Protein 2MMM (pdb70)

Secondary structure (DSSP, 8-state):
--HHHHHHHHHHHHHHHHHHHHTTHHHHHHHHHH--

InterPro domains:
  IPR000875 Cecropin-like [PF00272] (28-56)
  IPR020400 Cecropin/Sarcotoxins/Aedesins [PTHR38329] (1-58)

Organism: Aedes aegypti (NCBI:txid7159)

Solvent-accessible surface area: 3557 Å² total; per-residue (Å²): 113,47,146,153,158,114,38,152,154,108,100,40,44,43,124,183,57,108,135,66,63,81,158,34,98,84,106,67,47,27,100,120,74,136,51,226

B-factor: mean 37.84, std 16.6, range [0.04, 75.51]

Structure (mmCIF, N/CA/C/O backbone):
data_2MMM
#
_entry.id   2MMM
#
loop_
_atom_site.group_PDB
_atom_site.id
_atom_site.type_symbol
_atom_site.label_atom_id
_atom_site.label_alt_id
_atom_site.label_comp_id
_atom_site.label_asym_id
_atom_site.label_entity_id
_atom_site.label_seq_id
_atom_site.pdbx_PDB_ins_code
_atom_site.Cartn_x
_atom_site.Cartn_y
_atom_site.Cartn_z
_atom_site.occupancy
_atom_site.B_iso_or_equiv
_atom_site.auth_seq_id
_atom_site.auth_comp_id
_atom_site.auth_asym_id
_atom_site.auth_atom_id
_atom_site.pdbx_PDB_model_num
ATOM 1 N N . GLY A 1 1 ? 2.158 0.345 0.093 1.00 13.00 26 GLY A N 1
ATOM 2 C CA . GLY A 1 1 ? 2.329 0.138 -1.372 1.00 45.03 26 GLY A CA 1
ATOM 3 C C . GLY A 1 1 ? 2.818 -1.258 -1.705 1.00 13.11 26 GLY A C 1
ATOM 4 O O . GLY A 1 1 ? 3.785 -1.742 -1.118 1.00 74.15 26 GLY A O 1
ATOM 10 N N . GLY A 1 2 ? 2.148 -1.907 -2.651 1.00 55.02 27 GLY A N 1
ATOM 11 C CA . GLY A 1 2 ? 2.533 -3.250 -3.045 1.00 53.42 27 GLY A CA 1
ATOM 12 C C . GLY A 1 2 ? 3.616 -3.258 -4.107 1.00 65.54 27 GLY A C 1
ATOM 13 O O . GLY A 1 2 ? 4.329 -4.250 -4.263 1.00 71.41 27 GLY A O 1
ATOM 17 N N . LEU A 1 3 ? 3.742 -2.154 -4.839 1.00 42.52 28 LEU A N 1
ATOM 18 C CA . LEU A 1 3 ? 4.750 -2.043 -5.892 1.00 34.34 28 LEU A CA 1
ATOM 19 C C . LEU A 1 3 ? 6.110 -2.507 -5.388 1.00 55.24 28 LEU A C 1
ATOM 20 O O . LEU A 1 3 ? 6.679 -3.474 -5.896 1.00 11.23 28 LEU A O 1
ATOM 36 N N . LYS A 1 4 ? 6.616 -1.817 -4.375 1.00 31.50 29 LYS A N 1
ATOM 37 C CA . LYS A 1 4 ? 7.901 -2.163 -3.784 1.00 34.00 29 LYS A CA 1
ATOM 38 C C . LYS A 1 4 ? 7.858 -3.574 -3.205 1.00 33.44 29 LYS A C 1
ATOM 39 O O . LYS A 1 4 ? 8.890 -4.229 -3.056 1.00 71.50 29 LYS A O 1
ATOM 58 N N . LYS A 1 5 ? 6.653 -4.035 -2.882 1.00 61.04 30 LYS A N 1
ATOM 59 C CA . LYS A 1 5 ? 6.463 -5.366 -2.320 1.00 51.12 30 LYS A CA 1
ATOM 60 C C . LYS A 1 5 ? 6.761 -6.442 -3.359 1.00 24.24 30 LYS A C 1
ATOM 61 O O . LYS A 1 5 ? 7.370 -7.466 -3.050 1.00 22.01 30 LYS A O 1
ATOM 80 N N . LEU A 1 6 ? 6.326 -6.203 -4.592 1.00 34.35 31 LEU A N 1
ATOM 81 C CA . LEU A 1 6 ? 6.545 -7.152 -5.678 1.00 32.43 31 LEU A CA 1
ATOM 82 C C . LEU A 1 6 ? 7.962 -7.035 -6.229 1.00 52.24 31 LEU A C 1
ATOM 83 O O . LEU A 1 6 ? 8.601 -8.039 -6.544 1.00 1.45 31 LEU A O 1
ATOM 99 N N . GLY A 1 7 ? 8.446 -5.804 -6.343 1.00 42.00 32 GLY A N 1
ATOM 100 C CA . GLY A 1 7 ? 9.783 -5.576 -6.858 1.00 2.43 32 GLY A CA 1
ATOM 101 C C . GLY A 1 7 ? 10.867 -6.047 -5.906 1.00 33.45 32 GLY A C 1
ATOM 102 O O . GLY A 1 7 ? 11.998 -6.298 -6.320 1.00 75.21 32 GLY A O 1
ATOM 106 N N . LYS A 1 8 ? 10.525 -6.161 -4.625 1.00 0.21 33 LYS A N 1
ATOM 107 C CA . LYS A 1 8 ? 11.483 -6.598 -3.615 1.00 54.12 33 LYS A CA 1
ATOM 108 C C . LYS A 1 8 ? 11.360 -8.096 -3.349 1.00 10.11 33 LYS A C 1
ATOM 109 O O . LYS A 1 8 ? 12.325 -8.743 -2.942 1.00 14.51 33 LYS A O 1
ATOM 128 N N . LYS A 1 9 ? 10.170 -8.642 -3.578 1.00 20.14 34 LYS A N 1
ATOM 129 C CA . LYS A 1 9 ? 9.928 -10.064 -3.359 1.00 1.22 34 LYS A CA 1
ATOM 130 C C . LYS A 1 9 ? 10.636 -10.908 -4.413 1.00 4.25 34 LYS A C 1
ATOM 131 O O . LYS A 1 9 ? 11.526 -11.697 -4.096 1.00 2.14 34 LYS A O 1
ATOM 150 N N . LEU A 1 10 ? 10.234 -10.737 -5.667 1.00 22.51 35 LEU A N 1
ATOM 151 C CA . LEU A 1 10 ? 10.825 -11.482 -6.773 1.00 14.14 35 LEU A CA 1
ATOM 152 C C . LEU A 1 10 ? 12.334 -11.264 -6.838 1.00 71.12 35 LEU A C 1
ATOM 153 O O . LEU A 1 10 ? 13.097 -12.198 -7.086 1.00 55.13 35 LEU A O 1
ATOM 169 N N . GLU A 1 11 ? 12.757 -10.024 -6.619 1.00 13.32 36 GLU A N 1
ATOM 170 C CA . GLU A 1 11 ? 14.174 -9.678 -6.659 1.00 24.42 36 GLU A CA 1
ATOM 171 C C . GLU A 1 11 ? 14.992 -10.596 -5.756 1.00 45.43 36 GLU A C 1
ATOM 172 O O . GLU A 1 11 ? 16.111 -10.979 -6.095 1.00 72.54 36 GLU A O 1
ATOM 184 N N . GLY A 1 12 ? 14.428 -10.945 -4.605 1.00 75.51 37 GLY A N 1
ATOM 185 C CA . GLY A 1 12 ? 15.120 -11.814 -3.671 1.00 32.30 37 GLY A CA 1
ATOM 186 C C . GLY A 1 12 ? 15.553 -13.124 -4.299 1.00 72.33 37 GLY A C 1
ATOM 187 O O . GLY A 1 12 ? 16.633 -13.635 -4.002 1.00 24.34 37 GLY A O 1
ATOM 191 N N . ALA A 1 13 ? 14.711 -13.669 -5.169 1.00 13.41 38 ALA A N 1
ATOM 192 C CA . ALA A 1 13 ? 15.014 -14.929 -5.839 1.00 52.13 38 ALA A CA 1
ATOM 193 C C . ALA A 1 13 ? 16.130 -14.751 -6.863 1.00 50.30 38 ALA A C 1
ATOM 194 O O . ALA A 1 13 ? 17.094 -15.514 -6.886 1.00 34.32 38 ALA A O 1
ATOM 201 N N . GLY A 1 14 ? 15.992 -13.739 -7.711 1.00 43.12 39 GLY A N 1
ATOM 202 C CA . GLY A 1 14 ? 16.996 -13.483 -8.727 1.00 54.34 39 GLY A CA 1
ATOM 203 C C . GLY A 1 14 ? 18.390 -13.315 -8.151 1.00 34.24 39 GLY A C 1
ATOM 204 O O . GLY A 1 14 ? 19.382 -13.491 -8.858 1.00 55.43 39 GLY A O 1
ATOM 208 N N . LYS A 1 15 ? 18.471 -12.973 -6.868 1.00 21.44 40 LYS A N 1
ATOM 209 C CA . LYS A 1 15 ? 19.763 -12.783 -6.215 1.00 42.31 40 LYS A CA 1
ATOM 210 C C . LYS A 1 15 ? 20.362 -14.117 -5.784 1.00 75.21 40 LYS A C 1
ATOM 211 O O . LYS A 1 15 ? 21.564 -14.325 -5.899 1.00 63.34 40 LYS A O 1
ATOM 230 N N . ARG A 1 16 ? 19.520 -15.019 -5.289 1.00 4.03 41 ARG A N 1
ATOM 231 C CA . ARG A 1 16 ? 19.988 -16.333 -4.855 1.00 41.20 41 ARG A CA 1
ATOM 232 C C . ARG A 1 16 ? 20.133 -17.272 -6.047 1.00 40.11 41 ARG A C 1
ATOM 233 O O . ARG A 1 16 ? 21.045 -18.097 -6.101 1.00 43.01 41 ARG A O 1
ATOM 254 N N . VAL A 1 17 ? 19.209 -17.145 -6.994 1.00 2.03 42 VAL A N 1
ATOM 255 C CA . VAL A 1 17 ? 19.202 -17.983 -8.188 1.00 22.30 42 VAL A CA 1
ATOM 256 C C . VAL A 1 17 ? 20.320 -17.609 -9.148 1.00 32.42 42 VAL A C 1
ATOM 257 O O . VAL A 1 17 ? 20.733 -18.420 -9.975 1.00 71.42 42 VAL A O 1
ATOM 270 N N . PHE A 1 18 ? 20.808 -16.379 -9.043 1.00 71.11 43 PHE A N 1
ATOM 271 C CA . PHE A 1 18 ? 21.878 -15.913 -9.912 1.00 61.23 43 PHE A CA 1
ATOM 272 C C . PHE A 1 18 ? 23.023 -16.927 -9.954 1.00 44.43 43 PHE A C 1
ATOM 273 O O . PHE A 1 18 ? 23.751 -17.012 -10.940 1.00 65.12 43 PHE A O 1
ATOM 290 N N . LYS A 1 19 ? 23.161 -17.705 -8.881 1.00 33.55 44 LYS A N 1
ATOM 291 C CA . LYS A 1 19 ? 24.201 -18.722 -8.803 1.00 40.33 44 LYS A CA 1
ATOM 292 C C . LYS A 1 19 ? 23.809 -19.927 -9.647 1.00 62.03 44 LYS A C 1
ATOM 293 O O . LYS A 1 19 ? 24.657 -20.580 -10.256 1.00 52.23 44 LYS A O 1
ATOM 312 N N . ALA A 1 20 ? 22.511 -20.203 -9.685 1.00 42.32 45 ALA A N 1
ATOM 313 C CA . ALA A 1 20 ? 21.984 -21.314 -10.460 1.00 21.21 45 ALA A CA 1
ATOM 314 C C . ALA A 1 20 ? 22.057 -21.004 -11.951 1.00 65.04 45 ALA A C 1
ATOM 315 O O . ALA A 1 20 ? 22.295 -21.889 -12.772 1.00 52.24 45 ALA A O 1
ATOM 322 N N . SER A 1 21 ? 21.852 -19.734 -12.290 1.00 12.12 46 SER A N 1
ATOM 323 C CA . SER A 1 21 ? 21.893 -19.291 -13.679 1.00 73.31 46 SER A CA 1
ATOM 324 C C . SER A 1 21 ? 23.321 -18.973 -14.117 1.00 30.44 46 SER A C 1
ATOM 325 O O . SER A 1 21 ? 23.781 -19.451 -15.154 1.00 74.52 46 SER A O 1
ATOM 333 N N . GLU A 1 22 ? 24.017 -18.158 -13.326 1.00 14.15 47 GLU A N 1
ATOM 334 C CA . GLU A 1 22 ? 25.392 -17.773 -13.643 1.00 15.40 47 GLU A CA 1
ATOM 335 C C . GLU A 1 22 ? 26.248 -18.999 -13.948 1.00 53.11 47 GLU A C 1
ATOM 336 O O . GLU A 1 22 ? 27.147 -18.948 -14.789 1.00 44.20 47 GLU A O 1
ATOM 348 N N . LYS A 1 23 ? 25.963 -20.098 -13.258 1.00 63.12 48 LYS A N 1
ATOM 349 C CA . LYS A 1 23 ? 26.708 -21.338 -13.451 1.00 22.31 48 LYS A CA 1
ATOM 350 C C . LYS A 1 23 ? 26.435 -21.931 -14.829 1.00 2.22 48 LYS A C 1
ATOM 351 O O . LYS A 1 23 ? 27.315 -22.543 -15.435 1.00 60.32 48 LYS A O 1
ATOM 370 N N . ALA A 1 24 ? 25.212 -21.752 -15.318 1.00 31.20 49 ALA A N 1
ATOM 371 C CA . ALA A 1 24 ? 24.830 -22.274 -16.624 1.00 41.53 49 ALA A CA 1
ATOM 372 C C . ALA A 1 24 ? 24.865 -21.199 -17.697 1.00 43.21 49 ALA A C 1
ATOM 373 O O . ALA A 1 24 ? 24.383 -21.421 -18.802 1.00 64.33 49 ALA A O 1
ATOM 380 N N . LEU A 1 25 ? 25.447 -20.039 -17.394 1.00 42.15 50 LEU A N 1
ATOM 381 C CA . LEU A 1 25 ? 25.528 -18.976 -18.390 1.00 34.25 50 LEU A CA 1
ATOM 382 C C . LEU A 1 25 ? 26.210 -19.491 -19.648 1.00 53.11 50 LEU A C 1
ATOM 383 O O . LEU A 1 25 ? 25.742 -19.272 -20.756 1.00 35.03 50 LEU A O 1
ATOM 399 N N . PRO A 1 26 ? 27.292 -20.244 -19.474 1.00 1.11 51 PRO A N 1
ATOM 400 C CA . PRO A 1 26 ? 28.013 -20.861 -20.581 1.00 52.13 51 PRO A CA 1
ATOM 401 C C . PRO A 1 26 ? 27.137 -21.914 -21.252 1.00 2.13 51 PRO A C 1
ATOM 402 O O . PRO A 1 26 ? 27.335 -22.269 -22.414 1.00 52.42 51 PRO A O 1
ATOM 413 N N . VAL A 1 27 ? 26.164 -22.403 -20.485 1.00 44.11 52 VAL A N 1
ATOM 414 C CA . VAL A 1 27 ? 25.227 -23.415 -20.948 1.00 24.11 52 VAL A CA 1
ATOM 415 C C . VAL A 1 27 ? 23.932 -22.784 -21.442 1.00 71.13 52 VAL A C 1
ATOM 416 O O . VAL A 1 27 ? 23.168 -23.419 -22.165 1.00 74.54 52 VAL A O 1
ATOM 429 N N . VAL A 1 28 ? 23.706 -21.532 -21.070 1.00 52.31 53 VAL A N 1
ATOM 430 C CA . VAL A 1 28 ? 22.524 -20.803 -21.499 1.00 4.00 53 VAL A CA 1
ATOM 431 C C . VAL A 1 28 ? 22.898 -19.901 -22.669 1.00 21.34 53 VAL A C 1
ATOM 432 O O . VAL A 1 28 ? 22.073 -19.593 -23.529 1.00 32.43 53 VAL A O 1
ATOM 445 N N . VAL A 1 29 ? 24.167 -19.503 -22.690 1.00 15.43 54 VAL A N 1
ATOM 446 C CA . VAL A 1 29 ? 24.698 -18.659 -23.745 1.00 40.44 54 VAL A CA 1
ATOM 447 C C . VAL A 1 29 ? 25.066 -19.489 -24.954 1.00 33.02 54 VAL A C 1
ATOM 448 O O . VAL A 1 29 ? 24.796 -19.103 -26.082 1.00 52.54 54 VAL A O 1
ATOM 461 N N . GLY A 1 30 ? 25.685 -20.633 -24.706 1.00 72.32 55 GLY A N 1
ATOM 462 C CA . GLY A 1 30 ? 26.082 -21.507 -25.790 1.00 24.12 55 GLY A CA 1
ATOM 463 C C . GLY A 1 30 ? 24.987 -21.669 -26.817 1.00 30.41 55 GLY A C 1
ATOM 464 O O . GLY A 1 30 ? 25.259 -21.864 -27.998 1.00 10.25 55 GLY A O 1
ATOM 468 N N . ILE A 1 31 ? 23.743 -21.564 -26.366 1.00 14.55 56 ILE A N 1
ATOM 469 C CA . ILE A 1 31 ? 22.601 -21.680 -27.272 1.00 43.24 56 ILE A CA 1
ATOM 470 C C . ILE A 1 31 ? 22.330 -20.338 -27.933 1.00 0.44 56 ILE A C 1
ATOM 471 O O . ILE A 1 31 ? 22.033 -20.265 -29.125 1.00 74.11 56 ILE A O 1
ATOM 487 N N . LYS A 1 32 ? 22.461 -19.275 -27.153 1.00 5.00 57 LYS A N 1
ATOM 488 C CA . LYS A 1 32 ? 22.265 -17.930 -27.665 1.00 11.31 57 LYS A CA 1
ATOM 489 C C . LYS A 1 32 ? 23.490 -17.508 -28.466 1.00 1.45 57 LYS A C 1
ATOM 490 O O . LYS A 1 32 ? 23.416 -16.622 -29.318 1.00 12.53 57 LYS A O 1
ATOM 509 N N . ALA A 1 33 ? 24.618 -18.162 -28.189 1.00 44.45 58 ALA A N 1
ATOM 510 C CA . ALA A 1 33 ? 25.861 -17.873 -28.885 1.00 34.12 58 ALA A CA 1
ATOM 511 C C . ALA A 1 33 ? 25.937 -18.663 -30.189 1.00 21.10 58 ALA A C 1
ATOM 512 O O . ALA A 1 33 ? 26.573 -18.235 -31.152 1.00 45.23 58 ALA A O 1
ATOM 519 N N . ILE A 1 34 ? 25.264 -19.812 -30.215 1.00 25.45 59 ILE A N 1
ATOM 520 C CA . ILE A 1 34 ? 25.234 -20.659 -31.402 1.00 50.42 59 ILE A CA 1
ATOM 521 C C . ILE A 1 34 ? 24.058 -20.286 -32.289 1.00 61.21 59 ILE A C 1
ATOM 522 O O . ILE A 1 34 ? 24.200 -20.140 -33.503 1.00 52.34 59 ILE A O 1
ATOM 538 N N . GLY A 1 35 ? 22.902 -20.107 -31.665 1.00 11.41 60 GLY A N 1
ATOM 539 C CA . GLY A 1 35 ? 21.720 -19.720 -32.401 1.00 44.33 60 GLY A CA 1
ATOM 540 C C . GLY A 1 35 ? 21.622 -18.214 -32.527 1.00 22.13 60 GLY A C 1
ATOM 541 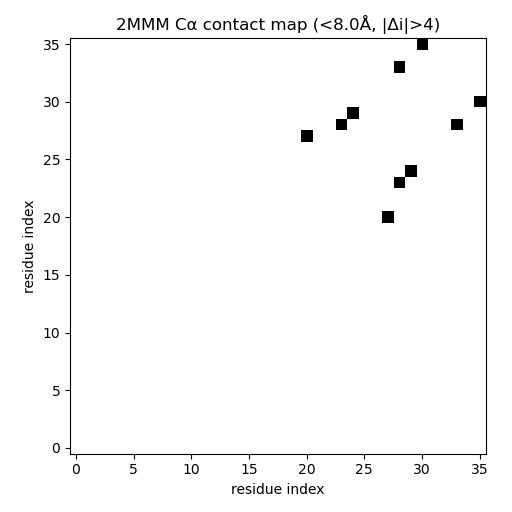O O . GLY A 1 35 ? 20.708 -17.691 -33.165 1.00 61.53 60 GLY A O 1
ATOM 545 N N . LYS A 1 36 ? 22.575 -17.514 -31.909 1.00 63.44 61 LYS A N 1
ATOM 546 C CA . LYS A 1 36 ? 22.601 -16.056 -31.949 1.00 52.14 61 LYS A CA 1
ATOM 547 C C . LYS A 1 36 ? 21.325 -15.472 -31.353 1.00 52.21 61 LYS A C 1
ATOM 548 O O . LYS A 1 36 ? 21.254 -14.233 -31.207 1.00 2.55 61 LYS A O 1
ATOM 568 N N . GLY A 1 1 ? 2.065 -0.013 0.113 1.00 13.00 26 GLY A N 2
ATOM 569 C CA . GLY A 1 1 ? 2.524 -0.022 -1.303 1.00 45.03 26 GLY A CA 2
ATOM 570 C C . GLY A 1 1 ? 3.028 -1.383 -1.740 1.00 32.13 26 GLY A C 2
ATOM 571 O O . GLY A 1 1 ? 4.136 -1.786 -1.384 1.00 44.45 26 GLY A O 2
ATOM 577 N N . GLY A 1 2 ? 2.215 -2.093 -2.515 1.00 41.44 27 GLY A N 2
ATOM 578 C CA . GLY A 1 2 ? 2.602 -3.409 -2.988 1.00 74.30 27 GLY A CA 2
ATOM 579 C C . GLY A 1 2 ? 3.708 -3.354 -4.023 1.00 44.54 27 GLY A C 2
ATOM 580 O O . GLY A 1 2 ? 4.420 -4.337 -4.229 1.00 33.34 27 GLY A O 2
ATOM 584 N N . LEU A 1 3 ? 3.856 -2.204 -4.679 1.00 13.33 28 LEU A N 2
ATOM 585 C CA . LEU A 1 3 ? 4.888 -2.027 -5.698 1.00 63.00 28 LEU A CA 2
ATOM 586 C C . LEU A 1 3 ? 6.234 -2.532 -5.196 1.00 74.33 28 LEU A C 2
ATOM 587 O O . LEU A 1 3 ? 6.811 -3.463 -5.756 1.00 42.31 28 LEU A O 2
ATOM 603 N N . LYS A 1 4 ? 6.718 -1.917 -4.125 1.00 22.24 29 LYS A N 2
ATOM 604 C CA . LYS A 1 4 ? 7.988 -2.308 -3.530 1.00 73.13 29 LYS A CA 2
ATOM 605 C C . LYS A 1 4 ? 7.932 -3.761 -3.070 1.00 41.55 29 LYS A C 2
ATOM 606 O O . LYS A 1 4 ? 8.960 -4.427 -2.949 1.00 44.14 29 LYS A O 2
ATOM 625 N N . LYS A 1 5 ? 6.719 -4.245 -2.817 1.00 3.35 30 LYS A N 2
ATOM 626 C CA . LYS A 1 5 ? 6.515 -5.618 -2.373 1.00 53.02 30 LYS A CA 2
ATOM 627 C C . LYS A 1 5 ? 6.855 -6.602 -3.487 1.00 63.44 30 LYS A C 2
ATOM 628 O O . LYS A 1 5 ? 7.492 -7.628 -3.251 1.00 20.33 30 LYS A O 2
ATOM 647 N N . LEU A 1 6 ? 6.422 -6.281 -4.702 1.00 0.12 31 LEU A N 2
ATOM 648 C CA . LEU A 1 6 ? 6.678 -7.135 -5.856 1.00 54.11 31 LEU A CA 2
ATOM 649 C C . LEU A 1 6 ? 8.075 -6.888 -6.417 1.00 64.23 31 LEU A C 2
ATOM 650 O O . LEU A 1 6 ? 8.733 -7.809 -6.904 1.00 24.35 31 LEU A O 2
ATOM 666 N N . GLY A 1 7 ? 8.521 -5.639 -6.348 1.00 33.14 32 GLY A N 2
ATOM 667 C CA . GLY A 1 7 ? 9.835 -5.289 -6.855 1.00 21.25 32 GLY A CA 2
ATOM 668 C C . GLY A 1 7 ? 10.962 -5.920 -6.059 1.00 13.44 32 GLY A C 2
ATOM 669 O O . GLY A 1 7 ? 12.077 -6.058 -6.559 1.00 25.04 32 GLY A O 2
ATOM 673 N N . LYS A 1 8 ? 10.675 -6.296 -4.816 1.00 61.11 33 LYS A N 2
ATOM 674 C CA . LYS A 1 8 ? 11.681 -6.908 -3.954 1.00 12.00 33 LYS A CA 2
ATOM 675 C C . LYS A 1 8 ? 11.448 -8.411 -3.805 1.00 11.12 33 LYS A C 2
ATOM 676 O O . LYS A 1 8 ? 12.377 -9.165 -3.517 1.00 11.24 33 LYS A O 2
ATOM 695 N N . LYS A 1 9 ? 10.205 -8.840 -4.001 1.00 60.25 34 LYS A N 2
ATOM 696 C CA . LYS A 1 9 ? 9.860 -10.253 -3.885 1.00 75.34 34 LYS A CA 2
ATOM 697 C C . LYS A 1 9 ? 10.527 -11.068 -4.986 1.00 2.02 34 LYS A C 2
ATOM 698 O O . LYS A 1 9 ? 11.316 -11.973 -4.713 1.00 23.40 34 LYS A O 2
ATOM 717 N N . LEU A 1 10 ? 10.202 -10.741 -6.230 1.00 23.32 35 LEU A N 2
ATOM 718 C CA . LEU A 1 10 ? 10.766 -11.440 -7.379 1.00 5.31 35 LEU A CA 2
ATOM 719 C C . LEU A 1 10 ? 12.277 -11.257 -7.441 1.00 74.33 35 LEU A C 2
ATOM 720 O O . LEU A 1 10 ? 13.029 -12.227 -7.531 1.00 25.14 35 LEU A O 2
ATOM 736 N N . GLU A 1 11 ? 12.714 -10.002 -7.399 1.00 3.30 36 GLU A N 2
ATOM 737 C CA . GLU A 1 11 ? 14.137 -9.681 -7.455 1.00 22.54 36 GLU A CA 2
ATOM 738 C C . GLU A 1 11 ? 14.922 -10.462 -6.405 1.00 42.01 36 GLU A C 2
ATOM 739 O O . GLU A 1 11 ? 16.069 -10.844 -6.633 1.00 63.01 36 GLU A O 2
ATOM 751 N N . GLY A 1 12 ? 14.296 -10.697 -5.256 1.00 31.12 37 GLY A N 2
ATOM 752 C CA . GLY A 1 12 ? 14.954 -11.432 -4.191 1.00 12.33 37 GLY A CA 2
ATOM 753 C C . GLY A 1 12 ? 15.435 -12.797 -4.642 1.00 42.24 37 GLY A C 2
ATOM 754 O O . GLY A 1 12 ? 16.495 -13.260 -4.220 1.00 2.11 37 GLY A O 2
ATOM 758 N N . ALA A 1 13 ? 14.657 -13.441 -5.505 1.00 2.01 38 ALA A N 2
ATOM 759 C CA . ALA A 1 13 ? 15.011 -14.759 -6.014 1.00 43.32 38 ALA A CA 2
ATOM 760 C C . ALA A 1 13 ? 16.166 -14.666 -7.005 1.00 4.21 38 ALA A C 2
ATOM 761 O O . ALA A 1 13 ? 17.114 -15.446 -6.945 1.00 51.12 38 ALA A O 2
ATOM 768 N N . GLY A 1 14 ? 16.080 -13.702 -7.914 1.00 33.44 39 GLY A N 2
ATOM 769 C CA . GLY A 1 14 ? 17.125 -13.522 -8.903 1.00 33.02 39 GLY A CA 2
ATOM 770 C C . GLY A 1 14 ? 18.496 -13.336 -8.281 1.00 24.53 39 GLY A C 2
ATOM 771 O O . GLY A 1 14 ? 19.514 -13.566 -8.933 1.00 21.51 39 GLY A O 2
ATOM 775 N N . LYS A 1 15 ? 18.527 -12.915 -7.018 1.00 31.35 40 LYS A N 2
ATOM 776 C CA . LYS A 1 15 ? 19.792 -12.697 -6.322 1.00 14.31 40 LYS A CA 2
ATOM 777 C C . LYS A 1 15 ? 20.384 -14.015 -5.836 1.00 63.13 40 LYS A C 2
ATOM 778 O O . LYS A 1 15 ? 21.590 -14.222 -5.918 1.00 2.14 40 LYS A O 2
ATOM 797 N N . ARG A 1 16 ? 19.535 -14.903 -5.327 1.00 5.31 41 ARG A N 2
ATOM 798 C CA . ARG A 1 16 ? 19.998 -16.199 -4.837 1.00 42.33 41 ARG A CA 2
ATOM 799 C C . ARG A 1 16 ? 20.172 -17.182 -5.991 1.00 35.22 41 ARG A C 2
ATOM 800 O O . ARG A 1 16 ? 21.113 -17.974 -6.014 1.00 4.31 41 ARG A O 2
ATOM 821 N N . VAL A 1 17 ? 19.245 -17.124 -6.939 1.00 64.25 42 VAL A N 2
ATOM 822 C CA . VAL A 1 17 ? 19.267 -18.007 -8.099 1.00 3.44 42 VAL A CA 2
ATOM 823 C C . VAL A 1 17 ? 20.411 -17.668 -9.042 1.00 55.04 42 VAL A C 2
ATOM 824 O O . VAL A 1 17 ? 20.840 -18.507 -9.832 1.00 54.05 42 VAL A O 2
ATOM 837 N N . PHE A 1 18 ? 20.901 -16.435 -8.964 1.00 53.12 43 PHE A N 2
ATOM 838 C CA . PHE A 1 18 ? 21.996 -15.996 -9.820 1.00 63.32 43 PHE A CA 2
ATOM 839 C C . PHE A 1 18 ? 23.123 -17.032 -9.843 1.00 2.34 43 PHE A C 2
ATOM 840 O O . PHE A 1 18 ? 23.860 -17.135 -10.821 1.00 3.24 43 PHE A O 2
ATOM 857 N N . LYS A 1 19 ? 23.238 -17.805 -8.764 1.00 54.20 44 LYS A N 2
ATOM 858 C CA . LYS A 1 19 ? 24.260 -18.838 -8.668 1.00 62.42 44 LYS A CA 2
ATOM 859 C C . LYS A 1 19 ? 23.872 -20.035 -9.525 1.00 31.34 44 LYS A C 2
ATOM 860 O O . LYS A 1 19 ? 24.723 -20.693 -10.123 1.00 40.53 44 LYS A O 2
ATOM 879 N N . ALA A 1 20 ? 22.571 -20.298 -9.585 1.00 52.14 45 ALA A N 2
ATOM 880 C CA . ALA A 1 20 ? 22.045 -21.399 -10.374 1.00 54.14 45 ALA A CA 2
ATOM 881 C C . ALA A 1 20 ? 22.122 -21.072 -11.861 1.00 44.20 45 ALA A C 2
ATOM 882 O O . ALA A 1 20 ? 22.345 -21.951 -12.693 1.00 30.04 45 ALA A O 2
ATOM 889 N N . SER A 1 21 ? 21.934 -19.795 -12.183 1.00 63.43 46 SER A N 2
ATOM 890 C CA . SER A 1 21 ? 21.983 -19.336 -13.567 1.00 20.33 46 SER A CA 2
ATOM 891 C C . SER A 1 21 ? 23.415 -19.037 -13.998 1.00 31.24 46 SER A C 2
ATOM 892 O O . SER A 1 21 ? 23.863 -19.490 -15.051 1.00 22.13 46 SER A O 2
ATOM 900 N N . GLU A 1 22 ? 24.132 -18.264 -13.182 1.00 64.11 47 GLU A N 2
ATOM 901 C CA . GLU A 1 22 ? 25.514 -17.903 -13.490 1.00 23.41 47 GLU A CA 2
ATOM 902 C C . GLU A 1 22 ? 26.344 -19.139 -13.822 1.00 45.54 47 GLU A C 2
ATOM 903 O O . GLU A 1 22 ? 27.243 -19.091 -14.662 1.00 21.41 47 GLU A O 2
ATOM 915 N N . LYS A 1 23 ? 26.038 -20.247 -13.153 1.00 25.22 48 LYS A N 2
ATOM 916 C CA . LYS A 1 23 ? 26.756 -21.497 -13.373 1.00 73.20 48 LYS A CA 2
ATOM 917 C C . LYS A 1 23 ? 26.478 -22.051 -14.766 1.00 71.33 48 LYS A C 2
ATOM 918 O O . LYS A 1 23 ? 27.370 -22.592 -15.419 1.00 63.50 48 LYS A O 2
ATOM 937 N N . ALA A 1 24 ? 25.235 -21.914 -15.217 1.00 33.04 49 ALA A N 2
ATOM 938 C CA . ALA A 1 24 ? 24.844 -22.404 -16.534 1.00 54.22 49 ALA A CA 2
ATOM 939 C C . ALA A 1 24 ? 24.880 -21.302 -17.580 1.00 33.33 49 ALA A C 2
ATOM 940 O O . ALA A 1 24 ? 24.368 -21.486 -18.679 1.00 21.34 49 ALA A O 2
ATOM 947 N N . LEU A 1 25 ? 25.493 -20.163 -17.261 1.00 5.14 50 LEU A N 2
ATOM 948 C CA . LEU A 1 25 ? 25.577 -19.079 -18.233 1.00 72.44 50 LEU A CA 2
ATOM 949 C C . LEU A 1 25 ? 26.236 -19.573 -19.511 1.00 23.33 50 LEU A C 2
ATOM 950 O O . LEU A 1 25 ? 25.759 -19.320 -20.608 1.00 24.42 50 LEU A O 2
ATOM 966 N N . PRO A 1 26 ? 27.310 -20.345 -19.368 1.00 62.43 51 PRO A N 2
ATOM 967 C CA . PRO A 1 26 ? 28.010 -20.945 -20.497 1.00 54.13 51 PRO A CA 2
ATOM 968 C C . PRO A 1 26 ? 27.119 -21.977 -21.178 1.00 3.11 51 PRO A C 2
ATOM 969 O O . PRO A 1 26 ? 27.309 -22.320 -22.346 1.00 60.21 51 PRO A O 2
ATOM 980 N N . VAL A 1 27 ? 26.141 -22.462 -20.416 1.00 71.25 52 VAL A N 2
ATOM 981 C CA . VAL A 1 27 ? 25.191 -23.455 -20.890 1.00 21.14 52 VAL A CA 2
ATOM 982 C C . VAL A 1 27 ? 23.894 -22.802 -21.348 1.00 61.45 52 VAL A C 2
ATOM 983 O O . VAL A 1 27 ? 23.114 -23.411 -22.075 1.00 63.41 52 VAL A O 2
ATOM 996 N N . VAL A 1 28 ? 23.684 -21.557 -20.937 1.00 13.34 53 VAL A N 2
ATOM 997 C CA . VAL A 1 28 ? 22.502 -20.809 -21.329 1.00 53.24 53 VAL A CA 2
ATOM 998 C C . VAL A 1 28 ? 22.863 -19.881 -22.481 1.00 55.11 53 VAL A C 2
ATOM 999 O O . VAL A 1 28 ? 22.027 -19.545 -23.321 1.00 72.53 53 VAL A O 2
ATOM 1012 N N . VAL A 1 29 ? 24.136 -19.490 -22.514 1.00 30.33 54 VAL A N 2
ATOM 1013 C CA . VAL A 1 29 ? 24.653 -18.624 -23.557 1.00 1.11 54 VAL A CA 2
ATOM 1014 C C . VAL A 1 29 ? 24.996 -19.425 -24.791 1.00 23.43 54 VAL A C 2
ATOM 1015 O O . VAL A 1 29 ? 24.710 -19.010 -25.906 1.00 74.11 54 VAL A O 2
ATOM 1028 N N . GLY A 1 30 ? 25.612 -20.579 -24.583 1.00 74.22 55 GLY A N 2
ATOM 1029 C CA . GLY A 1 30 ? 25.985 -21.427 -25.694 1.00 51.50 55 GLY A CA 2
ATOM 1030 C C . GLY A 1 30 ? 24.873 -21.557 -26.706 1.00 32.13 55 GLY A C 2
ATOM 1031 O O . GLY A 1 30 ? 25.124 -21.723 -27.895 1.00 74.22 55 GLY A O 2
ATOM 1035 N N . ILE A 1 31 ? 23.638 -21.459 -26.232 1.00 14.32 56 ILE A N 2
ATOM 1036 C CA . ILE A 1 31 ? 22.480 -21.545 -27.121 1.00 40.23 56 ILE A CA 2
ATOM 1037 C C . ILE A 1 31 ? 22.207 -20.187 -27.745 1.00 3.41 56 ILE A C 2
ATOM 1038 O O . ILE A 1 31 ? 21.906 -20.081 -28.934 1.00 24.03 56 ILE A O 2
ATOM 1054 N N . LYS A 1 32 ? 22.344 -19.144 -26.937 1.00 2.34 57 LYS A N 2
ATOM 1055 C CA . LYS A 1 32 ? 22.147 -17.786 -27.413 1.00 5.15 57 LYS A CA 2
ATOM 1056 C C . LYS A 1 32 ? 23.361 -17.351 -28.225 1.00 42.01 57 LYS A C 2
ATOM 1057 O O . LYS A 1 32 ? 23.279 -16.444 -29.052 1.00 2.43 57 LYS A O 2
ATOM 1076 N N . ALA A 1 33 ? 24.489 -18.021 -27.986 1.00 12.10 58 ALA A N 2
ATOM 1077 C CA . ALA A 1 33 ? 25.722 -17.722 -28.696 1.00 74.42 58 ALA A CA 2
ATOM 1078 C C . ALA A 1 33 ? 25.771 -18.481 -30.019 1.00 52.12 58 ALA A C 2
ATOM 1079 O O . ALA A 1 33 ? 26.406 -18.039 -30.978 1.00 72.44 58 ALA A O 2
ATOM 1086 N N . ILE A 1 34 ? 25.081 -19.618 -30.066 1.00 1.40 59 ILE A N 2
ATOM 1087 C CA . ILE A 1 34 ? 25.026 -20.437 -31.271 1.00 0.53 59 ILE A CA 2
ATOM 1088 C C . ILE A 1 34 ? 23.823 -20.056 -32.115 1.00 54.32 59 ILE A C 2
ATOM 1089 O O . ILE A 1 34 ? 23.927 -19.889 -33.331 1.00 65.03 59 ILE A O 2
ATOM 1105 N N . GLY A 1 35 ? 22.686 -19.893 -31.454 1.00 25.42 60 GLY A N 2
ATOM 1106 C CA . GLY A 1 35 ? 21.481 -19.500 -32.147 1.00 72.43 60 GLY A CA 2
ATOM 1107 C C . GLY A 1 35 ? 21.360 -17.994 -32.227 1.00 43.22 60 GLY A C 2
ATOM 1108 O O . GLY A 1 35 ? 20.409 -17.466 -32.805 1.00 12.34 60 GLY A O 2
ATOM 1112 N N . LYS A 1 36 ? 22.334 -17.298 -31.639 1.00 14.01 61 LYS A N 2
ATOM 1113 C CA . LYS A 1 36 ? 22.341 -15.840 -31.642 1.00 24.43 61 LYS A CA 2
ATOM 1114 C C . LYS A 1 36 ? 21.091 -15.289 -30.962 1.00 13.14 61 LYS A C 2
ATOM 1115 O O . LYS A 1 36 ? 21.129 -15.088 -29.730 1.00 21.43 61 LYS A O 2
ATOM 1135 N N . GLY A 1 1 ? 2.232 0.028 1.239 1.00 13.00 26 GLY A N 3
ATOM 1136 C CA . GLY A 1 1 ? 2.515 0.008 -0.222 1.00 45.03 26 GLY A CA 3
ATOM 1137 C C . GLY A 1 1 ? 3.035 -1.336 -0.694 1.00 32.52 26 GLY A C 3
ATOM 1138 O O . GLY A 1 1 ? 4.058 -1.819 -0.206 1.00 31.04 26 GLY A O 3
ATOM 1144 N N . GLY A 1 2 ? 2.330 -1.942 -1.643 1.00 44.11 27 GLY A N 3
ATOM 1145 C CA . GLY A 1 2 ? 2.742 -3.232 -2.164 1.00 63.53 27 GLY A CA 3
ATOM 1146 C C . GLY A 1 2 ? 3.946 -3.133 -3.081 1.00 10.44 27 GLY A C 3
ATOM 1147 O O . GLY A 1 2 ? 4.661 -4.115 -3.282 1.00 41.23 27 GLY A O 3
ATOM 1151 N N . LEU A 1 3 ? 4.175 -1.945 -3.639 1.00 75.43 28 LEU A N 3
ATOM 1152 C CA . LEU A 1 3 ? 5.304 -1.726 -4.539 1.00 2.41 28 LEU A CA 3
ATOM 1153 C C . LEU A 1 3 ? 6.588 -2.295 -3.946 1.00 21.11 28 LEU A C 3
ATOM 1154 O O . LEU A 1 3 ? 7.202 -3.197 -4.516 1.00 0.13 28 LEU A O 3
ATOM 1170 N N . LYS A 1 4 ? 6.979 -1.772 -2.790 1.00 44.14 29 LYS A N 3
ATOM 1171 C CA . LYS A 1 4 ? 8.179 -2.240 -2.111 1.00 2.12 29 LYS A CA 3
ATOM 1172 C C . LYS A 1 4 ? 8.047 -3.717 -1.756 1.00 21.25 29 LYS A C 3
ATOM 1173 O O . LYS A 1 4 ? 9.044 -4.419 -1.592 1.00 3.13 29 LYS A O 3
ATOM 1192 N N . LYS A 1 5 ? 6.805 -4.181 -1.644 1.00 13.10 30 LYS A N 3
ATOM 1193 C CA . LYS A 1 5 ? 6.532 -5.574 -1.314 1.00 31.44 30 LYS A CA 3
ATOM 1194 C C . LYS A 1 5 ? 6.954 -6.492 -2.457 1.00 54.10 30 LYS A C 3
ATOM 1195 O O . LYS A 1 5 ? 7.546 -7.547 -2.234 1.00 41.44 30 LYS A O 3
ATOM 1214 N N . LEU A 1 6 ? 6.645 -6.079 -3.681 1.00 45.34 31 LEU A N 3
ATOM 1215 C CA . LEU A 1 6 ? 6.991 -6.861 -4.861 1.00 20.04 31 LEU A CA 3
ATOM 1216 C C . LEU A 1 6 ? 8.440 -6.613 -5.270 1.00 60.44 31 LEU A C 3
ATOM 1217 O O . LEU A 1 6 ? 9.152 -7.538 -5.663 1.00 72.04 31 LEU A O 3
ATOM 1233 N N . GLY A 1 7 ? 8.867 -5.359 -5.177 1.00 64.21 32 GLY A N 3
ATOM 1234 C CA . GLY A 1 7 ? 10.228 -5.009 -5.540 1.00 75.45 32 GLY A CA 3
ATOM 1235 C C . GLY A 1 7 ? 11.262 -5.712 -4.683 1.00 42.33 32 GLY A C 3
ATOM 1236 O O . GLY A 1 7 ? 12.414 -5.862 -5.088 1.00 54.51 32 GLY A O 3
ATOM 1240 N N . LYS A 1 8 ? 10.852 -6.143 -3.492 1.00 74.43 33 LYS A N 3
ATOM 1241 C CA . LYS A 1 8 ? 11.755 -6.832 -2.577 1.00 75.54 33 LYS A CA 3
ATOM 1242 C C . LYS A 1 8 ? 11.521 -8.339 -2.612 1.00 62.13 33 LYS A C 3
ATOM 1243 O O . LYS A 1 8 ? 12.463 -9.125 -2.513 1.00 23.40 33 LYS A O 3
ATOM 1262 N N . LYS A 1 9 ? 10.261 -8.735 -2.754 1.00 15.41 34 LYS A N 3
ATOM 1263 C CA . LYS A 1 9 ? 9.905 -10.148 -2.801 1.00 54.53 34 LYS A CA 3
ATOM 1264 C C . LYS A 1 9 ? 10.509 -10.816 -4.031 1.00 72.32 34 LYS A C 3
ATOM 1265 O O . LYS A 1 9 ? 11.265 -11.781 -3.918 1.00 74.34 34 LYS A O 3
ATOM 1284 N N . LEU A 1 10 ? 10.172 -10.292 -5.204 1.00 12.32 35 LEU A N 3
ATOM 1285 C CA . LEU A 1 10 ? 10.683 -10.833 -6.458 1.00 51.11 35 LEU A CA 3
ATOM 1286 C C . LEU A 1 10 ? 12.205 -10.762 -6.500 1.00 52.15 35 LEU A C 3
ATOM 1287 O O . LEU A 1 10 ? 12.870 -11.715 -6.906 1.00 34.21 35 LEU A O 3
ATOM 1303 N N . GLU A 1 11 ? 12.748 -9.625 -6.081 1.00 74.53 36 GLU A N 3
ATOM 1304 C CA . GLU A 1 11 ? 14.192 -9.425 -6.073 1.00 44.23 36 GLU A CA 3
ATOM 1305 C C . GLU A 1 11 ? 14.890 -10.504 -5.250 1.00 55.34 36 GLU A C 3
ATOM 1306 O O . GLU A 1 11 ? 15.903 -11.062 -5.670 1.00 53.24 36 GLU A O 3
ATOM 1318 N N . GLY A 1 12 ? 14.340 -10.793 -4.074 1.00 35.41 37 GLY A N 3
ATOM 1319 C CA . GLY A 1 12 ? 14.922 -11.805 -3.211 1.00 4.50 37 GLY A CA 3
ATOM 1320 C C . GLY A 1 12 ? 15.039 -13.152 -3.895 1.00 13.03 37 GLY A C 3
ATOM 1321 O O . GLY A 1 12 ? 16.086 -13.797 -3.834 1.00 32.14 37 GLY A O 3
ATOM 1325 N N . ALA A 1 13 ? 13.963 -13.577 -4.549 1.00 23.42 38 ALA A N 3
ATOM 1326 C CA . ALA A 1 13 ? 13.951 -14.855 -5.250 1.00 14.13 38 ALA A CA 3
ATOM 1327 C C . ALA A 1 13 ? 14.757 -14.775 -6.540 1.00 23.25 38 ALA A C 3
ATOM 1328 O O . ALA A 1 13 ? 15.556 -15.660 -6.841 1.00 33.34 38 ALA A O 3
ATOM 1335 N N . GLY A 1 14 ? 14.548 -13.705 -7.297 1.00 65.15 39 GLY A N 3
ATOM 1336 C CA . GLY A 1 14 ? 15.264 -13.522 -8.543 1.00 23.53 39 GLY A CA 3
ATOM 1337 C C . GLY A 1 14 ? 16.765 -13.531 -8.351 1.00 35.00 39 GLY A C 3
ATOM 1338 O O . GLY A 1 14 ? 17.514 -13.820 -9.285 1.00 12.51 39 GLY A O 3
ATOM 1342 N N . LYS A 1 15 ? 17.210 -13.219 -7.136 1.00 33.04 40 LYS A N 3
ATOM 1343 C CA . LYS A 1 15 ? 18.634 -13.201 -6.837 1.00 41.50 40 LYS A CA 3
ATOM 1344 C C . LYS A 1 15 ? 19.218 -14.602 -6.959 1.00 12.35 40 LYS A C 3
ATOM 1345 O O . LYS A 1 15 ? 20.134 -14.838 -7.744 1.00 41.33 40 LYS A O 3
ATOM 1364 N N . ARG A 1 16 ? 18.674 -15.541 -6.192 1.00 62.24 41 ARG A N 3
ATOM 1365 C CA . ARG A 1 16 ? 19.151 -16.918 -6.248 1.00 64.24 41 ARG A CA 3
ATOM 1366 C C . ARG A 1 16 ? 18.958 -17.482 -7.654 1.00 51.43 41 ARG A C 3
ATOM 1367 O O . ARG A 1 16 ? 19.611 -18.451 -8.043 1.00 42.54 41 ARG A O 3
ATOM 1388 N N . VAL A 1 17 ? 18.066 -16.853 -8.420 1.00 3.33 42 VAL A N 3
ATOM 1389 C CA . VAL A 1 17 ? 17.793 -17.269 -9.787 1.00 44.41 42 VAL A CA 3
ATOM 1390 C C . VAL A 1 17 ? 18.849 -16.718 -10.731 1.00 65.13 42 VAL A C 3
ATOM 1391 O O . VAL A 1 17 ? 19.416 -17.450 -11.541 1.00 40.51 42 VAL A O 3
ATOM 1404 N N . PHE A 1 18 ? 19.116 -15.421 -10.611 1.00 71.21 43 PHE A N 3
ATOM 1405 C CA . PHE A 1 18 ? 20.116 -14.772 -11.446 1.00 32.54 43 PHE A CA 3
ATOM 1406 C C . PHE A 1 18 ? 21.401 -15.592 -11.436 1.00 2.42 43 PHE A C 3
ATOM 1407 O O . PHE A 1 18 ? 21.989 -15.864 -12.483 1.00 70.40 43 PHE A O 3
ATOM 1424 N N . LYS A 1 19 ? 21.813 -16.006 -10.243 1.00 2.42 44 LYS A N 3
ATOM 1425 C CA . LYS A 1 19 ? 23.005 -16.822 -10.091 1.00 13.33 44 LYS A CA 3
ATOM 1426 C C . LYS A 1 19 ? 22.743 -18.218 -10.643 1.00 24.41 44 LYS A C 3
ATOM 1427 O O . LYS A 1 19 ? 23.650 -18.878 -11.151 1.00 14.35 44 LYS A O 3
ATOM 1446 N N . ALA A 1 20 ? 21.487 -18.653 -10.553 1.00 64.40 45 ALA A N 3
ATOM 1447 C CA . ALA A 1 20 ? 21.092 -19.960 -11.057 1.00 13.10 45 ALA A CA 3
ATOM 1448 C C . ALA A 1 20 ? 21.382 -20.063 -12.548 1.00 43.34 45 ALA A C 3
ATOM 1449 O O . ALA A 1 20 ? 21.923 -21.063 -13.020 1.00 10.33 45 ALA A O 3
ATOM 1456 N N . SER A 1 21 ? 21.025 -19.016 -13.286 1.00 13.54 46 SER A N 3
ATOM 1457 C CA . SER A 1 21 ? 21.256 -18.979 -14.724 1.00 51.13 46 SER A CA 3
ATOM 1458 C C . SER A 1 21 ? 22.667 -18.486 -15.027 1.00 51.21 46 SER A C 3
ATOM 1459 O O . SER A 1 21 ? 23.303 -18.937 -15.979 1.00 52.00 46 SER A O 3
ATOM 1467 N N . GLU A 1 22 ? 23.151 -17.558 -14.205 1.00 32.45 47 GLU A N 3
ATOM 1468 C CA . GLU A 1 22 ? 24.488 -17.003 -14.379 1.00 13.22 47 GLU A CA 3
ATOM 1469 C C . GLU A 1 22 ? 25.535 -18.112 -14.366 1.00 31.00 47 GLU A C 3
ATOM 1470 O O . GLU A 1 22 ? 26.569 -18.012 -15.027 1.00 22.01 47 GLU A O 3
ATOM 1482 N N . LYS A 1 23 ? 25.255 -19.172 -13.614 1.00 11.53 48 LYS A N 3
ATOM 1483 C CA . LYS A 1 23 ? 26.169 -20.304 -13.521 1.00 71.42 48 LYS A CA 3
ATOM 1484 C C . LYS A 1 23 ? 26.169 -21.099 -14.821 1.00 61.02 48 LYS A C 3
ATOM 1485 O O . LYS A 1 23 ? 27.184 -21.683 -15.203 1.00 1.53 48 LYS A O 3
ATOM 1504 N N . ALA A 1 24 ? 25.026 -21.113 -15.501 1.00 22.54 49 ALA A N 3
ATOM 1505 C CA . ALA A 1 24 ? 24.898 -21.829 -16.763 1.00 72.32 49 ALA A CA 3
ATOM 1506 C C . ALA A 1 24 ? 24.963 -20.883 -17.949 1.00 4.15 49 ALA A C 3
ATOM 1507 O O . ALA A 1 24 ? 24.646 -21.275 -19.066 1.00 73.21 49 ALA A O 3
ATOM 1514 N N . LEU A 1 25 ? 25.389 -19.639 -17.723 1.00 51.52 50 LEU A N 3
ATOM 1515 C CA . LEU A 1 25 ? 25.494 -18.689 -18.824 1.00 54.43 50 LEU A CA 3
ATOM 1516 C C . LEU A 1 25 ? 26.386 -19.257 -19.915 1.00 62.22 50 LEU A C 3
ATOM 1517 O O . LEU A 1 25 ? 26.054 -19.209 -21.091 1.00 34.44 50 LEU A O 3
ATOM 1533 N N . PRO A 1 26 ? 27.502 -19.864 -19.518 1.00 74.21 51 PRO A N 3
ATOM 1534 C CA . PRO A 1 26 ? 28.422 -20.514 -20.444 1.00 53.03 51 PRO A CA 3
ATOM 1535 C C . PRO A 1 26 ? 27.741 -21.713 -21.094 1.00 23.02 51 PRO A C 3
ATOM 1536 O O . PRO A 1 26 ? 28.101 -22.140 -22.192 1.00 42.24 51 PRO A O 3
ATOM 1547 N N . VAL A 1 27 ? 26.745 -22.242 -20.386 1.00 43.43 52 VAL A N 3
ATOM 1548 C CA . VAL A 1 27 ? 25.974 -23.389 -20.844 1.00 13.15 52 VAL A CA 3
ATOM 1549 C C . VAL A 1 27 ? 24.680 -22.949 -21.516 1.00 74.11 52 VAL A C 3
ATOM 1550 O O . VAL A 1 27 ? 23.997 -23.754 -22.142 1.00 41.32 52 VAL A O 3
ATOM 1563 N N . VAL A 1 28 ? 24.367 -21.666 -21.401 1.00 73.23 53 VAL A N 3
ATOM 1564 C CA . VAL A 1 28 ? 23.182 -21.100 -22.022 1.00 54.30 53 VAL A CA 3
ATOM 1565 C C . VAL A 1 28 ? 23.608 -20.284 -23.233 1.00 14.42 53 VAL A C 3
ATOM 1566 O O . VAL A 1 28 ? 22.868 -20.145 -24.207 1.00 23.13 53 VAL A O 3
ATOM 1579 N N . VAL A 1 29 ? 24.831 -19.764 -23.161 1.00 45.52 54 VAL A N 3
ATOM 1580 C CA . VAL A 1 29 ? 25.407 -18.980 -24.234 1.00 62.32 54 VAL A CA 3
ATOM 1581 C C . VAL A 1 29 ? 25.990 -19.884 -25.294 1.00 14.15 54 VAL A C 3
ATOM 1582 O O . VAL A 1 29 ? 25.832 -19.641 -26.482 1.00 44.31 54 VAL A O 3
ATOM 1595 N N . GLY A 1 30 ? 26.667 -20.934 -24.853 1.00 14.13 55 GLY A N 3
ATOM 1596 C CA . GLY A 1 30 ? 27.264 -21.868 -25.784 1.00 13.44 55 GLY A CA 3
ATOM 1597 C C . GLY A 1 30 ? 26.311 -22.258 -26.886 1.00 30.23 55 GLY A C 3
ATOM 1598 O O . GLY A 1 30 ? 26.730 -22.560 -27.998 1.00 53.35 55 GLY A O 3
ATOM 1602 N N . ILE A 1 31 ? 25.022 -22.230 -26.582 1.00 1.10 56 ILE A N 3
ATOM 1603 C CA . ILE A 1 31 ? 24.009 -22.567 -27.581 1.00 11.40 56 ILE A CA 3
ATOM 1604 C C . ILE A 1 31 ? 23.639 -21.323 -28.370 1.00 3.30 56 ILE A C 3
ATOM 1605 O O . ILE A 1 31 ? 23.390 -21.383 -29.574 1.00 20.32 56 ILE A O 3
ATOM 1621 N N . LYS A 1 32 ? 23.631 -20.189 -27.682 1.00 24.42 57 LYS A N 3
ATOM 1622 C CA . LYS A 1 32 ? 23.327 -18.919 -28.316 1.00 55.10 57 LYS A CA 3
ATOM 1623 C C . LYS A 1 32 ? 24.556 -18.419 -29.070 1.00 42.45 57 LYS A C 3
ATOM 1624 O O . LYS A 1 32 ? 24.455 -17.608 -29.990 1.00 75.51 57 LYS A O 3
ATOM 1643 N N . ALA A 1 33 ? 25.723 -18.915 -28.673 1.00 41.12 58 ALA A N 3
ATOM 1644 C CA . ALA A 1 33 ? 26.967 -18.530 -29.311 1.00 42.31 58 ALA A CA 3
ATOM 1645 C C . ALA A 1 33 ? 27.260 -19.423 -30.514 1.00 54.22 58 ALA A C 3
ATOM 1646 O O . ALA A 1 33 ? 28.027 -19.055 -31.404 1.00 21.14 58 ALA A O 3
ATOM 1653 N N . ILE A 1 34 ? 26.650 -20.604 -30.524 1.00 61.12 59 ILE A N 3
ATOM 1654 C CA . ILE A 1 34 ? 26.845 -21.563 -31.604 1.00 23.02 59 ILE A CA 3
ATOM 1655 C C . ILE A 1 34 ? 25.720 -21.510 -32.621 1.00 64.23 59 ILE A C 3
ATOM 1656 O O . ILE A 1 34 ? 25.954 -21.527 -33.830 1.00 14.15 59 ILE A O 3
ATOM 1672 N N . GLY A 1 35 ? 24.501 -21.441 -32.123 1.00 10.41 60 GLY A N 3
ATOM 1673 C CA . GLY A 1 35 ? 23.346 -21.381 -32.992 1.00 3.34 60 GLY A CA 3
ATOM 1674 C C . GLY A 1 35 ? 22.461 -20.201 -32.668 1.00 54.42 60 GLY A C 3
ATOM 1675 O O . GLY A 1 35 ? 21.405 -20.021 -33.276 1.00 63.31 60 GLY A O 3
ATOM 1679 N N . LYS A 1 36 ? 22.890 -19.392 -31.702 1.00 0.22 61 LYS A N 3
ATOM 1680 C CA . LYS A 1 36 ? 22.114 -18.218 -31.302 1.00 3.00 61 LYS A CA 3
ATOM 1681 C C . LYS A 1 36 ? 20.672 -18.599 -30.976 1.00 31.41 61 LYS A C 3
ATOM 1682 O O . LYS A 1 36 ? 20.378 -19.812 -30.930 1.00 12.22 61 LYS A O 3
ATOM 1702 N N . GLY A 1 1 ? 1.447 0.788 -0.514 1.00 13.00 26 GLY A N 4
ATOM 1703 C CA . GLY A 1 1 ? 2.626 0.701 -1.421 1.00 45.03 26 GLY A CA 4
ATOM 1704 C C . GLY A 1 1 ? 3.081 -0.727 -1.645 1.00 42.53 26 GLY A C 4
ATOM 1705 O O . GLY A 1 1 ? 4.103 -1.151 -1.108 1.00 44.12 26 GLY A O 4
ATOM 1711 N N . GLY A 1 2 ? 2.319 -1.470 -2.441 1.00 42.31 27 GLY A N 4
ATOM 1712 C CA . GLY A 1 2 ? 2.666 -2.851 -2.721 1.00 25.44 27 GLY A CA 4
ATOM 1713 C C . GLY A 1 2 ? 3.837 -2.977 -3.677 1.00 32.23 27 GLY A C 4
ATOM 1714 O O . GLY A 1 2 ? 4.508 -4.008 -3.711 1.00 62.32 27 GLY A O 4
ATOM 1718 N N . LEU A 1 3 ? 4.085 -1.926 -4.457 1.00 30.42 28 LEU A N 4
ATOM 1719 C CA . LEU A 1 3 ? 5.187 -1.926 -5.418 1.00 33.32 28 LEU A CA 4
ATOM 1720 C C . LEU A 1 3 ? 6.469 -2.436 -4.772 1.00 0.13 28 LEU A C 4
ATOM 1721 O O . LEU A 1 3 ? 7.026 -3.452 -5.186 1.00 15.23 28 LEU A O 4
ATOM 1737 N N . LYS A 1 4 ? 6.925 -1.728 -3.746 1.00 45.22 29 LYS A N 4
ATOM 1738 C CA . LYS A 1 4 ? 8.132 -2.114 -3.031 1.00 64.45 29 LYS A CA 4
ATOM 1739 C C . LYS A 1 4 ? 7.954 -3.489 -2.390 1.00 21.12 29 LYS A C 4
ATOM 1740 O O . LYS A 1 4 ? 8.927 -4.195 -2.127 1.00 13.23 29 LYS A O 4
ATOM 1759 N N . LYS A 1 5 ? 6.699 -3.860 -2.148 1.00 3.33 30 LYS A N 4
ATOM 1760 C CA . LYS A 1 5 ? 6.382 -5.148 -1.545 1.00 15.04 30 LYS A CA 4
ATOM 1761 C C . LYS A 1 5 ? 6.689 -6.286 -2.512 1.00 70.15 30 LYS A C 4
ATOM 1762 O O . LYS A 1 5 ? 7.262 -7.305 -2.126 1.00 72.30 30 LYS A O 4
ATOM 1781 N N . LEU A 1 6 ? 6.304 -6.104 -3.770 1.00 1.12 31 LEU A N 4
ATOM 1782 C CA . LEU A 1 6 ? 6.538 -7.113 -4.796 1.00 13.11 31 LEU A CA 4
ATOM 1783 C C . LEU A 1 6 ? 7.959 -7.014 -5.341 1.00 74.21 31 LEU A C 4
ATOM 1784 O O . LEU A 1 6 ? 8.604 -8.029 -5.607 1.00 52.21 31 LEU A O 4
ATOM 1800 N N . GLY A 1 7 ? 8.439 -5.787 -5.507 1.00 32.23 32 GLY A N 4
ATOM 1801 C CA . GLY A 1 7 ? 9.780 -5.578 -6.020 1.00 54.23 32 GLY A CA 4
ATOM 1802 C C . GLY A 1 7 ? 10.844 -6.213 -5.148 1.00 10.12 32 GLY A C 4
ATOM 1803 O O . GLY A 1 7 ? 11.902 -6.608 -5.636 1.00 75.14 32 GLY A O 4
ATOM 1807 N N . LYS A 1 8 ? 10.563 -6.311 -3.852 1.00 70.24 33 LYS A N 4
ATOM 1808 C CA . LYS A 1 8 ? 11.506 -6.903 -2.908 1.00 3.44 33 LYS A CA 4
ATOM 1809 C C . LYS A 1 8 ? 11.378 -8.423 -2.888 1.00 2.23 33 LYS A C 4
ATOM 1810 O O . LYS A 1 8 ? 12.333 -9.130 -2.566 1.00 21.23 33 LYS A O 4
ATOM 1829 N N . LYS A 1 9 ? 10.195 -8.921 -3.236 1.00 42.14 34 LYS A N 4
ATOM 1830 C CA . LYS A 1 9 ? 9.948 -10.358 -3.260 1.00 31.43 34 LYS A CA 4
ATOM 1831 C C . LYS A 1 9 ? 10.761 -11.020 -4.360 1.00 50.33 34 LYS A C 4
ATOM 1832 O O . LYS A 1 9 ? 11.648 -11.832 -4.098 1.00 4.53 34 LYS A O 4
ATOM 1851 N N . LEU A 1 10 ? 10.446 -10.657 -5.594 1.00 30.43 35 LEU A N 4
ATOM 1852 C CA . LEU A 1 10 ? 11.137 -11.200 -6.759 1.00 13.40 35 LEU A CA 4
ATOM 1853 C C . LEU A 1 10 ? 12.642 -11.010 -6.633 1.00 2.51 35 LEU A C 4
ATOM 1854 O O . LEU A 1 10 ? 13.421 -11.937 -6.851 1.00 44.24 35 LEU A O 4
ATOM 1870 N N . GLU A 1 11 ? 13.033 -9.798 -6.279 1.00 2.34 36 GLU A N 4
ATOM 1871 C CA . GLU A 1 11 ? 14.443 -9.455 -6.114 1.00 23.21 36 GLU A CA 4
ATOM 1872 C C . GLU A 1 11 ? 15.145 -10.449 -5.191 1.00 23.31 36 GLU A C 4
ATOM 1873 O O . GLU A 1 11 ? 16.299 -10.810 -5.415 1.00 60.41 36 GLU A O 4
ATOM 1885 N N . GLY A 1 12 ? 14.437 -10.888 -4.156 1.00 42.10 37 GLY A N 4
ATOM 1886 C CA . GLY A 1 12 ? 15.007 -11.836 -3.217 1.00 51.44 37 GLY A CA 4
ATOM 1887 C C . GLY A 1 12 ? 15.204 -13.208 -3.829 1.00 60.32 37 GLY A C 4
ATOM 1888 O O . GLY A 1 12 ? 16.250 -13.832 -3.648 1.00 60.03 37 GLY A O 4
ATOM 1892 N N . ALA A 1 13 ? 14.197 -13.677 -4.558 1.00 42.22 38 ALA A N 4
ATOM 1893 C CA . ALA A 1 13 ? 14.263 -14.984 -5.200 1.00 73.23 38 ALA A CA 4
ATOM 1894 C C . ALA A 1 13 ? 15.192 -14.950 -6.410 1.00 2.00 38 ALA A C 4
ATOM 1895 O O . ALA A 1 13 ? 15.878 -15.924 -6.705 1.00 31.14 38 ALA A O 4
ATOM 1902 N N . GLY A 1 14 ? 15.208 -13.820 -7.104 1.00 1.33 39 GLY A N 4
ATOM 1903 C CA . GLY A 1 14 ? 16.054 -13.673 -8.270 1.00 1.04 39 GLY A CA 4
ATOM 1904 C C . GLY A 1 14 ? 17.528 -13.751 -7.931 1.00 41.54 39 GLY A C 4
ATOM 1905 O O . GLY A 1 14 ? 18.353 -14.042 -8.795 1.00 21.25 39 GLY A O 4
ATOM 1909 N N . LYS A 1 15 ? 17.865 -13.489 -6.671 1.00 53.55 40 LYS A N 4
ATOM 1910 C CA . LYS A 1 15 ? 19.253 -13.533 -6.234 1.00 12.24 40 LYS A CA 4
ATOM 1911 C C . LYS A 1 15 ? 19.801 -14.953 -6.336 1.00 74.31 40 LYS A C 4
ATOM 1912 O O . LYS A 1 15 ? 20.780 -15.204 -7.035 1.00 51.43 40 LYS A O 4
ATOM 1931 N N . ARG A 1 16 ? 19.156 -15.885 -5.646 1.00 24.41 41 ARG A N 4
ATOM 1932 C CA . ARG A 1 16 ? 19.586 -17.278 -5.685 1.00 55.45 41 ARG A CA 4
ATOM 1933 C C . ARG A 1 16 ? 19.455 -17.832 -7.102 1.00 62.24 41 ARG A C 4
ATOM 1934 O O . ARG A 1 16 ? 20.080 -18.834 -7.451 1.00 75.34 41 ARG A O 4
ATOM 1955 N N . VAL A 1 17 ? 18.635 -17.167 -7.914 1.00 73.41 42 VAL A N 4
ATOM 1956 C CA . VAL A 1 17 ? 18.414 -17.577 -9.294 1.00 61.50 42 VAL A CA 4
ATOM 1957 C C . VAL A 1 17 ? 19.493 -17.021 -10.208 1.00 52.53 42 VAL A C 4
ATOM 1958 O O . VAL A 1 17 ? 20.024 -17.730 -11.063 1.00 3.41 42 VAL A O 4
ATOM 1971 N N . PHE A 1 18 ? 19.818 -15.746 -10.023 1.00 54.30 43 PHE A N 4
ATOM 1972 C CA . PHE A 1 18 ? 20.841 -15.097 -10.830 1.00 11.14 43 PHE A CA 4
ATOM 1973 C C . PHE A 1 18 ? 22.096 -15.964 -10.869 1.00 64.43 43 PHE A C 4
ATOM 1974 O O . PHE A 1 18 ? 22.737 -16.105 -11.910 1.00 12.23 43 PHE A O 4
ATOM 1991 N N . LYS A 1 19 ? 22.420 -16.562 -9.726 1.00 22.53 44 LYS A N 4
ATOM 1992 C CA . LYS A 1 19 ? 23.576 -17.441 -9.624 1.00 24.23 44 LYS A CA 4
ATOM 1993 C C . LYS A 1 19 ? 23.267 -18.778 -10.286 1.00 52.15 44 LYS A C 4
ATOM 1994 O O . LYS A 1 19 ? 24.151 -19.435 -10.835 1.00 24.21 44 LYS A O 4
ATOM 2013 N N . ALA A 1 20 ? 21.994 -19.167 -10.238 1.00 43.40 45 ALA A N 4
ATOM 2014 C CA . ALA A 1 20 ? 21.547 -20.414 -10.839 1.00 15.22 45 ALA A CA 4
ATOM 2015 C C . ALA A 1 20 ? 21.770 -20.392 -12.345 1.00 4.44 45 ALA A C 4
ATOM 2016 O O . ALA A 1 20 ? 22.206 -21.380 -12.936 1.00 74.12 45 ALA A O 4
ATOM 2023 N N . SER A 1 21 ? 21.473 -19.251 -12.960 1.00 65.24 46 SER A N 4
ATOM 2024 C CA . SER A 1 21 ? 21.645 -19.089 -14.398 1.00 43.02 46 SER A CA 4
ATOM 2025 C C . SER A 1 21 ? 23.078 -18.685 -14.723 1.00 70.15 46 SER A C 4
ATOM 2026 O O . SER A 1 21 ? 23.634 -19.098 -15.740 1.00 62.55 46 SER A O 4
ATOM 2034 N N . GLU A 1 22 ? 23.671 -17.877 -13.849 1.00 22.41 47 GLU A N 4
ATOM 2035 C CA . GLU A 1 22 ? 25.044 -17.421 -14.041 1.00 41.12 47 GLU A CA 4
ATOM 2036 C C . GLU A 1 22 ? 25.988 -18.610 -14.170 1.00 53.33 47 GLU A C 4
ATOM 2037 O O . GLU A 1 22 ? 26.974 -18.558 -14.906 1.00 13.45 47 GLU A O 4
ATOM 2049 N N . LYS A 1 23 ? 25.676 -19.683 -13.450 1.00 64.13 48 LYS A N 4
ATOM 2050 C CA . LYS A 1 23 ? 26.493 -20.890 -13.485 1.00 30.15 48 LYS A CA 4
ATOM 2051 C C . LYS A 1 23 ? 26.376 -21.582 -14.839 1.00 14.42 48 LYS A C 4
ATOM 2052 O O . LYS A 1 23 ? 27.329 -22.197 -15.317 1.00 1.20 48 LYS A O 4
ATOM 2071 N N . ALA A 1 24 ? 25.202 -21.474 -15.455 1.00 54.43 49 ALA A N 4
ATOM 2072 C CA . ALA A 1 24 ? 24.966 -22.087 -16.756 1.00 74.42 49 ALA A CA 4
ATOM 2073 C C . ALA A 1 24 ? 24.995 -21.057 -17.872 1.00 5.45 49 ALA A C 4
ATOM 2074 O O . ALA A 1 24 ? 24.628 -21.367 -19.000 1.00 74.42 49 ALA A O 4
ATOM 2081 N N . LEU A 1 25 ? 25.443 -19.837 -17.578 1.00 4.43 50 LEU A N 4
ATOM 2082 C CA . LEU A 1 25 ? 25.514 -18.812 -18.612 1.00 23.23 50 LEU A CA 4
ATOM 2083 C C . LEU A 1 25 ? 26.333 -19.314 -19.790 1.00 25.22 50 LEU A C 4
ATOM 2084 O O . LEU A 1 25 ? 25.936 -19.182 -20.939 1.00 33.33 50 LEU A O 4
ATOM 2100 N N . PRO A 1 26 ? 27.459 -19.959 -19.499 1.00 71.20 51 PRO A N 4
ATOM 2101 C CA . PRO A 1 26 ? 28.316 -20.554 -20.518 1.00 31.21 51 PRO A CA 4
ATOM 2102 C C . PRO A 1 26 ? 27.589 -21.707 -21.203 1.00 53.30 51 PRO A C 4
ATOM 2103 O O . PRO A 1 26 ? 27.918 -22.098 -22.323 1.00 72.14 51 PRO A O 4
ATOM 2114 N N . VAL A 1 27 ? 26.594 -22.241 -20.497 1.00 61.50 52 VAL A N 4
ATOM 2115 C CA . VAL A 1 27 ? 25.788 -23.349 -20.984 1.00 34.31 52 VAL A CA 4
ATOM 2116 C C . VAL A 1 27 ? 24.483 -22.857 -21.598 1.00 43.24 52 VAL A C 4
ATOM 2117 O O . VAL A 1 27 ? 23.834 -23.585 -22.344 1.00 23.44 52 VAL A O 4
ATOM 2130 N N . VAL A 1 28 ? 24.120 -21.618 -21.298 1.00 10.32 53 VAL A N 4
ATOM 2131 C CA . VAL A 1 28 ? 22.915 -21.016 -21.843 1.00 20.02 53 VAL A CA 4
ATOM 2132 C C . VAL A 1 28 ? 23.294 -20.126 -23.018 1.00 2.12 53 VAL A C 4
ATOM 2133 O O . VAL A 1 28 ? 22.511 -19.922 -23.947 1.00 73.34 53 VAL A O 4
ATOM 2146 N N . VAL A 1 29 ? 24.522 -19.616 -22.966 1.00 62.10 54 VAL A N 4
ATOM 2147 C CA . VAL A 1 29 ? 25.051 -18.765 -24.015 1.00 20.12 54 VAL A CA 4
ATOM 2148 C C . VAL A 1 29 ? 25.576 -19.601 -25.158 1.00 34.53 54 VAL A C 4
ATOM 2149 O O . VAL A 1 29 ? 25.357 -19.284 -26.318 1.00 42.02 54 VAL A O 4
ATOM 2162 N N . GLY A 1 30 ? 26.271 -20.675 -24.819 1.00 5.15 55 GLY A N 4
ATOM 2163 C CA . GLY A 1 30 ? 26.819 -21.550 -25.834 1.00 73.21 55 GLY A CA 4
ATOM 2164 C C . GLY A 1 30 ? 25.818 -21.850 -26.922 1.00 64.40 55 GLY A C 4
ATOM 2165 O O . GLY A 1 30 ? 26.187 -22.065 -28.071 1.00 74.33 55 GLY A O 4
ATOM 2169 N N . ILE A 1 31 ? 24.542 -21.844 -26.561 1.00 51.24 56 ILE A N 4
ATOM 2170 C CA . ILE A 1 31 ? 23.485 -22.097 -27.539 1.00 42.52 56 ILE A CA 4
ATOM 2171 C C . ILE A 1 31 ? 23.116 -20.801 -28.239 1.00 74.24 56 ILE A C 4
ATOM 2172 O O . ILE A 1 31 ? 22.876 -20.775 -29.445 1.00 33.03 56 ILE A O 4
ATOM 2188 N N . LYS A 1 32 ? 23.100 -19.719 -27.472 1.00 64.53 57 LYS A N 4
ATOM 2189 C CA . LYS A 1 32 ? 22.795 -18.408 -28.017 1.00 13.12 57 LYS A CA 4
ATOM 2190 C C . LYS A 1 32 ? 24.007 -17.880 -28.780 1.00 54.54 57 LYS A C 4
ATOM 2191 O O . LYS A 1 32 ? 23.888 -17.012 -29.643 1.00 22.50 57 LYS A O 4
ATOM 2210 N N . ALA A 1 33 ? 25.177 -18.417 -28.455 1.00 63.31 58 ALA A N 4
ATOM 2211 C CA . ALA A 1 33 ? 26.408 -18.010 -29.111 1.00 74.34 58 ALA A CA 4
ATOM 2212 C C . ALA A 1 33 ? 26.649 -18.830 -30.376 1.00 22.34 58 ALA A C 4
ATOM 2213 O O . ALA A 1 33 ? 27.394 -18.415 -31.264 1.00 50.45 58 ALA A O 4
ATOM 2220 N N . ILE A 1 34 ? 26.023 -20.000 -30.441 1.00 62.31 59 ILE A N 4
ATOM 2221 C CA . ILE A 1 34 ? 26.175 -20.891 -31.585 1.00 11.20 59 ILE A CA 4
ATOM 2222 C C . ILE A 1 34 ? 25.006 -20.781 -32.548 1.00 12.31 59 ILE A C 4
ATOM 2223 O O . ILE A 1 34 ? 25.186 -20.735 -33.764 1.00 31.03 59 ILE A O 4
ATOM 2239 N N . GLY A 1 35 ? 23.811 -20.740 -31.991 1.00 12.23 60 GLY A N 4
ATOM 2240 C CA . GLY A 1 35 ? 22.618 -20.633 -32.801 1.00 73.22 60 GLY A CA 4
ATOM 2241 C C . GLY A 1 35 ? 21.768 -19.454 -32.395 1.00 21.12 60 GLY A C 4
ATOM 2242 O O . GLY A 1 35 ? 20.699 -19.226 -32.960 1.00 25.40 60 GLY A O 4
ATOM 2246 N N . LYS A 1 36 ? 22.242 -18.698 -31.408 1.00 32.55 61 LYS A N 4
ATOM 2247 C CA . LYS A 1 36 ? 21.503 -17.529 -30.932 1.00 62.13 61 LYS A CA 4
ATOM 2248 C C . LYS A 1 36 ? 20.069 -17.903 -30.562 1.00 12.11 61 LYS A C 4
ATOM 2249 O O . LYS A 1 36 ? 19.273 -16.983 -30.282 1.00 24.03 61 LYS A O 4
ATOM 2269 N N . GLY A 1 1 ? 2.945 0.020 0.735 1.00 13.00 26 GLY A N 5
ATOM 2270 C CA . GLY A 1 1 ? 3.746 -0.030 -0.519 1.00 45.03 26 GLY A CA 5
ATOM 2271 C C . GLY A 1 1 ? 3.926 -1.443 -1.036 1.00 54.33 26 GLY A C 5
ATOM 2272 O O . GLY A 1 1 ? 4.928 -2.096 -0.743 1.00 12.11 26 GLY A O 5
ATOM 2278 N N . GLY A 1 2 ? 2.953 -1.917 -1.808 1.00 21.34 27 GLY A N 5
ATOM 2279 C CA . GLY A 1 2 ? 3.028 -3.259 -2.355 1.00 63.43 27 GLY A CA 5
ATOM 2280 C C . GLY A 1 2 ? 3.859 -3.326 -3.622 1.00 62.34 27 GLY A C 5
ATOM 2281 O O . GLY A 1 2 ? 4.425 -4.369 -3.945 1.00 75.24 27 GLY A O 5
ATOM 2285 N N . LEU A 1 3 ? 3.930 -2.208 -4.343 1.00 61.42 28 LEU A N 5
ATOM 2286 C CA . LEU A 1 3 ? 4.699 -2.144 -5.586 1.00 41.11 28 LEU A CA 5
ATOM 2287 C C . LEU A 1 3 ? 6.087 -2.731 -5.396 1.00 64.20 28 LEU A C 5
ATOM 2288 O O . LEU A 1 3 ? 6.447 -3.731 -6.016 1.00 44.32 28 LEU A O 5
ATOM 2304 N N . LYS A 1 4 ? 6.851 -2.106 -4.517 1.00 30.50 29 LYS A N 5
ATOM 2305 C CA . LYS A 1 4 ? 8.197 -2.567 -4.213 1.00 41.32 29 LYS A CA 5
ATOM 2306 C C . LYS A 1 4 ? 8.139 -3.945 -3.566 1.00 54.33 29 LYS A C 5
ATOM 2307 O O . LYS A 1 4 ? 9.099 -4.713 -3.621 1.00 44.31 29 LYS A O 5
ATOM 2326 N N . LYS A 1 5 ? 6.996 -4.253 -2.955 1.00 54.53 30 LYS A N 5
ATOM 2327 C CA . LYS A 1 5 ? 6.800 -5.539 -2.300 1.00 42.32 30 LYS A CA 5
ATOM 2328 C C . LYS A 1 5 ? 6.736 -6.663 -3.330 1.00 72.31 30 LYS A C 5
ATOM 2329 O O . LYS A 1 5 ? 7.212 -7.771 -3.084 1.00 10.10 30 LYS A O 5
ATOM 2348 N N . LEU A 1 6 ? 6.143 -6.368 -4.484 1.00 13.12 31 LEU A N 5
ATOM 2349 C CA . LEU A 1 6 ? 6.018 -7.354 -5.551 1.00 32.35 31 LEU A CA 5
ATOM 2350 C C . LEU A 1 6 ? 7.304 -7.440 -6.366 1.00 72.41 31 LEU A C 5
ATOM 2351 O O . LEU A 1 6 ? 7.692 -8.515 -6.821 1.00 54.31 31 LEU A O 5
ATOM 2367 N N . GLY A 1 7 ? 7.960 -6.298 -6.547 1.00 42.24 32 GLY A N 5
ATOM 2368 C CA . GLY A 1 7 ? 9.195 -6.264 -7.307 1.00 12.24 32 GLY A CA 5
ATOM 2369 C C . GLY A 1 7 ? 10.335 -6.967 -6.598 1.00 42.40 32 GLY A C 5
ATOM 2370 O O . GLY A 1 7 ? 10.930 -7.900 -7.138 1.00 41.50 32 GLY A O 5
ATOM 2374 N N . LYS A 1 8 ? 10.642 -6.518 -5.384 1.00 63.13 33 LYS A N 5
ATOM 2375 C CA . LYS A 1 8 ? 11.722 -7.110 -4.600 1.00 44.23 33 LYS A CA 5
ATOM 2376 C C . LYS A 1 8 ? 11.484 -8.602 -4.379 1.00 33.21 33 LYS A C 5
ATOM 2377 O O . LYS A 1 8 ? 12.430 -9.369 -4.195 1.00 41.11 33 LYS A O 5
ATOM 2396 N N . LYS A 1 9 ? 10.219 -9.008 -4.400 1.00 63.23 34 LYS A N 5
ATOM 2397 C CA . LYS A 1 9 ? 9.865 -10.409 -4.205 1.00 42.22 34 LYS A CA 5
ATOM 2398 C C . LYS A 1 9 ? 10.466 -11.273 -5.306 1.00 43.32 34 LYS A C 5
ATOM 2399 O O . LYS A 1 9 ? 11.205 -12.219 -5.036 1.00 53.34 34 LYS A O 5
ATOM 2418 N N . LEU A 1 10 ? 10.146 -10.935 -6.550 1.00 11.23 35 LEU A N 5
ATOM 2419 C CA . LEU A 1 10 ? 10.655 -11.674 -7.699 1.00 51.04 35 LEU A CA 5
ATOM 2420 C C . LEU A 1 10 ? 12.133 -11.371 -7.925 1.00 62.41 35 LEU A C 5
ATOM 2421 O O . LEU A 1 10 ? 12.954 -12.281 -8.034 1.00 33.54 35 LEU A O 5
ATOM 2437 N N . GLU A 1 11 ? 12.462 -10.085 -7.997 1.00 22.41 36 GLU A N 5
ATOM 2438 C CA . GLU A 1 11 ? 13.839 -9.657 -8.212 1.00 61.40 36 GLU A CA 5
ATOM 2439 C C . GLU A 1 11 ? 14.762 -10.226 -7.138 1.00 52.45 36 GLU A C 5
ATOM 2440 O O . GLU A 1 11 ? 15.930 -10.512 -7.397 1.00 22.21 36 GLU A O 5
ATOM 2452 N N . GLY A 1 12 ? 14.227 -10.387 -5.931 1.00 60.31 37 GLY A N 5
ATOM 2453 C CA . GLY A 1 12 ? 15.016 -10.922 -4.837 1.00 63.31 37 GLY A CA 5
ATOM 2454 C C . GLY A 1 12 ? 15.578 -12.295 -5.146 1.00 42.25 37 GLY A C 5
ATOM 2455 O O . GLY A 1 12 ? 16.711 -12.606 -4.779 1.00 45.14 37 GLY A O 5
ATOM 2459 N N . ALA A 1 13 ? 14.784 -13.116 -5.826 1.00 73.33 38 ALA A N 5
ATOM 2460 C CA . ALA A 1 13 ? 15.210 -14.462 -6.188 1.00 72.13 38 ALA A CA 5
ATOM 2461 C C . ALA A 1 13 ? 16.293 -14.422 -7.258 1.00 0.34 38 ALA A C 5
ATOM 2462 O O . ALA A 1 13 ? 17.269 -15.169 -7.198 1.00 40.55 38 ALA A O 5
ATOM 2469 N N . GLY A 1 14 ? 16.118 -13.543 -8.238 1.00 13.10 39 GLY A N 5
ATOM 2470 C CA . GLY A 1 14 ? 17.091 -13.422 -9.308 1.00 71.10 39 GLY A CA 5
ATOM 2471 C C . GLY A 1 14 ? 18.489 -13.130 -8.794 1.00 34.12 39 GLY A C 5
ATOM 2472 O O . GLY A 1 14 ? 19.475 -13.386 -9.486 1.00 62.33 39 GLY A O 5
ATOM 2476 N N . LYS A 1 15 ? 18.576 -12.593 -7.581 1.00 61.21 40 LYS A N 5
ATOM 2477 C CA . LYS A 1 15 ? 19.868 -12.267 -6.984 1.00 24.03 40 LYS A CA 5
ATOM 2478 C C . LYS A 1 15 ? 20.517 -13.506 -6.377 1.00 71.44 40 LYS A C 5
ATOM 2479 O O . LYS A 1 15 ? 21.722 -13.701 -6.502 1.00 14.51 40 LYS A O 5
ATOM 2498 N N . ARG A 1 16 ? 19.716 -14.340 -5.720 1.00 32.22 41 ARG A N 5
ATOM 2499 C CA . ARG A 1 16 ? 20.230 -15.561 -5.104 1.00 23.10 41 ARG A CA 5
ATOM 2500 C C . ARG A 1 16 ? 20.372 -16.669 -6.142 1.00 21.30 41 ARG A C 5
ATOM 2501 O O . ARG A 1 16 ? 21.344 -17.423 -6.137 1.00 52.04 41 ARG A O 5
ATOM 2522 N N . VAL A 1 17 ? 19.387 -16.757 -7.028 1.00 4.23 42 VAL A N 5
ATOM 2523 C CA . VAL A 1 17 ? 19.380 -17.768 -8.077 1.00 70.13 42 VAL A CA 5
ATOM 2524 C C . VAL A 1 17 ? 20.515 -17.552 -9.063 1.00 41.34 42 VAL A C 5
ATOM 2525 O O . VAL A 1 17 ? 20.930 -18.479 -9.756 1.00 51.11 42 VAL A O 5
ATOM 2538 N N . PHE A 1 18 ? 21.016 -16.322 -9.125 1.00 42.40 43 PHE A N 5
ATOM 2539 C CA . PHE A 1 18 ? 22.108 -15.984 -10.028 1.00 31.23 43 PHE A CA 5
ATOM 2540 C C . PHE A 1 18 ? 23.204 -17.051 -9.980 1.00 41.24 43 PHE A C 5
ATOM 2541 O O . PHE A 1 18 ? 23.906 -17.275 -10.960 1.00 43.22 43 PHE A O 5
ATOM 2558 N N . LYS A 1 19 ? 23.323 -17.719 -8.834 1.00 45.02 44 LYS A N 5
ATOM 2559 C CA . LYS A 1 19 ? 24.310 -18.775 -8.659 1.00 52.15 44 LYS A CA 5
ATOM 2560 C C . LYS A 1 19 ? 23.893 -20.002 -9.447 1.00 65.22 44 LYS A C 5
ATOM 2561 O O . LYS A 1 19 ? 24.700 -20.642 -10.121 1.00 42.32 44 LYS A O 5
ATOM 2580 N N . ALA A 1 20 ? 22.613 -20.307 -9.351 1.00 53.12 45 ALA A N 5
ATOM 2581 C CA . ALA A 1 20 ? 22.029 -21.443 -10.046 1.00 25.52 45 ALA A CA 5
ATOM 2582 C C . ALA A 1 20 ? 22.059 -21.222 -11.554 1.00 32.52 45 ALA A C 5
ATOM 2583 O O . ALA A 1 20 ? 22.231 -22.163 -12.328 1.00 40.32 45 ALA A O 5
ATOM 2590 N N . SER A 1 21 ? 21.889 -19.968 -11.963 1.00 12.12 46 SER A N 5
ATOM 2591 C CA . SER A 1 21 ? 21.895 -19.614 -13.377 1.00 65.21 46 SER A CA 5
ATOM 2592 C C . SER A 1 21 ? 23.319 -19.387 -13.879 1.00 4.14 46 SER A C 5
ATOM 2593 O O . SER A 1 21 ? 23.695 -19.880 -14.942 1.00 12.43 46 SER A O 5
ATOM 2601 N N . GLU A 1 22 ? 24.108 -18.638 -13.110 1.00 21.31 47 GLU A N 5
ATOM 2602 C CA . GLU A 1 22 ? 25.488 -18.357 -13.490 1.00 3.12 47 GLU A CA 5
ATOM 2603 C C . GLU A 1 22 ? 26.281 -19.651 -13.655 1.00 14.25 47 GLU A C 5
ATOM 2604 O O . GLU A 1 22 ? 27.313 -19.675 -14.320 1.00 5.21 47 GLU A O 5
ATOM 2616 N N . LYS A 1 23 ? 25.791 -20.732 -13.055 1.00 23.14 48 LYS A N 5
ATOM 2617 C CA . LYS A 1 23 ? 26.466 -22.018 -13.169 1.00 53.42 48 LYS A CA 5
ATOM 2618 C C . LYS A 1 23 ? 26.253 -22.588 -14.562 1.00 51.03 48 LYS A C 5
ATOM 2619 O O . LYS A 1 23 ? 27.132 -23.245 -15.119 1.00 50.34 48 LYS A O 5
ATOM 2638 N N . ALA A 1 24 ? 25.089 -22.302 -15.129 1.00 21.21 49 ALA A N 5
ATOM 2639 C CA . ALA A 1 24 ? 24.767 -22.755 -16.469 1.00 13.30 49 ALA A CA 5
ATOM 2640 C C . ALA A 1 24 ? 24.730 -21.583 -17.432 1.00 51.53 49 ALA A C 5
ATOM 2641 O O . ALA A 1 24 ? 24.177 -21.698 -18.522 1.00 2.24 49 ALA A O 5
ATOM 2648 N N . LEU A 1 25 ? 25.337 -20.455 -17.050 1.00 4.21 50 LEU A N 5
ATOM 2649 C CA . LEU A 1 25 ? 25.360 -19.30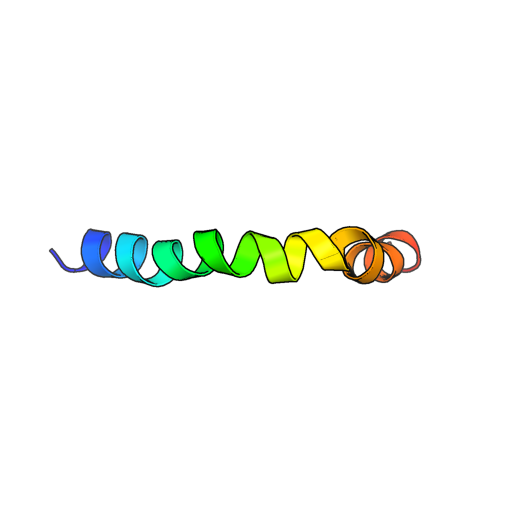9 -17.939 1.00 1.10 50 LEU A CA 5
ATOM 2650 C C . LEU A 1 25 ? 26.113 -19.643 -19.216 1.00 2.14 50 LEU A C 5
ATOM 2651 O O . LEU A 1 25 ? 25.717 -19.233 -20.299 1.00 2.12 50 LEU A O 5
ATOM 2667 N N . PRO A 1 26 ? 27.175 -20.443 -19.105 1.00 40.33 51 PRO A N 5
ATOM 2668 C CA . PRO A 1 26 ? 27.952 -20.884 -20.252 1.00 44.42 51 PRO A CA 5
ATOM 2669 C C . PRO A 1 26 ? 27.220 -22.005 -20.979 1.00 34.52 51 PRO A C 5
ATOM 2670 O O . PRO A 1 26 ? 27.569 -22.384 -22.096 1.00 10.04 51 PRO A O 5
ATOM 2681 N N . VAL A 1 27 ? 26.180 -22.511 -20.318 1.00 1.23 52 VAL A N 5
ATOM 2682 C CA . VAL A 1 27 ? 25.348 -23.570 -20.856 1.00 13.33 52 VAL A CA 5
ATOM 2683 C C . VAL A 1 27 ? 23.989 -23.018 -21.268 1.00 70.50 52 VAL A C 5
ATOM 2684 O O . VAL A 1 27 ? 23.216 -23.691 -21.944 1.00 61.31 52 VAL A O 5
ATOM 2697 N N . VAL A 1 28 ? 23.726 -21.778 -20.872 1.00 25.14 53 VAL A N 5
ATOM 2698 C CA . VAL A 1 28 ? 22.489 -21.100 -21.216 1.00 42.14 53 VAL A CA 5
ATOM 2699 C C . VAL A 1 28 ? 22.781 -20.074 -22.301 1.00 71.21 53 VAL A C 5
ATOM 2700 O O . VAL A 1 28 ? 21.940 -19.790 -23.154 1.00 32.11 53 VAL A O 5
ATOM 2713 N N . VAL A 1 29 ? 24.000 -19.538 -22.268 1.00 34.01 54 VAL A N 5
ATOM 2714 C CA . VAL A 1 29 ? 24.434 -18.564 -23.252 1.00 0.54 54 VAL A CA 5
ATOM 2715 C C . VAL A 1 29 ? 24.902 -19.259 -24.511 1.00 43.33 54 VAL A C 5
ATOM 2716 O O . VAL A 1 29 ? 24.626 -18.809 -25.613 1.00 1.35 54 VAL A O 5
ATOM 2729 N N . GLY A 1 30 ? 25.610 -20.364 -24.335 1.00 4.41 55 GLY A N 5
ATOM 2730 C CA . GLY A 1 30 ? 26.104 -21.110 -25.473 1.00 40.35 55 GLY A CA 5
ATOM 2731 C C . GLY A 1 30 ? 25.043 -21.300 -26.531 1.00 74.25 55 GLY A C 5
ATOM 2732 O O . GLY A 1 30 ? 25.347 -21.384 -27.716 1.00 33.24 55 GLY A O 5
ATOM 2736 N N . ILE A 1 31 ? 23.788 -21.348 -26.098 1.00 65.23 56 ILE A N 5
ATOM 2737 C CA . ILE A 1 31 ? 22.674 -21.507 -27.031 1.00 63.11 56 ILE A CA 5
ATOM 2738 C C . ILE A 1 31 ? 22.265 -20.149 -27.576 1.00 25.35 56 ILE A C 5
ATOM 2739 O O . ILE A 1 31 ? 21.946 -20.007 -28.757 1.00 64.43 56 ILE A O 5
ATOM 2755 N N . LYS A 1 32 ? 22.302 -19.146 -26.709 1.00 60.12 57 LYS A N 5
ATOM 2756 C CA . LYS A 1 32 ? 21.968 -17.788 -27.105 1.00 4.11 57 LYS A CA 5
ATOM 2757 C C . LYS A 1 32 ? 23.142 -17.175 -27.858 1.00 14.31 57 LYS A C 5
ATOM 2758 O O . LYS A 1 32 ? 22.976 -16.229 -28.628 1.00 22.14 57 LYS A O 5
ATOM 2777 N N . ALA A 1 33 ? 24.332 -17.733 -27.635 1.00 12.10 58 ALA A N 5
ATOM 2778 C CA . ALA A 1 33 ? 25.536 -17.258 -28.296 1.00 12.42 58 ALA A CA 5
ATOM 2779 C C . ALA A 1 33 ? 25.692 -17.925 -29.660 1.00 14.00 58 ALA A C 5
ATOM 2780 O O . ALA A 1 33 ? 26.291 -17.360 -30.575 1.00 51.54 58 ALA A O 5
ATOM 2787 N N . ILE A 1 34 ? 25.133 -19.126 -29.788 1.00 14.45 59 ILE A N 5
ATOM 2788 C CA . ILE A 1 34 ? 25.189 -19.871 -31.040 1.00 53.02 59 ILE A CA 5
ATOM 2789 C C . ILE A 1 34 ? 23.975 -19.561 -31.898 1.00 64.20 59 ILE A C 5
ATOM 2790 O O . ILE A 1 34 ? 24.093 -19.308 -33.097 1.00 53.21 59 ILE A O 5
ATOM 2806 N N . GLY A 1 35 ? 22.809 -19.557 -31.266 1.00 74.43 60 GLY A N 5
ATOM 2807 C CA . GLY A 1 35 ? 21.589 -19.245 -31.973 1.00 70.21 60 GLY A CA 5
ATOM 2808 C C . GLY A 1 35 ? 21.308 -17.757 -31.956 1.00 34.14 60 GLY A C 5
ATOM 2809 O O . GLY A 1 35 ? 20.323 -17.293 -32.530 1.00 33.43 60 GLY A O 5
ATOM 2813 N N . LYS A 1 36 ? 22.185 -17.006 -31.288 1.00 11.20 61 LYS A N 5
ATOM 2814 C CA . LYS A 1 36 ? 22.035 -15.559 -31.193 1.00 51.24 61 LYS A CA 5
ATOM 2815 C C . LYS A 1 36 ? 20.719 -15.192 -30.515 1.00 11.44 61 LYS A C 5
ATOM 2816 O O . LYS A 1 36 ? 20.051 -16.106 -29.987 1.00 13.23 61 LYS A O 5
ATOM 2836 N N . GLY A 1 1 ? 2.235 -0.334 0.796 1.00 13.00 26 GLY A N 6
ATOM 2837 C CA . GLY A 1 1 ? 2.282 -0.351 -0.692 1.00 45.03 26 GLY A CA 6
ATOM 2838 C C . GLY A 1 1 ? 2.819 -1.659 -1.241 1.00 64.43 26 GLY A C 6
ATOM 2839 O O . GLY A 1 1 ? 3.803 -2.195 -0.732 1.00 40.43 26 GLY A O 6
ATOM 2845 N N . GLY A 1 2 ? 2.170 -2.173 -2.281 1.00 34.25 27 GLY A N 6
ATOM 2846 C CA . GLY A 1 2 ? 2.603 -3.421 -2.881 1.00 62.34 27 GLY A CA 6
ATOM 2847 C C . GLY A 1 2 ? 3.833 -3.252 -3.753 1.00 34.31 27 GLY A C 6
ATOM 2848 O O . GLY A 1 2 ? 4.591 -4.199 -3.958 1.00 73.02 27 GLY A O 6
ATOM 2852 N N . LEU A 1 3 ? 4.030 -2.041 -4.270 1.00 15.43 28 LEU A N 6
ATOM 2853 C CA . LEU A 1 3 ? 5.177 -1.747 -5.129 1.00 62.22 28 LEU A CA 6
ATOM 2854 C C . LEU A 1 3 ? 6.465 -2.272 -4.517 1.00 24.14 28 LEU A C 6
ATOM 2855 O O . LEU A 1 3 ? 7.127 -3.146 -5.077 1.00 41.45 28 LEU A O 6
ATOM 2871 N N . LYS A 1 4 ? 6.797 -1.742 -3.352 1.00 2.33 29 LYS A N 6
ATOM 2872 C CA . LYS A 1 4 ? 7.992 -2.162 -2.637 1.00 4.43 29 LYS A CA 6
ATOM 2873 C C . LYS A 1 4 ? 7.870 -3.628 -2.241 1.00 40.00 29 LYS A C 6
ATOM 2874 O O . LYS A 1 4 ? 8.871 -4.315 -2.039 1.00 3.23 29 LYS A O 6
ATOM 2893 N N . LYS A 1 5 ? 6.630 -4.100 -2.139 1.00 64.35 30 LYS A N 6
ATOM 2894 C CA . LYS A 1 5 ? 6.366 -5.486 -1.776 1.00 24.30 30 LYS A CA 6
ATOM 2895 C C . LYS A 1 5 ? 6.815 -6.428 -2.888 1.00 25.52 30 LYS A C 6
ATOM 2896 O O . LYS A 1 5 ? 7.377 -7.492 -2.627 1.00 72.44 30 LYS A O 6
ATOM 2915 N N . LEU A 1 6 ? 6.564 -6.028 -4.132 1.00 14.40 31 LEU A N 6
ATOM 2916 C CA . LEU A 1 6 ? 6.942 -6.834 -5.285 1.00 43.42 31 LEU A CA 6
ATOM 2917 C C . LEU A 1 6 ? 8.410 -6.621 -5.640 1.00 74.54 31 LEU A C 6
ATOM 2918 O O . LEU A 1 6 ? 9.099 -7.550 -6.063 1.00 33.35 31 LEU A O 6
ATOM 2934 N N . GLY A 1 7 ? 8.882 -5.390 -5.466 1.00 1.21 32 GLY A N 6
ATOM 2935 C CA . GLY A 1 7 ? 10.264 -5.074 -5.774 1.00 72.10 32 GLY A CA 6
ATOM 2936 C C . GLY A 1 7 ? 11.246 -5.760 -4.842 1.00 72.32 32 GLY A C 6
ATOM 2937 O O . GLY A 1 7 ? 12.416 -5.931 -5.183 1.00 64.14 32 GLY A O 6
ATOM 2941 N N . LYS A 1 8 ? 10.772 -6.151 -3.662 1.00 65.42 33 LYS A N 6
ATOM 2942 C CA . LYS A 1 8 ? 11.623 -6.819 -2.682 1.00 73.20 33 LYS A CA 6
ATOM 2943 C C . LYS A 1 8 ? 11.417 -8.331 -2.718 1.00 64.20 33 LYS A C 6
ATOM 2944 O O . LYS A 1 8 ? 12.332 -9.098 -2.421 1.00 65.33 33 LYS A O 6
ATOM 2963 N N . LYS A 1 9 ? 10.210 -8.753 -3.083 1.00 44.13 34 LYS A N 6
ATOM 2964 C CA . LYS A 1 9 ? 9.888 -10.174 -3.157 1.00 5.02 34 LYS A CA 6
ATOM 2965 C C . LYS A 1 9 ? 10.604 -10.831 -4.330 1.00 22.00 34 LYS A C 6
ATOM 2966 O O . LYS A 1 9 ? 11.454 -11.701 -4.145 1.00 4.21 34 LYS A O 6
ATOM 2985 N N . LEU A 1 10 ? 10.253 -10.403 -5.536 1.00 12.15 35 LEU A N 6
ATOM 2986 C CA . LEU A 1 10 ? 10.857 -10.944 -6.750 1.00 4.11 35 LEU A CA 6
ATOM 2987 C C . LEU A 1 10 ? 12.379 -10.853 -6.693 1.00 1.23 35 LEU A C 6
ATOM 2988 O O . LEU A 1 10 ? 13.082 -11.779 -7.097 1.00 60.44 35 LEU A O 6
ATOM 3004 N N . GLU A 1 11 ? 12.880 -9.729 -6.191 1.00 72.22 36 GLU A N 6
ATOM 3005 C CA . GLU A 1 11 ? 14.318 -9.514 -6.083 1.00 23.22 36 GLU A CA 6
ATOM 3006 C C . GLU A 1 11 ? 14.975 -10.614 -5.255 1.00 70.25 36 GLU A C 6
ATOM 3007 O O . GLU A 1 11 ? 16.025 -11.139 -5.622 1.00 75.25 36 GLU A O 6
ATOM 3019 N N . GLY A 1 12 ? 14.349 -10.958 -4.133 1.00 70.53 37 GLY A N 6
ATOM 3020 C CA . GLY A 1 12 ? 14.886 -11.994 -3.270 1.00 1.53 37 GLY A CA 6
ATOM 3021 C C . GLY A 1 12 ? 15.115 -13.299 -4.006 1.00 73.20 37 GLY A C 6
ATOM 3022 O O . GLY A 1 12 ? 16.175 -13.913 -3.884 1.00 12.30 37 GLY A O 6
ATOM 3026 N N . ALA A 1 13 ? 14.119 -13.720 -4.778 1.00 13.13 38 ALA A N 6
ATOM 3027 C CA . ALA A 1 13 ? 14.218 -14.955 -5.544 1.00 14.12 38 ALA A CA 6
ATOM 3028 C C . ALA A 1 13 ? 15.199 -14.796 -6.698 1.00 54.00 38 ALA A C 6
ATOM 3029 O O . ALA A 1 13 ? 16.064 -15.644 -6.916 1.00 62.40 38 ALA A O 6
ATOM 3036 N N . GLY A 1 14 ? 15.060 -13.696 -7.432 1.00 30.35 39 GLY A N 6
ATOM 3037 C CA . GLY A 1 14 ? 15.937 -13.429 -8.555 1.00 63.13 39 GLY A CA 6
ATOM 3038 C C . GLY A 1 14 ? 17.401 -13.520 -8.178 1.00 21.31 39 GLY A C 6
ATOM 3039 O O . GLY A 1 14 ? 18.241 -13.850 -9.014 1.00 10.32 39 GLY A O 6
ATOM 3043 N N . LYS A 1 15 ? 17.709 -13.237 -6.915 1.00 33.21 40 LYS A N 6
ATOM 3044 C CA . LYS A 1 15 ? 19.085 -13.303 -6.444 1.00 22.22 40 LYS A CA 6
ATOM 3045 C C . LYS A 1 15 ? 19.589 -14.739 -6.508 1.00 11.31 40 LYS A C 6
ATOM 3046 O O . LYS A 1 15 ? 20.556 -15.043 -7.205 1.00 42.42 40 LYS A O 6
ATOM 3065 N N . ARG A 1 16 ? 18.913 -15.627 -5.791 1.00 31.35 41 ARG A N 6
ATOM 3066 C CA . ARG A 1 16 ? 19.281 -17.037 -5.783 1.00 31.51 41 ARG A CA 6
ATOM 3067 C C . ARG A 1 16 ? 19.249 -17.600 -7.203 1.00 74.42 41 ARG A C 6
ATOM 3068 O O . ARG A 1 16 ? 19.893 -18.605 -7.501 1.00 1.41 41 ARG A O 6
ATOM 3089 N N . VAL A 1 17 ? 18.478 -16.949 -8.068 1.00 30.11 42 VAL A N 6
ATOM 3090 C CA . VAL A 1 17 ? 18.336 -17.382 -9.450 1.00 33.21 42 VAL A CA 6
ATOM 3091 C C . VAL A 1 17 ? 19.441 -16.823 -10.332 1.00 24.34 42 VAL A C 6
ATOM 3092 O O . VAL A 1 17 ? 19.963 -17.524 -11.200 1.00 23.40 42 VAL A O 6
ATOM 3105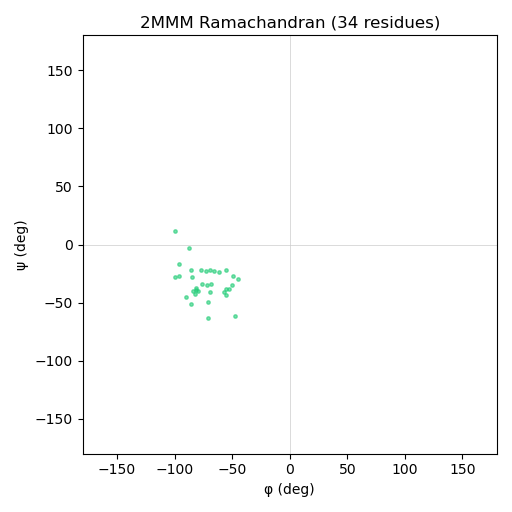 N N . PHE A 1 18 ? 19.803 -15.562 -10.112 1.00 1.30 43 PHE A N 6
ATOM 3106 C CA . PHE A 1 18 ? 20.857 -14.934 -10.900 1.00 4.31 43 PHE A CA 6
ATOM 3107 C C . PHE A 1 18 ? 22.083 -15.839 -10.935 1.00 71.13 43 PHE A C 6
ATOM 3108 O O . PHE A 1 18 ? 22.739 -15.977 -11.966 1.00 30.31 43 PHE A O 6
ATOM 3125 N N . LYS A 1 19 ? 22.366 -16.471 -9.801 1.00 12.51 44 LYS A N 6
ATOM 3126 C CA . LYS A 1 19 ? 23.493 -17.385 -9.696 1.00 50.44 44 LYS A CA 6
ATOM 3127 C C . LYS A 1 19 ? 23.187 -18.678 -10.443 1.00 15.54 44 LYS A C 6
ATOM 3128 O O . LYS A 1 19 ? 24.082 -19.316 -10.997 1.00 44.44 44 LYS A O 6
ATOM 3147 N N . ALA A 1 20 ? 21.908 -19.053 -10.463 1.00 11.45 45 ALA A N 6
ATOM 3148 C CA . ALA A 1 20 ? 21.479 -20.261 -11.152 1.00 33.40 45 ALA A CA 6
ATOM 3149 C C . ALA A 1 20 ? 21.809 -20.171 -12.637 1.00 11.42 45 ALA A C 6
ATOM 3150 O O . ALA A 1 20 ? 22.271 -21.137 -13.243 1.00 14.32 45 ALA A O 6
ATOM 3157 N N . SER A 1 21 ? 21.575 -18.995 -13.212 1.00 53.30 46 SER A N 6
ATOM 3158 C CA . SER A 1 21 ? 21.854 -18.765 -14.623 1.00 71.15 46 SER A CA 6
ATOM 3159 C C . SER A 1 21 ? 23.312 -18.370 -14.824 1.00 74.43 46 SER A C 6
ATOM 3160 O O . SER A 1 21 ? 23.914 -18.682 -15.851 1.00 32.23 46 SER A O 6
ATOM 3168 N N . GLU A 1 22 ? 23.876 -17.685 -13.833 1.00 0.35 47 GLU A N 6
ATOM 3169 C CA . GLU A 1 22 ? 25.267 -17.251 -13.900 1.00 65.31 47 GLU A CA 6
ATOM 3170 C C . GLU A 1 22 ? 26.199 -18.451 -14.016 1.00 3.22 47 GLU A C 6
ATOM 3171 O O . GLU A 1 22 ? 27.213 -18.398 -14.713 1.00 14.42 47 GLU A O 6
ATOM 3183 N N . LYS A 1 23 ? 25.845 -19.536 -13.334 1.00 74.23 48 LYS A N 6
ATOM 3184 C CA . LYS A 1 23 ? 26.648 -20.754 -13.366 1.00 44.10 48 LYS A CA 6
ATOM 3185 C C . LYS A 1 23 ? 26.456 -21.493 -14.686 1.00 53.43 48 LYS A C 6
ATOM 3186 O O . LYS A 1 23 ? 27.359 -22.183 -15.161 1.00 3.30 48 LYS A O 6
ATOM 3205 N N . ALA A 1 24 ? 25.275 -21.342 -15.278 1.00 62.23 49 ALA A N 6
ATOM 3206 C CA . ALA A 1 24 ? 24.967 -21.990 -16.545 1.00 64.43 49 ALA A CA 6
ATOM 3207 C C . ALA A 1 24 ? 25.007 -21.005 -17.701 1.00 20.40 49 ALA A C 6
ATOM 3208 O O . ALA A 1 24 ? 24.565 -21.327 -18.798 1.00 1.11 49 ALA A O 6
ATOM 3215 N N . LEU A 1 25 ? 25.547 -19.807 -17.472 1.00 42.24 50 LEU A N 6
ATOM 3216 C CA . LEU A 1 25 ? 25.633 -18.823 -18.542 1.00 50.31 50 LEU A CA 6
ATOM 3217 C C . LEU A 1 25 ? 26.378 -19.410 -19.731 1.00 0.13 50 LEU A C 6
ATOM 3218 O O . LEU A 1 25 ? 25.945 -19.292 -20.869 1.00 61.03 50 LEU A O 6
ATOM 3234 N N . PRO A 1 26 ? 27.475 -20.109 -19.459 1.00 44.40 51 PRO A N 6
ATOM 3235 C CA . PRO A 1 26 ? 28.257 -20.785 -20.488 1.00 40.11 51 PRO A CA 6
ATOM 3236 C C . PRO A 1 26 ? 27.440 -21.915 -21.106 1.00 40.31 51 PRO A C 6
ATOM 3237 O O . PRO A 1 26 ? 27.719 -22.381 -22.210 1.00 34.44 51 PRO A O 6
ATOM 3248 N N . VAL A 1 27 ? 26.423 -22.343 -20.360 1.00 15.25 52 VAL A N 6
ATOM 3249 C CA . VAL A 1 27 ? 25.530 -23.412 -20.777 1.00 14.44 52 VAL A CA 6
ATOM 3250 C C . VAL A 1 27 ? 24.240 -22.855 -21.364 1.00 53.25 52 VAL A C 6
ATOM 3251 O O . VAL A 1 27 ? 23.539 -23.551 -22.093 1.00 71.15 52 VAL A O 6
ATOM 3264 N N . VAL A 1 28 ? 23.950 -21.597 -21.060 1.00 42.23 53 VAL A N 6
ATOM 3265 C CA . VAL A 1 28 ? 22.764 -20.936 -21.580 1.00 24.33 53 VAL A CA 6
ATOM 3266 C C . VAL A 1 28 ? 23.149 -20.112 -22.802 1.00 32.11 53 VAL A C 6
ATOM 3267 O O . VAL A 1 28 ? 22.343 -19.889 -23.705 1.00 32.22 53 VAL A O 6
ATOM 3280 N N . VAL A 1 29 ? 24.409 -19.681 -22.818 1.00 11.00 54 VAL A N 6
ATOM 3281 C CA . VAL A 1 29 ? 24.945 -18.901 -23.918 1.00 4.34 54 VAL A CA 6
ATOM 3282 C C . VAL A 1 29 ? 25.368 -19.804 -25.053 1.00 65.21 54 VAL A C 6
ATOM 3283 O O . VAL A 1 29 ? 25.119 -19.509 -26.214 1.00 11.53 54 VAL A O 6
ATOM 3296 N N . GLY A 1 30 ? 26.008 -20.910 -24.707 1.00 72.14 55 GLY A N 6
ATOM 3297 C CA . GLY A 1 30 ? 26.458 -21.849 -25.713 1.00 34.24 55 GLY A CA 6
ATOM 3298 C C . GLY A 1 30 ? 25.398 -22.113 -26.754 1.00 63.15 55 GLY A C 6
ATOM 3299 O O . GLY A 1 30 ? 25.709 -22.381 -27.909 1.00 42.44 55 GLY A O 6
ATOM 3303 N N . ILE A 1 31 ? 24.139 -22.012 -26.345 1.00 32.20 56 ILE A N 6
ATOM 3304 C CA . ILE A 1 31 ? 23.026 -22.222 -27.273 1.00 15.15 56 ILE A CA 6
ATOM 3305 C C . ILE A 1 31 ? 22.761 -20.945 -28.054 1.00 60.25 56 ILE A C 6
ATOM 3306 O O . ILE A 1 31 ? 22.538 -20.975 -29.265 1.00 0.21 56 ILE A O 6
ATOM 3322 N N . LYS A 1 32 ? 22.814 -19.819 -27.357 1.00 22.34 57 LYS A N 6
ATOM 3323 C CA . LYS A 1 32 ? 22.612 -18.527 -27.989 1.00 35.04 57 LYS A CA 6
ATOM 3324 C C . LYS A 1 32 ? 23.860 -18.149 -28.778 1.00 20.33 57 LYS A C 6
ATOM 3325 O O . LYS A 1 32 ? 23.802 -17.349 -29.711 1.00 62.15 57 LYS A O 6
ATOM 3344 N N . ALA A 1 33 ? 24.989 -18.748 -28.398 1.00 4.15 58 ALA A N 6
ATOM 3345 C CA . ALA A 1 33 ? 26.252 -18.493 -29.069 1.00 10.12 58 ALA A CA 6
ATOM 3346 C C . ALA A 1 33 ? 26.390 -19.385 -30.300 1.00 62.23 58 ALA A C 6
ATOM 3347 O O . ALA A 1 33 ? 27.071 -19.032 -31.264 1.00 43.22 58 ALA A O 6
ATOM 3354 N N . ILE A 1 34 ? 25.723 -20.537 -30.263 1.00 20.50 59 ILE A N 6
ATOM 3355 C CA . ILE A 1 34 ? 25.749 -21.476 -31.378 1.00 23.13 59 ILE A CA 6
ATOM 3356 C C . ILE A 1 34 ? 24.574 -21.227 -32.306 1.00 20.42 59 ILE A C 6
ATOM 3357 O O . ILE A 1 34 ? 24.726 -21.186 -33.527 1.00 55.53 59 ILE A O 6
ATOM 3373 N N . GLY A 1 35 ? 23.405 -21.032 -31.714 1.00 64.00 60 GLY A N 6
ATOM 3374 C CA . GLY A 1 35 ? 22.220 -20.755 -32.494 1.00 20.12 60 GLY A CA 6
ATOM 3375 C C . GLY A 1 35 ? 22.095 -19.276 -32.796 1.00 50.11 60 GLY A C 6
ATOM 3376 O O . GLY A 1 35 ? 21.179 -18.851 -33.499 1.00 3.13 60 GLY A O 6
ATOM 3380 N N . LYS A 1 36 ? 23.028 -18.490 -32.259 1.00 24.45 61 LYS A N 6
ATOM 3381 C CA . LYS A 1 36 ? 23.027 -17.047 -32.474 1.00 74.24 61 LYS A CA 6
ATOM 3382 C C . LYS A 1 36 ? 24.413 -16.458 -32.226 1.00 3.25 61 LYS A C 6
ATOM 3383 O O . LYS A 1 36 ? 24.604 -15.257 -32.513 1.00 44.54 61 LYS A O 6
ATOM 3403 N N . GLY A 1 1 ? 3.460 0.188 2.963 1.00 13.00 26 GLY A N 7
ATOM 3404 C CA . GLY A 1 1 ? 3.297 0.195 1.483 1.00 45.03 26 GLY A CA 7
ATOM 3405 C C . GLY A 1 1 ? 3.636 -1.143 0.855 1.00 64.22 26 GLY A C 7
ATOM 3406 O O . GLY A 1 1 ? 4.666 -1.739 1.168 1.00 31.40 26 GLY A O 7
ATOM 3412 N N . GLY A 1 2 ? 2.767 -1.614 -0.034 1.00 22.32 27 GLY A N 7
ATOM 3413 C CA . GLY A 1 2 ? 2.997 -2.886 -0.693 1.00 14.44 27 GLY A CA 7
ATOM 3414 C C . GLY A 1 2 ? 4.084 -2.807 -1.749 1.00 11.52 27 GLY A C 7
ATOM 3415 O O . GLY A 1 2 ? 4.688 -3.820 -2.102 1.00 24.42 27 GLY A O 7
ATOM 3419 N N . LEU A 1 3 ? 4.334 -1.602 -2.254 1.00 21.01 28 LEU A N 7
ATOM 3420 C CA . LEU A 1 3 ? 5.357 -1.393 -3.280 1.00 5.44 28 LEU A CA 7
ATOM 3421 C C . LEU A 1 3 ? 6.659 -2.078 -2.898 1.00 41.42 28 LEU A C 7
ATOM 3422 O O . LEU A 1 3 ? 7.123 -2.990 -3.580 1.00 74.33 28 LEU A O 7
ATOM 3438 N N . LYS A 1 4 ? 7.228 -1.636 -1.788 1.00 31.30 29 LYS A N 7
ATOM 3439 C CA . LYS A 1 4 ? 8.467 -2.210 -1.288 1.00 15.24 29 LYS A CA 7
ATOM 3440 C C . LYS A 1 4 ? 8.250 -3.671 -0.915 1.00 31.14 29 LYS A C 7
ATOM 3441 O O . LYS A 1 4 ? 9.189 -4.468 -0.897 1.00 22.43 29 LYS A O 7
ATOM 3460 N N . LYS A 1 5 ? 6.997 -4.016 -0.627 1.00 73.24 30 LYS A N 7
ATOM 3461 C CA . LYS A 1 5 ? 6.645 -5.382 -0.262 1.00 54.31 30 LYS A CA 7
ATOM 3462 C C . LYS A 1 5 ? 6.746 -6.305 -1.472 1.00 74.03 30 LYS A C 7
ATOM 3463 O O . LYS A 1 5 ? 7.290 -7.406 -1.381 1.00 4.52 30 LYS A O 7
ATOM 3482 N N . LEU A 1 6 ? 6.221 -5.848 -2.604 1.00 60.14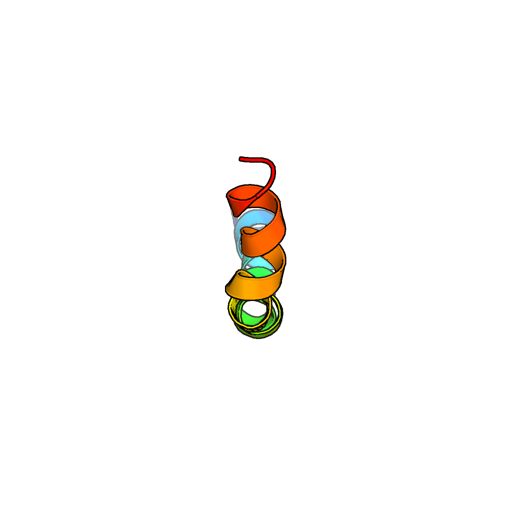 31 LEU A N 7
ATOM 3483 C CA . LEU A 1 6 ? 6.254 -6.630 -3.833 1.00 3.21 31 LEU A CA 7
ATOM 3484 C C . LEU A 1 6 ? 7.600 -6.480 -4.535 1.00 42.53 31 LEU A C 7
ATOM 3485 O O . LEU A 1 6 ? 8.126 -7.437 -5.104 1.00 64.33 31 LEU A O 7
ATOM 3501 N N . GLY A 1 7 ? 8.151 -5.272 -4.490 1.00 44.35 32 GLY A N 7
ATOM 3502 C CA . GLY A 1 7 ? 9.430 -5.014 -5.125 1.00 73.12 32 GLY A CA 7
ATOM 3503 C C . GLY A 1 7 ? 10.548 -5.870 -4.559 1.00 33.14 32 GLY A C 7
ATOM 3504 O O . GLY A 1 7 ? 11.568 -6.078 -5.216 1.00 12.23 32 GLY A O 7
ATOM 3508 N N . LYS A 1 8 ? 10.360 -6.363 -3.339 1.00 73.24 33 LYS A N 7
ATOM 3509 C CA . LYS A 1 8 ? 11.365 -7.197 -2.690 1.00 10.34 33 LYS A CA 7
ATOM 3510 C C . LYS A 1 8 ? 11.078 -8.678 -2.920 1.00 11.43 33 LYS A C 7
ATOM 3511 O O . LYS A 1 8 ? 11.997 -9.493 -2.996 1.00 23.34 33 LYS A O 7
ATOM 3530 N N . LYS A 1 9 ? 9.798 -9.019 -3.036 1.00 43.21 34 LYS A N 7
ATOM 3531 C CA . LYS A 1 9 ? 9.395 -10.402 -3.261 1.00 42.11 34 LYS A CA 7
ATOM 3532 C C . LYS A 1 9 ? 9.942 -10.909 -4.589 1.00 12.21 34 LYS A C 7
ATOM 3533 O O . LYS A 1 9 ? 10.671 -11.900 -4.638 1.00 42.21 34 LYS A O 7
ATOM 3552 N N . LEU A 1 10 ? 9.586 -10.216 -5.663 1.00 61.14 35 LEU A N 7
ATOM 3553 C CA . LEU A 1 10 ? 10.040 -10.584 -7.000 1.00 11.43 35 LEU A CA 7
ATOM 3554 C C . LEU A 1 10 ? 11.560 -10.554 -7.080 1.00 5.32 35 LEU A C 7
ATOM 3555 O O . LEU A 1 10 ? 12.193 -11.526 -7.494 1.00 51.34 35 LEU A O 7
ATOM 3571 N N . GLU A 1 11 ? 12.136 -9.426 -6.682 1.00 11.32 36 GLU A N 7
ATOM 3572 C CA . GLU A 1 11 ? 13.584 -9.250 -6.706 1.00 65.00 36 GLU A CA 7
ATOM 3573 C C . GLU A 1 11 ? 14.285 -10.395 -5.982 1.00 43.43 36 GLU A C 7
ATOM 3574 O O . GLU A 1 11 ? 15.314 -10.894 -6.437 1.00 22.14 36 GLU A O 7
ATOM 3586 N N . GLY A 1 12 ? 13.717 -10.808 -4.854 1.00 3.32 37 GLY A N 7
ATOM 3587 C CA . GLY A 1 12 ? 14.299 -11.893 -4.085 1.00 70.13 37 GLY A CA 7
ATOM 3588 C C . GLY A 1 12 ? 14.469 -13.154 -4.908 1.00 54.22 37 GLY A C 7
ATOM 3589 O O . GLY A 1 12 ? 15.506 -13.814 -4.837 1.00 3.35 37 GLY A O 7
ATOM 3593 N N . ALA A 1 13 ? 13.451 -13.486 -5.693 1.00 24.10 38 ALA A N 7
ATOM 3594 C CA . ALA A 1 13 ? 13.495 -14.671 -6.539 1.00 22.01 38 ALA A CA 7
ATOM 3595 C C . ALA A 1 13 ? 14.461 -14.469 -7.699 1.00 41.32 38 ALA A C 7
ATOM 3596 O O . ALA A 1 13 ? 15.366 -15.275 -7.915 1.00 64.52 38 ALA A O 7
ATOM 3603 N N . GLY A 1 14 ? 14.265 -13.381 -8.437 1.00 61.15 39 GLY A N 7
ATOM 3604 C CA . GLY A 1 14 ? 15.122 -13.078 -9.566 1.00 44.01 39 GLY A CA 7
ATOM 3605 C C . GLY A 1 14 ? 16.592 -13.119 -9.204 1.00 23.33 39 GLY A C 7
ATOM 3606 O O . GLY A 1 14 ? 17.434 -13.430 -10.045 1.00 55.10 39 GLY A O 7
ATOM 3610 N N . LYS A 1 15 ? 16.904 -12.814 -7.947 1.00 54.21 40 LYS A N 7
ATOM 3611 C CA . LYS A 1 15 ? 18.288 -12.835 -7.493 1.00 43.43 40 LYS A CA 7
ATOM 3612 C C . LYS A 1 15 ? 18.833 -14.257 -7.546 1.00 62.32 40 LYS A C 7
ATOM 3613 O O . LYS A 1 15 ? 19.801 -14.540 -8.248 1.00 41.11 40 LYS A O 7
ATOM 3632 N N . ARG A 1 16 ? 18.187 -15.158 -6.813 1.00 24.00 41 ARG A N 7
ATOM 3633 C CA . ARG A 1 16 ? 18.595 -16.557 -6.796 1.00 1.35 41 ARG A CA 7
ATOM 3634 C C . ARG A 1 16 ? 18.598 -17.115 -8.217 1.00 30.33 41 ARG A C 7
ATOM 3635 O O . ARG A 1 16 ? 19.370 -18.016 -8.546 1.00 54.22 41 ARG A O 7
ATOM 3656 N N . VAL A 1 17 ? 17.720 -16.567 -9.049 1.00 53.10 42 VAL A N 7
ATOM 3657 C CA . VAL A 1 17 ? 17.598 -16.995 -10.435 1.00 51.15 42 VAL A CA 7
ATOM 3658 C C . VAL A 1 17 ? 18.738 -16.451 -11.282 1.00 2.42 42 VAL A C 7
ATOM 3659 O O . VAL A 1 17 ? 19.366 -17.190 -12.040 1.00 34.24 42 VAL A O 7
ATOM 3672 N N . PHE A 1 18 ? 19.014 -15.156 -11.145 1.00 12.32 43 PHE A N 7
ATOM 3673 C CA . PHE A 1 18 ? 20.092 -14.529 -11.898 1.00 63.44 43 PHE A CA 7
ATOM 3674 C C . PHE A 1 18 ? 21.370 -15.346 -11.744 1.00 33.14 43 PHE A C 7
ATOM 3675 O O . PHE A 1 18 ? 22.110 -15.554 -12.705 1.00 10.11 43 PHE A O 7
ATOM 3692 N N . LYS A 1 19 ? 21.603 -15.828 -10.527 1.00 11.31 44 LYS A N 7
ATOM 3693 C CA . LYS A 1 19 ? 22.769 -16.648 -10.241 1.00 42.52 44 LYS A CA 7
ATOM 3694 C C . LYS A 1 19 ? 22.560 -18.050 -10.802 1.00 4.35 44 LYS A C 7
ATOM 3695 O O . LYS A 1 19 ? 23.513 -18.728 -11.189 1.00 0.33 44 LYS A O 7
ATOM 3714 N N . ALA A 1 20 ? 21.298 -18.473 -10.850 1.00 41.31 45 ALA A N 7
ATOM 3715 C CA . ALA A 1 20 ? 20.948 -19.784 -11.373 1.00 2.25 45 ALA A CA 7
ATOM 3716 C C . ALA A 1 20 ? 21.331 -19.893 -12.843 1.00 74.01 45 ALA A C 7
ATOM 3717 O O . ALA A 1 20 ? 21.866 -20.910 -13.284 1.00 51.22 45 ALA A O 7
ATOM 3724 N N . SER A 1 21 ? 21.058 -18.831 -13.598 1.00 34.14 46 SER A N 7
ATOM 3725 C CA . SER A 1 21 ? 21.380 -18.800 -15.018 1.00 51.40 46 SER A CA 7
ATOM 3726 C C . SER A 1 21 ? 22.822 -18.358 -15.235 1.00 63.51 46 SER A C 7
ATOM 3727 O O . SER A 1 21 ? 23.510 -18.865 -16.120 1.00 2.23 46 SER A O 7
ATOM 3735 N N . GLU A 1 22 ? 23.275 -17.410 -14.418 1.00 52.01 47 GLU A N 7
ATOM 3736 C CA . GLU A 1 22 ? 24.639 -16.902 -14.519 1.00 44.32 47 GLU A CA 7
ATOM 3737 C C . GLU A 1 22 ? 25.645 -18.045 -14.425 1.00 12.33 47 GLU A C 7
ATOM 3738 O O . GLU A 1 22 ? 26.703 -18.008 -15.053 1.00 11.41 47 GLU A O 7
ATOM 3750 N N . LYS A 1 23 ? 25.304 -19.060 -13.638 1.00 12.55 48 LYS A N 7
ATOM 3751 C CA . LYS A 1 23 ? 26.174 -20.215 -13.464 1.00 23.20 48 LYS A CA 7
ATOM 3752 C C . LYS A 1 23 ? 26.223 -21.049 -14.740 1.00 21.43 48 LYS A C 7
ATOM 3753 O O . LYS A 1 23 ? 27.250 -21.645 -15.064 1.00 73.22 48 LYS A O 7
ATOM 3772 N N . ALA A 1 24 ? 25.108 -21.080 -15.463 1.00 43.13 49 ALA A N 7
ATOM 3773 C CA . ALA A 1 24 ? 25.031 -21.835 -16.707 1.00 63.42 49 ALA A CA 7
ATOM 3774 C C . ALA A 1 24 ? 25.080 -20.919 -17.918 1.00 41.50 49 ALA A C 7
ATOM 3775 O O . ALA A 1 24 ? 24.839 -21.364 -19.035 1.00 2.52 49 ALA A O 7
ATOM 3782 N N . LEU A 1 25 ? 25.409 -19.643 -17.714 1.00 0.42 50 LEU A N 7
ATOM 3783 C CA . LEU A 1 25 ? 25.495 -18.719 -18.839 1.00 34.03 50 LEU A CA 7
ATOM 3784 C C . LEU A 1 25 ? 26.454 -19.261 -19.885 1.00 31.30 50 LEU A C 7
ATOM 3785 O O . LEU A 1 25 ? 26.156 -19.272 -21.071 1.00 34.23 50 LEU A O 7
ATOM 3801 N N . PRO A 1 26 ? 27.593 -19.782 -19.437 1.00 15.51 51 PRO A N 7
ATOM 3802 C CA . PRO A 1 26 ? 28.580 -20.397 -20.314 1.00 13.54 51 PRO A CA 7
ATOM 3803 C C . PRO A 1 26 ? 28.010 -21.670 -20.931 1.00 60.44 51 PRO A C 7
ATOM 3804 O O . PRO A 1 26 ? 28.465 -22.137 -21.975 1.00 32.33 51 PRO A O 7
ATOM 3815 N N . VAL A 1 27 ? 27.002 -22.219 -20.255 1.00 12.23 52 VAL A N 7
ATOM 3816 C CA . VAL A 1 27 ? 26.333 -23.436 -20.688 1.00 41.14 52 VAL A CA 7
ATOM 3817 C C . VAL A 1 27 ? 25.050 -23.124 -21.448 1.00 53.51 52 VAL A C 7
ATOM 3818 O O . VAL A 1 27 ? 24.509 -23.984 -22.136 1.00 54.04 52 VAL A O 7
ATOM 3831 N N . VAL A 1 28 ? 24.586 -21.886 -21.335 1.00 53.24 53 VAL A N 7
ATOM 3832 C CA . VAL A 1 28 ? 23.389 -21.448 -22.033 1.00 52.32 53 VAL A CA 7
ATOM 3833 C C . VAL A 1 28 ? 23.802 -20.641 -23.257 1.00 61.23 53 VAL A C 7
ATOM 3834 O O . VAL A 1 28 ? 23.096 -20.597 -24.264 1.00 71.20 53 VAL A O 7
ATOM 3847 N N . VAL A 1 29 ? 24.976 -20.020 -23.154 1.00 1.44 54 VAL A N 7
ATOM 3848 C CA . VAL A 1 29 ? 25.530 -19.228 -24.234 1.00 3.43 54 VAL A CA 7
ATOM 3849 C C . VAL A 1 29 ? 26.226 -20.119 -25.238 1.00 14.33 54 VAL A C 7
ATOM 3850 O O . VAL A 1 29 ? 26.096 -19.929 -26.438 1.00 55.25 54 VAL A O 7
ATOM 3863 N N . GLY A 1 30 ? 26.964 -21.094 -24.734 1.00 52.33 55 GLY A N 7
ATOM 3864 C CA . GLY A 1 30 ? 27.672 -22.008 -25.605 1.00 51.30 55 GLY A CA 7
ATOM 3865 C C . GLY A 1 30 ? 26.802 -22.501 -26.736 1.00 35.42 55 GLY A C 7
ATOM 3866 O O . GLY A 1 30 ? 27.290 -22.794 -27.820 1.00 31.35 55 GLY A O 7
ATOM 3870 N N . ILE A 1 31 ? 25.502 -22.569 -26.486 1.00 74.32 56 ILE A N 7
ATOM 3871 C CA . ILE A 1 31 ? 24.563 -23.009 -27.517 1.00 44.44 56 ILE A CA 7
ATOM 3872 C C . ILE A 1 31 ? 24.140 -21.819 -28.363 1.00 2.24 56 ILE A C 7
ATOM 3873 O O . ILE A 1 31 ? 23.962 -21.931 -29.575 1.00 3.55 56 ILE A O 7
ATOM 3889 N N . LYS A 1 32 ? 24.008 -20.672 -27.711 1.00 34.24 57 LYS A N 7
ATOM 3890 C CA . LYS A 1 32 ? 23.642 -19.446 -28.397 1.00 54.34 57 LYS A CA 7
ATOM 3891 C C . LYS A 1 32 ? 24.863 -18.873 -29.111 1.00 41.44 57 LYS A C 7
ATOM 3892 O O . LYS A 1 32 ? 24.745 -18.098 -30.058 1.00 52.50 57 LYS A O 7
ATOM 3911 N N . ALA A 1 33 ? 26.045 -19.269 -28.648 1.00 60.54 58 ALA A N 7
ATOM 3912 C CA . ALA A 1 33 ? 27.286 -18.807 -29.243 1.00 73.22 58 ALA A CA 7
ATOM 3913 C C . ALA A 1 33 ? 27.704 -19.707 -30.401 1.00 24.21 58 ALA A C 7
ATOM 3914 O O . ALA A 1 33 ? 28.482 -19.305 -31.266 1.00 1.34 58 ALA A O 7
ATOM 3921 N N . ILE A 1 34 ? 27.189 -20.932 -30.402 1.00 41.21 59 ILE A N 7
ATOM 3922 C CA . ILE A 1 34 ? 27.511 -21.903 -31.440 1.00 41.41 59 ILE A CA 7
ATOM 3923 C C . ILE A 1 34 ? 26.441 -21.960 -32.517 1.00 44.54 59 ILE A C 7
ATOM 3924 O O . ILE A 1 34 ? 26.743 -21.991 -33.710 1.00 11.53 59 ILE A O 7
ATOM 3940 N N . GLY A 1 35 ? 25.196 -21.968 -32.085 1.00 65.44 60 GLY A N 7
ATOM 3941 C CA . GLY A 1 35 ? 24.090 -22.016 -33.016 1.00 3.25 60 GLY A CA 7
ATOM 3942 C C . GLY A 1 35 ? 23.133 -20.867 -32.808 1.00 10.32 60 GLY A C 7
ATOM 3943 O O . GLY A 1 35 ? 22.134 -20.745 -33.516 1.00 13.21 60 GLY A O 7
ATOM 3947 N N . LYS A 1 36 ? 23.442 -20.015 -31.830 1.00 14.13 61 LYS A N 7
ATOM 3948 C CA . LYS A 1 36 ? 22.591 -18.861 -31.532 1.00 31.23 61 LYS A CA 7
ATOM 3949 C C . LYS A 1 36 ? 21.116 -19.256 -31.481 1.00 32.21 61 LYS A C 7
ATOM 3950 O O . LYS A 1 36 ? 20.260 -18.351 -31.558 1.00 64.04 61 LYS A O 7
ATOM 3970 N N . GLY A 1 1 ? 2.544 0.070 -0.655 1.00 13.00 26 GLY A N 8
ATOM 3971 C CA . GLY A 1 1 ? 3.567 0.039 -1.737 1.00 45.03 26 GLY A CA 8
ATOM 3972 C C . GLY A 1 1 ? 3.802 -1.359 -2.274 1.00 43.23 26 GLY A C 8
ATOM 3973 O O . GLY A 1 1 ? 4.889 -1.915 -2.123 1.00 51.22 26 GLY A O 8
ATOM 3979 N N . GLY A 1 2 ? 2.781 -1.929 -2.906 1.00 12.42 27 GLY A N 8
ATOM 3980 C CA . GLY A 1 2 ? 2.903 -3.265 -3.458 1.00 55.22 27 GLY A CA 8
ATOM 3981 C C . GLY A 1 2 ? 3.833 -3.318 -4.655 1.00 75.15 27 GLY A C 8
ATOM 3982 O O . GLY A 1 2 ? 4.364 -4.377 -4.989 1.00 22.54 27 GLY A O 8
ATOM 3986 N N . LEU A 1 3 ? 4.034 -2.172 -5.303 1.00 62.52 28 LEU A N 8
ATOM 3987 C CA . LEU A 1 3 ? 4.911 -2.097 -6.468 1.00 51.41 28 LEU A CA 8
ATOM 3988 C C . LEU A 1 3 ? 6.294 -2.621 -6.116 1.00 32.44 28 LEU A C 8
ATOM 3989 O O . LEU A 1 3 ? 6.757 -3.614 -6.678 1.00 61.24 28 LEU A O 8
ATOM 4005 N N . LYS A 1 4 ? 6.937 -1.962 -5.163 1.00 15.33 29 LYS A N 8
ATOM 4006 C CA . LYS A 1 4 ? 8.254 -2.378 -4.710 1.00 3.14 29 LYS A CA 8
ATOM 4007 C C . LYS A 1 4 ? 8.168 -3.767 -4.088 1.00 52.33 29 LYS A C 8
ATOM 4008 O O . LYS A 1 4 ? 9.158 -4.499 -4.028 1.00 41.44 29 LYS A O 8
ATOM 4027 N N . LYS A 1 5 ? 6.970 -4.125 -3.628 1.00 0.34 30 LYS A N 8
ATOM 4028 C CA . LYS A 1 5 ? 6.738 -5.425 -3.01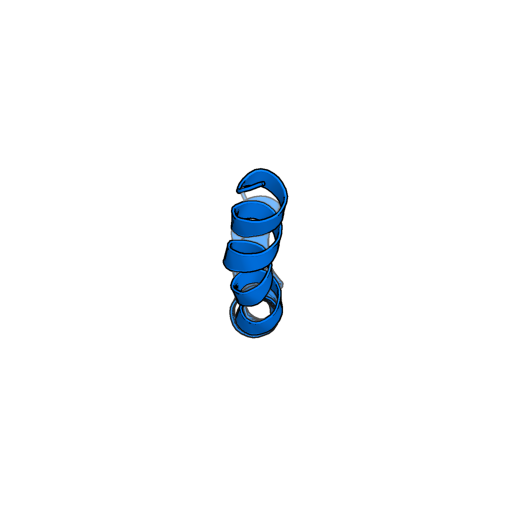0 1.00 12.23 30 LYS A CA 8
ATOM 4029 C C . LYS A 1 5 ? 6.868 -6.544 -4.038 1.00 31.32 30 LYS A C 8
ATOM 4030 O O . LYS A 1 5 ? 7.487 -7.574 -3.776 1.00 43.04 30 LYS A O 8
ATOM 4049 N N . LEU A 1 6 ? 6.278 -6.332 -5.211 1.00 13.41 31 LEU A N 8
ATOM 4050 C CA . LEU A 1 6 ? 6.326 -7.321 -6.281 1.00 34.42 31 LEU A CA 8
ATOM 4051 C C . LEU A 1 6 ? 7.739 -7.448 -6.840 1.00 14.05 31 LEU A C 8
ATOM 4052 O O . LEU A 1 6 ? 8.244 -8.554 -7.034 1.00 53.24 31 LEU A O 8
ATOM 4068 N N . GLY A 1 7 ? 8.373 -6.309 -7.096 1.00 12.24 32 GLY A N 8
ATOM 4069 C CA . GLY A 1 7 ? 9.722 -6.315 -7.629 1.00 11.42 32 GLY A CA 8
ATOM 4070 C C . GLY A 1 7 ? 10.726 -6.905 -6.658 1.00 44.25 32 GLY A C 8
ATOM 4071 O O . GLY A 1 7 ? 11.661 -7.595 -7.065 1.00 11.12 32 GLY A O 8
ATOM 4075 N N . LYS A 1 8 ? 10.531 -6.633 -5.372 1.00 23.01 33 LYS A N 8
ATOM 4076 C CA . LYS A 1 8 ? 11.426 -7.142 -4.338 1.00 12.13 33 LYS A CA 8
ATOM 4077 C C . LYS A 1 8 ? 11.265 -8.649 -4.165 1.00 55.33 33 LYS A C 8
ATOM 4078 O O . LYS A 1 8 ? 12.209 -9.344 -3.788 1.00 35.31 33 LYS A O 8
ATOM 4097 N N . LYS A 1 9 ? 10.065 -9.148 -4.443 1.00 2.22 34 LYS A N 8
ATOM 4098 C CA . LYS A 1 9 ? 9.784 -10.574 -4.318 1.00 55.14 34 LYS A CA 8
ATOM 4099 C C . LYS A 1 9 ? 10.632 -11.381 -5.294 1.00 34.21 34 LYS A C 8
ATOM 4100 O O . LYS A 1 9 ? 11.380 -12.273 -4.893 1.00 34.44 34 LYS A O 8
ATOM 4119 N N . LEU A 1 10 ? 10.507 -11.060 -6.576 1.00 13.35 35 LEU A N 8
ATOM 4120 C CA . LEU A 1 10 ? 11.259 -11.754 -7.614 1.00 50.34 35 LEU A CA 8
ATOM 4121 C C . LEU A 1 10 ? 12.751 -11.451 -7.501 1.00 74.22 35 LEU A C 8
ATOM 4122 O O . LEU A 1 10 ? 13.587 -12.343 -7.638 1.00 32.14 35 LEU A O 8
ATOM 4138 N N . GLU A 1 11 ? 13.074 -10.186 -7.255 1.00 25.52 36 GLU A N 8
ATOM 4139 C CA . GLU A 1 11 ? 14.465 -9.761 -7.128 1.00 70.12 36 GLU A CA 8
ATOM 4140 C C . GLU A 1 11 ? 15.204 -10.604 -6.092 1.00 22.32 36 GLU A C 8
ATOM 4141 O O . GLU A 1 11 ? 16.362 -10.970 -6.289 1.00 44.11 36 GLU A O 8
ATOM 4153 N N . GLY A 1 12 ? 14.527 -10.907 -4.990 1.00 70.11 37 GLY A N 8
ATOM 4154 C CA . GLY A 1 12 ? 15.136 -11.704 -3.940 1.00 13.31 37 GLY A CA 8
ATOM 4155 C C . GLY A 1 12 ? 15.656 -13.036 -4.445 1.00 14.51 37 GLY A C 8
ATOM 4156 O O . GLY A 1 12 ? 16.739 -13.474 -4.059 1.00 53.11 37 GLY A O 8
ATOM 4160 N N . ALA A 1 13 ? 14.882 -13.681 -5.311 1.00 74.12 38 ALA A N 8
ATOM 4161 C CA . ALA A 1 13 ? 15.272 -14.970 -5.870 1.00 2.54 38 ALA A CA 8
ATOM 4162 C C . ALA A 1 13 ? 16.432 -14.812 -6.846 1.00 45.14 38 ALA A C 8
ATOM 4163 O O . ALA A 1 13 ? 17.380 -15.595 -6.834 1.00 43.44 38 ALA A O 8
ATOM 4170 N N . GLY A 1 14 ? 16.350 -13.794 -7.694 1.00 22.55 39 GLY A N 8
ATOM 4171 C CA . GLY A 1 14 ? 17.400 -13.552 -8.666 1.00 40.33 39 GLY A CA 8
ATOM 4172 C C . GLY A 1 14 ? 18.766 -13.392 -8.025 1.00 1.41 39 GLY A C 8
ATOM 4173 O O . GLY A 1 14 ? 19.790 -13.580 -8.682 1.00 33.24 39 GLY A O 8
ATOM 4177 N N . LYS A 1 15 ? 18.786 -13.039 -6.742 1.00 31.11 40 LYS A N 8
ATOM 4178 C CA . LYS A 1 15 ? 20.045 -12.855 -6.026 1.00 72.40 40 LYS A CA 8
ATOM 4179 C C . LYS A 1 15 ? 20.613 -14.194 -5.568 1.00 51.22 40 LYS A C 8
ATOM 4180 O O . LYS A 1 15 ? 21.817 -14.417 -5.643 1.00 15.43 40 LYS A O 8
ATOM 4199 N N . ARG A 1 16 ? 19.744 -15.081 -5.093 1.00 60.44 41 ARG A N 8
ATOM 4200 C CA . ARG A 1 16 ? 20.178 -16.397 -4.633 1.00 5.00 41 ARG A CA 8
ATOM 4201 C C . ARG A 1 16 ? 20.349 -17.350 -5.812 1.00 14.35 41 ARG A C 8
ATOM 4202 O O . ARG A 1 16 ? 21.252 -18.187 -5.826 1.00 22.20 41 ARG A O 8
ATOM 4223 N N . VAL A 1 17 ? 19.461 -17.221 -6.791 1.00 42.42 42 VAL A N 8
ATOM 4224 C CA . VAL A 1 17 ? 19.484 -18.068 -7.978 1.00 64.41 42 VAL A CA 8
ATOM 4225 C C . VAL A 1 17 ? 20.649 -17.724 -8.892 1.00 1.31 42 VAL A C 8
ATOM 4226 O O . VAL A 1 17 ? 21.078 -18.548 -9.699 1.00 1.30 42 VAL A O 8
ATOM 4239 N N . PHE A 1 18 ? 21.156 -16.503 -8.772 1.00 42.14 43 PHE A N 8
ATOM 4240 C CA . PHE A 1 18 ? 22.271 -16.060 -9.597 1.00 43.01 43 PHE A CA 8
ATOM 4241 C C . PHE A 1 18 ? 23.389 -17.104 -9.607 1.00 1.54 43 PHE A C 8
ATOM 4242 O O . PHE A 1 18 ? 24.140 -17.210 -10.574 1.00 72.11 43 PHE A O 8
ATOM 4259 N N . LYS A 1 19 ? 23.479 -17.884 -8.531 1.00 74.21 44 LYS A N 8
ATOM 4260 C CA . LYS A 1 19 ? 24.489 -18.929 -8.425 1.00 24.35 44 LYS A CA 8
ATOM 4261 C C . LYS A 1 19 ? 24.078 -20.131 -9.265 1.00 74.14 44 LYS A C 8
ATOM 4262 O O . LYS A 1 19 ? 24.917 -20.819 -9.846 1.00 43.32 44 LYS A O 8
ATOM 4281 N N . ALA A 1 20 ? 22.772 -20.362 -9.331 1.00 40.22 45 ALA A N 8
ATOM 4282 C CA . ALA A 1 20 ? 22.221 -21.462 -10.106 1.00 54.52 45 ALA A CA 8
ATOM 4283 C C . ALA A 1 20 ? 22.236 -21.122 -11.591 1.00 11.22 45 ALA A C 8
ATOM 4284 O O . ALA A 1 20 ? 22.403 -21.997 -12.440 1.00 53.14 45 ALA A O 8
ATOM 4291 N N . SER A 1 21 ? 22.062 -19.838 -11.892 1.00 71.14 46 SER A N 8
ATOM 4292 C CA . SER A 1 21 ? 22.056 -19.365 -13.271 1.00 33.33 46 SER A CA 8
ATOM 4293 C C . SER A 1 21 ? 23.474 -19.093 -13.763 1.00 31.10 46 SER A C 8
ATOM 4294 O O . SER A 1 21 ? 23.842 -19.488 -14.870 1.00 35.05 46 SER A O 8
ATOM 4302 N N . GLU A 1 22 ? 24.270 -18.413 -12.938 1.00 44.25 47 GLU A N 8
ATOM 4303 C CA . GLU A 1 22 ? 25.647 -18.091 -13.300 1.00 11.45 47 GLU A CA 8
ATOM 4304 C C . GLU A 1 22 ? 26.411 -19.347 -13.707 1.00 21.40 47 GLU A C 8
ATOM 4305 O O . GLU A 1 22 ? 27.259 -19.312 -14.597 1.00 2.24 47 GLU A O 8
ATOM 4317 N N . LYS A 1 23 ? 26.102 -20.457 -13.043 1.00 21.14 48 LYS A N 8
ATOM 4318 C CA . LYS A 1 23 ? 26.757 -21.728 -13.329 1.00 20.44 48 LYS A CA 8
ATOM 4319 C C . LYS A 1 23 ? 26.408 -22.219 -14.731 1.00 75.30 48 LYS A C 8
ATOM 4320 O O . LYS A 1 23 ? 27.249 -22.792 -15.424 1.00 61.45 48 LYS A O 8
ATOM 4339 N N . ALA A 1 24 ? 25.165 -21.993 -15.142 1.00 23.31 49 ALA A N 8
ATOM 4340 C CA . ALA A 1 24 ? 24.712 -22.416 -16.461 1.00 70.21 49 ALA A CA 8
ATOM 4341 C C . ALA A 1 24 ? 24.761 -21.278 -17.468 1.00 4.45 49 ALA A C 8
ATOM 4342 O O . ALA A 1 24 ? 24.200 -21.395 -18.553 1.00 65.30 49 ALA A O 8
ATOM 4349 N N . LEU A 1 25 ? 25.444 -20.184 -17.134 1.00 60.44 50 LEU A N 8
ATOM 4350 C CA . LEU A 1 25 ? 25.546 -19.071 -18.069 1.00 31.33 50 LEU A CA 8
ATOM 4351 C C . LEU A 1 25 ? 26.147 -19.548 -19.381 1.00 72.34 50 LEU A C 8
ATOM 4352 O O . LEU A 1 25 ? 25.656 -19.230 -20.455 1.00 5.41 50 LEU A O 8
ATOM 4368 N N . PRO A 1 26 ? 27.182 -20.381 -19.293 1.00 62.32 51 PRO A N 8
ATOM 4369 C CA . PRO A 1 26 ? 27.821 -20.974 -20.460 1.00 21.31 51 PRO A CA 8
ATOM 4370 C C . PRO A 1 26 ? 26.854 -21.925 -21.154 1.00 73.15 51 PRO A C 8
ATOM 4371 O O . PRO A 1 26 ? 26.969 -22.203 -22.348 1.00 70.23 51 PRO A O 8
ATOM 4382 N N . VAL A 1 27 ? 25.891 -22.414 -20.373 1.00 4.54 52 VAL A N 8
ATOM 4383 C CA . VAL A 1 27 ? 24.873 -23.332 -20.858 1.00 35.03 52 VAL A CA 8
ATOM 4384 C C . VAL A 1 27 ? 23.592 -22.592 -21.223 1.00 30.24 52 VAL A C 8
ATOM 4385 O O . VAL A 1 27 ? 22.701 -23.159 -21.849 1.00 63.20 52 VAL A O 8
ATOM 4398 N N . VAL A 1 28 ? 23.523 -21.322 -20.848 1.00 41.42 53 VAL A N 8
ATOM 4399 C CA . VAL A 1 28 ? 22.378 -20.483 -21.158 1.00 72.52 53 VAL A CA 8
ATOM 4400 C C . VAL A 1 28 ? 22.756 -19.536 -22.287 1.00 22.31 53 VAL A C 8
ATOM 4401 O O . VAL A 1 28 ? 21.918 -19.124 -23.089 1.00 25.43 53 VAL A O 8
ATOM 4414 N N . VAL A 1 29 ? 24.046 -19.217 -22.343 1.00 4.42 54 VAL A N 8
ATOM 4415 C CA . VAL A 1 29 ? 24.587 -18.347 -23.366 1.00 75.11 54 VAL A CA 8
ATOM 4416 C C . VAL A 1 29 ? 24.855 -19.124 -24.635 1.00 5.40 54 VAL A C 8
ATOM 4417 O O . VAL A 1 29 ? 24.577 -18.653 -25.728 1.00 30.31 54 VAL A O 8
ATOM 4430 N N . GLY A 1 30 ? 25.395 -20.321 -24.476 1.00 15.33 55 GLY A N 8
ATOM 4431 C CA . GLY A 1 30 ? 25.692 -21.154 -25.623 1.00 73.11 55 GLY A CA 8
ATOM 4432 C C . GLY A 1 30 ? 24.543 -21.209 -26.599 1.00 3.33 55 GLY A C 8
ATOM 4433 O O . GLY A 1 30 ? 24.746 -21.380 -27.795 1.00 35.10 55 GLY A O 8
ATOM 4437 N N . ILE A 1 31 ? 23.330 -21.047 -26.090 1.00 64.34 56 ILE A N 8
ATOM 4438 C CA . ILE A 1 31 ? 22.147 -21.063 -26.950 1.00 52.53 56 ILE A CA 8
ATOM 4439 C C . ILE A 1 31 ? 21.887 -19.669 -27.493 1.00 21.24 56 ILE A C 8
ATOM 4440 O O . ILE A 1 31 ? 21.433 -19.500 -28.624 1.00 15.32 56 ILE A O 8
ATOM 4456 N N . LYS A 1 32 ? 22.206 -18.668 -26.683 1.00 13.43 57 LYS A N 8
ATOM 4457 C CA . LYS A 1 32 ? 22.042 -17.283 -27.084 1.00 33.04 57 LYS A CA 8
ATOM 4458 C C . LYS A 1 32 ? 23.240 -16.851 -27.925 1.00 45.45 57 LYS A C 8
ATOM 4459 O O . LYS A 1 32 ? 23.165 -15.902 -28.704 1.00 11.51 57 LYS A O 8
ATOM 4478 N N . ALA A 1 33 ? 24.352 -17.563 -27.763 1.00 42.12 58 ALA A N 8
ATOM 4479 C CA . ALA A 1 33 ? 25.562 -17.260 -28.509 1.00 20.01 58 ALA A CA 8
ATOM 4480 C C . ALA A 1 33 ? 25.579 -17.986 -29.852 1.00 42.53 58 ALA A C 8
ATOM 4481 O O . ALA A 1 33 ? 26.290 -17.587 -30.774 1.00 32.53 58 ALA A O 8
ATOM 4488 N N . ILE A 1 34 ? 24.800 -19.059 -29.950 1.00 51.24 59 ILE A N 8
ATOM 4489 C CA . ILE A 1 34 ? 24.735 -19.850 -31.174 1.00 42.21 59 ILE A CA 8
ATOM 4490 C C . ILE A 1 34 ? 23.636 -19.371 -32.105 1.00 45.02 59 ILE A C 8
ATOM 4491 O O . ILE A 1 34 ? 23.853 -19.190 -33.303 1.00 62.10 59 ILE A O 8
ATOM 4507 N N . GLY A 1 35 ? 22.463 -19.163 -31.544 1.00 25.31 60 GLY A N 8
ATOM 4508 C CA . GLY A 1 35 ? 21.340 -18.699 -32.325 1.00 20.14 60 GLY A CA 8
ATOM 4509 C C . GLY A 1 35 ? 20.668 -17.517 -31.675 1.00 34.11 60 GLY A C 8
ATOM 4510 O O . GLY A 1 35 ? 19.639 -17.036 -32.151 1.00 13.22 60 GLY A O 8
ATOM 4514 N N . LYS A 1 36 ? 21.252 -17.045 -30.575 1.00 1.45 61 LYS A N 8
ATOM 4515 C CA . LYS A 1 36 ? 20.692 -15.902 -29.854 1.00 14.01 61 LYS A CA 8
ATOM 4516 C C . LYS A 1 36 ? 19.207 -16.107 -29.565 1.00 65.40 61 LYS A C 8
ATOM 4517 O O . LYS A 1 36 ? 18.549 -15.136 -29.135 1.00 42.44 61 LYS A O 8
ATOM 4537 N N . GLY A 1 1 ? 1.671 0.224 -0.068 1.00 13.00 26 GLY A N 9
ATOM 4538 C CA . GLY A 1 1 ? 1.965 -0.027 -1.506 1.00 45.03 26 GLY A CA 9
ATOM 4539 C C . GLY A 1 1 ? 2.602 -1.383 -1.739 1.00 71.23 26 GLY A C 9
ATOM 4540 O O . GLY A 1 1 ? 3.613 -1.715 -1.120 1.00 63.13 26 GLY A O 9
ATOM 4546 N N . GLY A 1 2 ? 2.010 -2.168 -2.633 1.00 52.43 27 GLY A N 9
ATOM 4547 C CA . GLY A 1 2 ? 2.541 -3.485 -2.930 1.00 61.13 27 GLY A CA 9
ATOM 4548 C C . GLY A 1 2 ? 3.625 -3.454 -3.990 1.00 23.10 27 GLY A C 9
ATOM 4549 O O . GLY A 1 2 ? 4.440 -4.372 -4.075 1.00 63.42 27 GLY A O 9
ATOM 4553 N N . LEU A 1 3 ? 3.639 -2.395 -4.801 1.00 31.41 28 LEU A N 9
ATOM 4554 C CA . LEU A 1 3 ? 4.636 -2.253 -5.860 1.00 65.52 28 LEU A CA 9
ATOM 4555 C C . LEU A 1 3 ? 6.030 -2.573 -5.338 1.00 1.13 28 LEU A C 9
ATOM 4556 O O . LEU A 1 3 ? 6.679 -3.513 -5.798 1.00 60.45 28 LEU A O 9
ATOM 4572 N N . LYS A 1 4 ? 6.476 -1.795 -4.361 1.00 40.20 29 LYS A N 9
ATOM 4573 C CA . LYS A 1 4 ? 7.785 -2.005 -3.757 1.00 30.30 29 LYS A CA 9
ATOM 4574 C C . LYS A 1 4 ? 7.881 -3.416 -3.182 1.00 2.50 29 LYS A C 9
ATOM 4575 O O . LYS A 1 4 ? 8.971 -3.964 -3.024 1.00 13.44 29 LYS A O 9
ATOM 4594 N N . LYS A 1 5 ? 6.723 -3.995 -2.873 1.00 60.40 30 LYS A N 9
ATOM 4595 C CA . LYS A 1 5 ? 6.657 -5.341 -2.318 1.00 34.13 30 LYS A CA 9
ATOM 4596 C C . LYS A 1 5 ? 6.951 -6.386 -3.388 1.00 41.42 30 LYS A C 9
ATOM 4597 O O . LYS A 1 5 ? 7.561 -7.418 -3.111 1.00 23.24 30 LYS A O 9
ATOM 4616 N N . LEU A 1 6 ? 6.511 -6.112 -4.613 1.00 61.25 31 LEU A N 9
ATOM 4617 C CA . LEU A 1 6 ? 6.724 -7.028 -5.725 1.00 41.53 31 LEU A CA 9
ATOM 4618 C C . LEU A 1 6 ? 8.122 -6.854 -6.316 1.00 64.33 31 LEU A C 9
ATOM 4619 O O . LEU A 1 6 ? 8.718 -7.807 -6.819 1.00 11.04 31 LEU A O 9
ATOM 4635 N N . GLY A 1 7 ? 8.636 -5.630 -6.252 1.00 2.31 32 GLY A N 9
ATOM 4636 C CA . GLY A 1 7 ? 9.956 -5.350 -6.785 1.00 64.11 32 GLY A CA 9
ATOM 4637 C C . GLY A 1 7 ? 11.068 -5.954 -5.949 1.00 44.13 32 GLY A C 9
ATOM 4638 O O . GLY A 1 7 ? 12.177 -6.161 -6.439 1.00 54.22 32 GLY A O 9
ATOM 4642 N N . LYS A 1 8 ? 10.774 -6.234 -4.682 1.00 44.10 33 LYS A N 9
ATOM 4643 C CA . LYS A 1 8 ? 11.764 -6.814 -3.780 1.00 51.01 33 LYS A CA 9
ATOM 4644 C C . LYS A 1 8 ? 11.597 -8.328 -3.687 1.00 55.01 33 LYS A C 9
ATOM 4645 O O . LYS A 1 8 ? 12.566 -9.056 -3.469 1.00 64.34 33 LYS A O 9
ATOM 4664 N N . LYS A 1 9 ? 10.365 -8.796 -3.853 1.00 74.40 34 LYS A N 9
ATOM 4665 C CA . LYS A 1 9 ? 10.074 -10.223 -3.786 1.00 60.41 34 LYS A CA 9
ATOM 4666 C C . LYS A 1 9 ? 10.741 -10.972 -4.936 1.00 15.41 34 LYS A C 9
ATOM 4667 O O . LYS A 1 9 ? 11.529 -11.892 -4.717 1.00 4.11 34 LYS A O 9
ATOM 4686 N N . LEU A 1 10 ? 10.418 -10.572 -6.162 1.00 53.41 35 LEU A N 9
ATOM 4687 C CA . LEU A 1 10 ? 10.984 -11.207 -7.347 1.00 51.15 35 LEU A CA 9
ATOM 4688 C C . LEU A 1 10 ? 12.505 -11.094 -7.358 1.00 20.02 35 LEU A C 9
ATOM 4689 O O . LEU A 1 10 ? 13.209 -12.079 -7.584 1.00 42.24 35 LEU A O 9
ATOM 4705 N N . GLU A 1 11 ? 13.006 -9.887 -7.120 1.00 10.11 36 GLU A N 9
ATOM 4706 C CA . GLU A 1 11 ? 14.444 -9.643 -7.110 1.00 24.54 36 GLU A CA 9
ATOM 4707 C C . GLU A 1 11 ? 15.153 -10.581 -6.138 1.00 0.42 36 GLU A C 9
ATOM 4708 O O . GLU A 1 11 ? 16.254 -11.059 -6.415 1.00 63.43 36 GLU A O 9
ATOM 4720 N N . GLY A 1 12 ? 14.516 -10.844 -5.001 1.00 45.32 37 GLY A N 9
ATOM 4721 C CA . GLY A 1 12 ? 15.103 -11.725 -4.007 1.00 52.34 37 GLY A CA 9
ATOM 4722 C C . GLY A 1 12 ? 15.492 -13.073 -4.581 1.00 20.41 37 GLY A C 9
ATOM 4723 O O . GLY A 1 12 ? 16.540 -13.620 -4.240 1.00 5.35 37 GLY A O 9
ATOM 4727 N N . ALA A 1 13 ? 14.649 -13.605 -5.458 1.00 62.45 38 ALA A N 9
ATOM 4728 C CA . ALA A 1 13 ? 14.914 -14.893 -6.085 1.00 24.13 38 ALA A CA 9
ATOM 4729 C C . ALA A 1 13 ? 16.108 -14.802 -7.026 1.00 12.11 38 ALA A C 9
ATOM 4730 O O . ALA A 1 13 ? 17.019 -15.628 -6.975 1.00 54.33 38 ALA A O 9
ATOM 4737 N N . GLY A 1 14 ? 16.096 -13.787 -7.886 1.00 12.53 39 GLY A N 9
ATOM 4738 C CA . GLY A 1 14 ? 17.182 -13.596 -8.828 1.00 44.23 39 GLY A CA 9
ATOM 4739 C C . GLY A 1 14 ? 18.535 -13.517 -8.151 1.00 25.44 39 GLY A C 9
ATOM 4740 O O . GLY A 1 14 ? 19.530 -14.008 -8.683 1.00 31.42 39 GLY A O 9
ATOM 4744 N N . LYS A 1 15 ? 18.576 -12.900 -6.972 1.00 54.33 40 LYS A N 9
ATOM 4745 C CA . LYS A 1 15 ? 19.827 -12.770 -6.230 1.00 62.41 40 LYS A CA 9
ATOM 4746 C C . LYS A 1 15 ? 20.368 -14.144 -5.861 1.00 12.05 40 LYS A C 9
ATOM 4747 O O . LYS A 1 15 ? 21.573 -14.367 -5.878 1.00 33.10 40 LYS A O 9
ATOM 4766 N N . ARG A 1 16 ? 19.464 -15.062 -5.536 1.00 42.54 41 ARG A N 9
ATOM 4767 C CA . ARG A 1 16 ? 19.850 -16.423 -5.177 1.00 44.41 41 ARG A CA 9
ATOM 4768 C C . ARG A 1 16 ? 20.090 -17.250 -6.433 1.00 13.55 41 ARG A C 9
ATOM 4769 O O . ARG A 1 16 ? 21.137 -17.876 -6.596 1.00 25.31 41 ARG A O 9
ATOM 4790 N N . VAL A 1 17 ? 19.094 -17.252 -7.310 1.00 5.13 42 VAL A N 9
ATOM 4791 C CA . VAL A 1 17 ? 19.156 -18.002 -8.558 1.00 10.11 42 VAL A CA 9
ATOM 4792 C C . VAL A 1 17 ? 20.372 -17.622 -9.386 1.00 52.23 42 VAL A C 9
ATOM 4793 O O . VAL A 1 17 ? 20.827 -18.397 -10.226 1.00 22.32 42 VAL A O 9
ATOM 4806 N N . PHE A 1 18 ? 20.899 -16.426 -9.152 1.00 42.11 43 PHE A N 9
ATOM 4807 C CA . PHE A 1 18 ? 22.066 -15.959 -9.886 1.00 52.31 43 PHE A CA 9
ATOM 4808 C C . PHE A 1 18 ? 23.167 -17.020 -9.870 1.00 74.31 43 PHE A C 9
ATOM 4809 O O . PHE A 1 18 ? 23.970 -17.108 -10.796 1.00 3.00 43 PHE A O 9
ATOM 4826 N N . LYS A 1 19 ? 23.179 -17.836 -8.818 1.00 0.51 44 LYS A N 9
ATOM 4827 C CA . LYS A 1 19 ? 24.160 -18.903 -8.686 1.00 71.43 44 LYS A CA 9
ATOM 4828 C C . LYS A 1 19 ? 23.769 -20.073 -9.576 1.00 33.31 44 LYS A C 9
ATOM 4829 O O . LYS A 1 19 ? 24.622 -20.759 -10.139 1.00 63.02 44 LYS A O 9
ATOM 4848 N N . ALA A 1 20 ? 22.462 -20.281 -9.708 1.00 3.53 45 ALA A N 9
ATOM 4849 C CA . ALA A 1 20 ? 21.934 -21.351 -10.538 1.00 72.25 45 ALA A CA 9
ATOM 4850 C C . ALA A 1 20 ? 22.049 -20.981 -12.012 1.00 32.44 45 ALA A C 9
ATOM 4851 O O . ALA A 1 20 ? 22.249 -21.843 -12.869 1.00 42.32 45 ALA A O 9
ATOM 4858 N N . SER A 1 21 ? 21.921 -19.687 -12.296 1.00 62.32 46 SER A N 9
ATOM 4859 C CA . SER A 1 21 ? 22.011 -19.186 -13.662 1.00 74.51 46 SER A CA 9
ATOM 4860 C C . SER A 1 21 ? 23.464 -18.936 -14.063 1.00 71.23 46 SER A C 9
ATOM 4861 O O . SER A 1 21 ? 23.896 -19.336 -15.143 1.00 12.43 46 SER A O 9
ATOM 4869 N N . GLU A 1 22 ? 24.215 -18.265 -13.188 1.00 2.21 47 GLU A N 9
ATOM 4870 C CA . GLU A 1 22 ? 25.617 -17.962 -13.461 1.00 62.34 47 GLU A CA 9
ATOM 4871 C C . GLU A 1 22 ? 26.390 -19.227 -13.820 1.00 75.35 47 GLU A C 9
ATOM 4872 O O . GLU A 1 22 ? 27.273 -19.207 -14.678 1.00 44.11 47 GLU A O 9
ATOM 4884 N N . LYS A 1 23 ? 26.053 -20.326 -13.153 1.00 1.10 48 LYS A N 9
ATOM 4885 C CA . LYS A 1 23 ? 26.716 -21.601 -13.398 1.00 10.43 48 LYS A CA 9
ATOM 4886 C C . LYS A 1 23 ? 26.373 -22.141 -14.783 1.00 3.30 48 LYS A C 9
ATOM 4887 O O . LYS A 1 23 ? 27.197 -22.788 -15.428 1.00 54.13 48 LYS A O 9
ATOM 4906 N N . ALA A 1 24 ? 25.152 -21.871 -15.235 1.00 74.21 49 ALA A N 9
ATOM 4907 C CA . ALA A 1 24 ? 24.708 -22.333 -16.544 1.00 74.34 49 ALA A CA 9
ATOM 4908 C C . ALA A 1 24 ? 24.796 -21.235 -17.592 1.00 15.11 49 ALA A C 9
ATOM 4909 O O . ALA A 1 24 ? 24.260 -21.388 -18.684 1.00 5.13 49 ALA A O 9
ATOM 4916 N N . LEU A 1 25 ? 25.486 -20.137 -17.283 1.00 53.32 50 LEU A N 9
ATOM 4917 C CA . LEU A 1 25 ? 25.625 -19.064 -18.260 1.00 13.43 50 LEU A CA 9
ATOM 4918 C C . LEU A 1 25 ? 26.259 -19.606 -19.531 1.00 11.51 50 LEU A C 9
ATOM 4919 O O . LEU A 1 25 ? 25.804 -19.329 -20.632 1.00 13.21 50 LEU A O 9
ATOM 4935 N N . PRO A 1 26 ? 27.281 -20.444 -19.374 1.00 74.22 51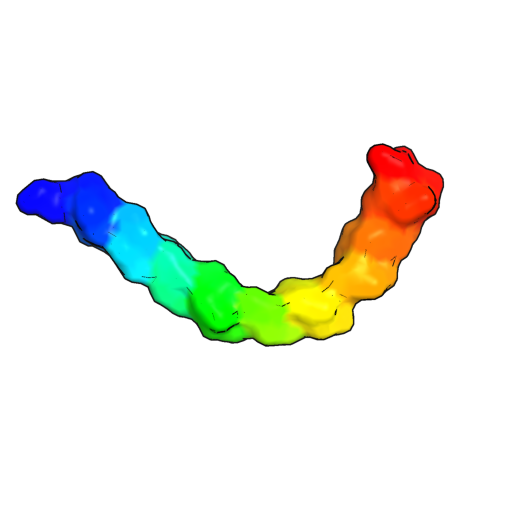 PRO A N 9
ATOM 4936 C CA . PRO A 1 26 ? 27.946 -21.096 -20.495 1.00 45.14 51 PRO A CA 9
ATOM 4937 C C . PRO A 1 26 ? 26.979 -22.051 -21.186 1.00 70.34 51 PRO A C 9
ATOM 4938 O O . PRO A 1 26 ? 27.112 -22.355 -22.372 1.00 4.53 51 PRO A O 9
ATOM 4949 N N . VAL A 1 27 ? 26.000 -22.511 -20.410 1.00 12.30 52 VAL A N 9
ATOM 4950 C CA . VAL A 1 27 ? 24.977 -23.429 -20.889 1.00 24.44 52 VAL A CA 9
ATOM 4951 C C . VAL A 1 27 ? 23.733 -22.678 -21.350 1.00 51.21 52 VAL A C 9
ATOM 4952 O O . VAL A 1 27 ? 22.870 -23.248 -22.011 1.00 25.13 52 VAL A O 9
ATOM 4965 N N . VAL A 1 28 ? 23.665 -21.398 -21.012 1.00 51.22 53 VAL A N 9
ATOM 4966 C CA . VAL A 1 28 ? 22.553 -20.550 -21.409 1.00 32.31 53 VAL A CA 9
ATOM 4967 C C . VAL A 1 28 ? 22.998 -19.668 -22.567 1.00 2.02 53 VAL A C 9
ATOM 4968 O O . VAL A 1 28 ? 22.201 -19.279 -23.421 1.00 64.32 53 VAL A O 9
ATOM 4981 N N . VAL A 1 29 ? 24.296 -19.379 -22.588 1.00 62.42 54 VAL A N 9
ATOM 4982 C CA . VAL A 1 29 ? 24.895 -18.570 -23.630 1.00 64.45 54 VAL A CA 9
ATOM 4983 C C . VAL A 1 29 ? 25.190 -19.414 -24.849 1.00 23.12 54 VAL A C 9
ATOM 4984 O O . VAL A 1 29 ? 24.963 -18.993 -25.973 1.00 14.33 54 VAL A O 9
ATOM 4997 N N . GLY A 1 30 ? 25.698 -20.613 -24.610 1.00 5.41 55 GLY A N 9
ATOM 4998 C CA . GLY A 1 30 ? 26.016 -21.508 -25.703 1.00 21.13 55 GLY A CA 9
ATOM 4999 C C . GLY A 1 30 ? 24.910 -21.570 -26.726 1.00 0.44 55 GLY A C 9
ATOM 5000 O O . GLY A 1 30 ? 25.159 -21.786 -27.904 1.00 42.41 55 GLY A O 9
ATOM 5004 N N . ILE A 1 31 ? 23.683 -21.357 -26.274 1.00 21.44 56 ILE A N 9
ATOM 5005 C CA . ILE A 1 31 ? 22.536 -21.370 -27.181 1.00 54.35 56 ILE A CA 9
ATOM 5006 C C . ILE A 1 31 ? 22.357 -19.994 -27.800 1.00 63.44 56 ILE A C 9
ATOM 5007 O O . ILE A 1 31 ? 22.023 -19.864 -28.977 1.00 54.22 56 ILE A O 9
ATOM 5023 N N . LYS A 1 32 ? 22.610 -18.967 -27.000 1.00 61.03 57 LYS A N 9
ATOM 5024 C CA . LYS A 1 32 ? 22.510 -17.597 -27.469 1.00 5.41 57 LYS A CA 9
ATOM 5025 C C . LYS A 1 32 ? 23.753 -17.246 -28.282 1.00 20.32 57 LYS A C 9
ATOM 5026 O O . LYS A 1 32 ? 23.746 -16.326 -29.098 1.00 43.20 57 LYS A O 9
ATOM 5045 N N . ALA A 1 33 ? 24.826 -17.997 -28.055 1.00 24.23 58 ALA A N 9
ATOM 5046 C CA . ALA A 1 33 ? 26.072 -17.778 -28.768 1.00 73.31 58 ALA A CA 9
ATOM 5047 C C . ALA A 1 33 ? 26.095 -18.557 -30.080 1.00 13.51 58 ALA A C 9
ATOM 5048 O O . ALA A 1 33 ? 26.853 -18.232 -30.995 1.00 14.44 58 ALA A O 9
ATOM 5055 N N . ILE A 1 34 ? 25.268 -19.595 -30.157 1.00 12.53 59 ILE A N 9
ATOM 5056 C CA . ILE A 1 34 ? 25.195 -20.435 -31.347 1.00 21.22 59 ILE A CA 9
ATOM 5057 C C . ILE A 1 34 ? 24.036 -20.045 -32.246 1.00 51.43 59 ILE A C 9
ATOM 5058 O O . ILE A 1 34 ? 24.180 -19.961 -33.465 1.00 11.02 59 ILE A O 9
ATOM 5074 N N . GLY A 1 35 ? 22.893 -19.806 -31.634 1.00 71.42 60 GLY A N 9
ATOM 5075 C CA . GLY A 1 35 ? 21.718 -19.422 -32.385 1.00 32.13 60 GLY A CA 9
ATOM 5076 C C . GLY A 1 35 ? 21.144 -18.113 -31.896 1.00 41.32 60 GLY A C 9
ATOM 5077 O O . GLY A 1 35 ? 20.146 -17.628 -32.428 1.00 14.12 60 GLY A O 9
ATOM 5081 N N . LYS A 1 36 ? 21.781 -17.537 -30.878 1.00 5.50 61 LYS A N 9
ATOM 5082 C CA . LYS A 1 36 ? 21.322 -16.265 -30.315 1.00 13.43 61 LYS A CA 9
ATOM 5083 C C . LYS A 1 36 ? 19.809 -16.268 -30.096 1.00 61.41 61 LYS A C 9
ATOM 5084 O O . LYS A 1 36 ? 19.374 -16.655 -28.992 1.00 10.53 61 LYS A O 9
ATOM 5104 N N . GLY A 1 1 ? 4.036 0.807 -1.513 1.00 13.00 26 GLY A N 10
ATOM 5105 C CA . GLY A 1 1 ? 3.177 0.280 -2.610 1.00 45.03 26 GLY A CA 10
ATOM 5106 C C . GLY A 1 1 ? 3.515 -1.152 -2.976 1.00 32.22 26 GLY A C 10
ATOM 5107 O O . GLY A 1 1 ? 4.472 -1.724 -2.452 1.00 50.21 26 GLY A O 10
ATOM 5113 N N . GLY A 1 2 ? 2.730 -1.732 -3.878 1.00 31.20 27 GLY A N 10
ATOM 5114 C CA . GLY A 1 2 ? 2.968 -3.100 -4.298 1.00 23.54 27 GLY A CA 10
ATOM 5115 C C . GLY A 1 2 ? 4.173 -3.230 -5.211 1.00 54.31 27 GLY A C 10
ATOM 5116 O O . GLY A 1 2 ? 4.749 -4.310 -5.333 1.00 31.21 27 GLY A O 10
ATOM 5120 N N . LEU A 1 3 ? 4.555 -2.128 -5.854 1.00 13.31 28 LEU A N 10
ATOM 5121 C CA . LEU A 1 3 ? 5.702 -2.126 -6.760 1.00 52.45 28 LEU A CA 10
ATOM 5122 C C . LEU A 1 3 ? 6.895 -2.832 -6.129 1.00 55.32 28 LEU A C 10
ATOM 5123 O O . LEU A 1 3 ? 7.372 -3.847 -6.636 1.00 72.34 28 LEU A O 10
ATOM 5139 N N . LYS A 1 4 ? 7.360 -2.292 -5.011 1.00 11.35 29 LYS A N 10
ATOM 5140 C CA . LYS A 1 4 ? 8.487 -2.873 -4.293 1.00 71.41 29 LYS A CA 10
ATOM 5141 C C . LYS A 1 4 ? 8.153 -4.291 -3.839 1.00 22.23 29 LYS A C 10
ATOM 5142 O O . LYS A 1 4 ? 9.044 -5.110 -3.615 1.00 65.35 29 LYS A O 10
ATOM 5161 N N . LYS A 1 5 ? 6.859 -4.570 -3.704 1.00 44.43 30 LYS A N 10
ATOM 5162 C CA . LYS A 1 5 ? 6.396 -5.884 -3.276 1.00 41.33 30 LYS A CA 10
ATOM 5163 C C . LYS A 1 5 ? 6.646 -6.928 -4.360 1.00 63.11 30 LYS A C 10
ATOM 5164 O O . LYS A 1 5 ? 6.987 -8.073 -4.066 1.00 53.14 30 LYS A O 10
ATOM 5183 N N . LEU A 1 6 ? 6.470 -6.524 -5.614 1.00 42.20 31 LEU A N 10
ATOM 5184 C CA . LEU A 1 6 ? 6.673 -7.423 -6.745 1.00 1.14 31 LEU A CA 10
ATOM 5185 C C . LEU A 1 6 ? 8.152 -7.522 -7.109 1.00 2.41 31 LEU A C 10
ATOM 5186 O O . LEU A 1 6 ? 8.665 -8.610 -7.367 1.00 22.11 31 LEU A O 10
ATOM 5202 N N . GLY A 1 7 ? 8.829 -6.380 -7.129 1.00 75.12 32 GLY A N 10
ATOM 5203 C CA . GLY A 1 7 ? 10.240 -6.362 -7.464 1.00 50.45 32 GLY A CA 10
ATOM 5204 C C . GLY A 1 7 ? 11.084 -7.137 -6.473 1.00 11.21 32 GLY A C 10
ATOM 5205 O O . GLY A 1 7 ? 11.873 -8.000 -6.860 1.00 31.12 32 GLY A O 10
ATOM 5209 N N . LYS A 1 8 ? 10.919 -6.830 -5.191 1.00 62.12 33 LYS A N 10
ATOM 5210 C CA . LYS A 1 8 ? 11.675 -7.504 -4.140 1.00 34.54 33 LYS A CA 10
ATOM 5211 C C . LYS A 1 8 ? 11.438 -9.011 -4.178 1.00 40.13 33 LYS A C 10
ATOM 5212 O O . LYS A 1 8 ? 12.315 -9.796 -3.822 1.00 35.01 33 LYS A O 10
ATOM 5231 N N . LYS A 1 9 ? 10.247 -9.407 -4.617 1.00 60.10 34 LYS A N 10
ATOM 5232 C CA . LYS A 1 9 ? 9.898 -10.820 -4.704 1.00 63.43 34 LYS A CA 10
ATOM 5233 C C . LYS A 1 9 ? 10.802 -11.539 -5.698 1.00 12.34 34 LYS A C 10
ATOM 5234 O O . LYS A 1 9 ? 11.475 -12.511 -5.352 1.00 32.13 34 LYS A O 10
ATOM 5253 N N . LEU A 1 10 ? 10.814 -11.052 -6.933 1.00 62.40 35 LEU A N 10
ATOM 5254 C CA . LEU A 1 10 ? 11.637 -11.643 -7.981 1.00 64.14 35 LEU A CA 10
ATOM 5255 C C . LEU A 1 10 ? 13.118 -11.472 -7.668 1.00 53.04 35 LEU A C 10
ATOM 5256 O O . LEU A 1 10 ? 13.870 -12.445 -7.618 1.00 72.50 35 LEU A O 10
ATOM 5272 N N . GLU A 1 11 ? 13.527 -10.225 -7.458 1.00 73.21 36 GLU A N 10
ATOM 5273 C CA . GLU A 1 11 ? 14.920 -9.915 -7.149 1.00 45.24 36 GLU A CA 10
ATOM 5274 C C . GLU A 1 11 ? 15.429 -10.762 -5.985 1.00 32.51 36 GLU A C 10
ATOM 5275 O O . GLU A 1 11 ? 16.584 -11.185 -5.973 1.00 35.23 36 GLU A O 10
ATOM 5287 N N . GLY A 1 12 ? 14.559 -11.003 -5.011 1.00 41.05 37 GLY A N 10
ATOM 5288 C CA . GLY A 1 12 ? 14.939 -11.797 -3.857 1.00 3.33 37 GLY A CA 10
ATOM 5289 C C . GLY A 1 12 ? 15.195 -13.248 -4.208 1.00 43.03 37 GLY A C 10
ATOM 5290 O O . GLY A 1 12 ? 16.046 -13.900 -3.604 1.00 52.24 37 GLY A O 10
ATOM 5294 N N . ALA A 1 13 ? 14.457 -13.755 -5.188 1.00 70.52 38 ALA A N 10
ATOM 5295 C CA . ALA A 1 13 ? 14.612 -15.139 -5.617 1.00 40.41 38 ALA A CA 10
ATOM 5296 C C . ALA A 1 13 ? 15.805 -15.288 -6.553 1.00 75.14 38 ALA A C 10
ATOM 5297 O O . ALA A 1 13 ? 16.525 -16.282 -6.503 1.00 71.55 38 ALA A O 10
ATOM 5304 N N . GLY A 1 14 ? 16.006 -14.292 -7.408 1.00 54.43 39 GLY A N 10
ATOM 5305 C CA . GLY A 1 14 ? 17.108 -14.327 -8.347 1.00 40.44 39 GLY A CA 10
ATOM 5306 C C . GLY A 1 14 ? 18.457 -14.101 -7.691 1.00 33.32 39 GLY A C 10
ATOM 5307 O O . GLY A 1 14 ? 19.477 -14.567 -8.196 1.00 22.13 39 GLY A O 10
ATOM 5311 N N . LYS A 1 15 ? 18.475 -13.381 -6.571 1.00 43.40 40 LYS A N 10
ATOM 5312 C CA . LYS A 1 15 ? 19.729 -13.105 -5.875 1.00 22.44 40 LYS A CA 10
ATOM 5313 C C . LYS A 1 15 ? 20.369 -14.394 -5.373 1.00 14.34 40 LYS A C 10
ATOM 5314 O O . LYS A 1 15 ? 21.585 -14.546 -5.424 1.00 21.45 40 LYS A O 10
ATOM 5333 N N . ARG A 1 16 ? 19.551 -15.321 -4.894 1.00 11.33 41 ARG A N 10
ATOM 5334 C CA . ARG A 1 16 ? 20.060 -16.597 -4.403 1.00 3.12 41 ARG A CA 10
ATOM 5335 C C . ARG A 1 16 ? 20.299 -17.559 -5.565 1.00 31.04 41 ARG A C 10
ATOM 5336 O O . ARG A 1 16 ? 21.189 -18.407 -5.516 1.00 21.22 41 ARG A O 10
ATOM 5357 N N . VAL A 1 17 ? 19.473 -17.426 -6.598 1.00 63.42 42 VAL A N 10
ATOM 5358 C CA . VAL A 1 17 ? 19.553 -18.284 -7.775 1.00 43.44 42 VAL A CA 10
ATOM 5359 C C . VAL A 1 17 ? 20.642 -17.837 -8.740 1.00 44.10 42 VAL A C 10
ATOM 5360 O O . VAL A 1 17 ? 21.124 -18.630 -9.548 1.00 2.53 42 VAL A O 10
ATOM 5373 N N . PHE A 1 18 ? 21.022 -16.568 -8.671 1.00 34.14 43 PHE A N 10
ATOM 5374 C CA . PHE A 1 18 ? 22.050 -16.041 -9.559 1.00 65.42 43 PHE A CA 10
ATOM 5375 C C . PHE A 1 18 ? 23.283 -16.946 -9.560 1.00 53.31 43 PHE A C 10
ATOM 5376 O O . PHE A 1 18 ? 24.017 -17.008 -10.545 1.00 24.34 43 PHE A O 10
ATOM 5393 N N . LYS A 1 19 ? 23.491 -17.664 -8.457 1.00 63.03 44 LYS A N 10
ATOM 5394 C CA . LYS A 1 19 ? 24.618 -18.581 -8.342 1.00 32.20 44 LYS A CA 10
ATOM 5395 C C . LYS A 1 19 ? 24.317 -19.862 -9.109 1.00 15.23 44 LYS A C 10
ATOM 5396 O O . LYS A 1 19 ? 25.214 -20.501 -9.660 1.00 23.31 44 LYS A O 10
ATOM 5415 N N . ALA A 1 20 ? 23.037 -20.215 -9.148 1.00 35.11 45 ALA A N 10
ATOM 5416 C CA . ALA A 1 20 ? 22.581 -21.400 -9.853 1.00 23.32 45 ALA A CA 10
ATOM 5417 C C . ALA A 1 20 ? 22.524 -21.134 -11.353 1.00 33.11 45 ALA A C 10
ATOM 5418 O O . ALA A 1 20 ? 22.773 -22.025 -12.165 1.00 3.10 45 ALA A O 10
ATOM 5425 N N . SER A 1 21 ? 22.196 -19.894 -11.709 1.00 11.33 46 SER A N 10
ATOM 5426 C CA . SER A 1 21 ? 22.105 -19.494 -13.107 1.00 62.45 46 SER A CA 10
ATOM 5427 C C . SER A 1 21 ? 23.472 -19.086 -13.650 1.00 32.40 46 SER A C 10
ATOM 5428 O O . SER A 1 21 ? 23.855 -19.486 -14.750 1.00 64.34 46 SER A O 10
ATOM 5436 N N . GLU A 1 22 ? 24.206 -18.287 -12.876 1.00 71.45 47 GLU A N 10
ATOM 5437 C CA . GLU A 1 22 ? 25.530 -17.831 -13.292 1.00 71.24 47 GLU A CA 10
ATOM 5438 C C . GLU A 1 22 ? 26.407 -19.012 -13.697 1.00 60.43 47 GLU A C 10
ATOM 5439 O O . GLU A 1 22 ? 27.201 -18.919 -14.633 1.00 71.11 47 GLU A O 10
ATOM 5451 N N . LYS A 1 23 ? 26.256 -20.122 -12.981 1.00 44.45 48 LYS A N 10
ATOM 5452 C CA . LYS A 1 23 ? 27.033 -21.324 -13.262 1.00 54.33 48 LYS A CA 10
ATOM 5453 C C . LYS A 1 23 ? 26.697 -21.876 -14.644 1.00 74.44 48 LYS A C 10
ATOM 5454 O O . LYS A 1 23 ? 27.556 -22.436 -15.324 1.00 14.52 48 LYS A O 10
ATOM 5473 N N . ALA A 1 24 ? 25.444 -21.712 -15.052 1.00 2.45 49 ALA A N 10
ATOM 5474 C CA . ALA A 1 24 ? 24.998 -22.194 -16.354 1.00 73.13 49 ALA A CA 10
ATOM 5475 C C . ALA A 1 24 ? 24.911 -21.067 -17.370 1.00 2.52 49 ALA A C 10
ATOM 5476 O O . ALA A 1 24 ? 24.349 -21.253 -18.443 1.00 63.33 49 ALA A O 10
ATOM 5483 N N . LEU A 1 25 ? 25.478 -19.902 -17.055 1.00 54.34 50 LEU A N 10
ATOM 5484 C CA . LEU A 1 25 ? 25.446 -18.793 -18.000 1.00 25.32 50 LEU A CA 10
ATOM 5485 C C . LEU A 1 25 ? 26.051 -19.224 -19.326 1.00 44.14 50 LEU A C 10
ATOM 5486 O O . LEU A 1 25 ? 25.497 -18.970 -20.386 1.00 41.41 50 LEU A O 10
ATOM 5502 N N . PRO A 1 26 ? 27.168 -19.946 -19.264 1.00 5.45 51 PRO A N 10
ATOM 5503 C CA . PRO A 1 26 ? 27.828 -20.486 -20.446 1.00 41.13 51 PRO A CA 10
ATOM 5504 C C . PRO A 1 26 ? 26.932 -21.522 -21.114 1.00 35.10 51 PRO A C 10
ATOM 5505 O O . PRO A 1 26 ? 27.037 -21.789 -22.311 1.00 74.21 51 PRO A O 10
ATOM 5516 N N . VAL A 1 27 ? 26.045 -22.098 -20.304 1.00 32.24 52 VAL A N 10
ATOM 5517 C CA . VAL A 1 27 ? 25.100 -23.108 -20.755 1.00 50.44 52 VAL A CA 10
ATOM 5518 C C . VAL A 1 27 ? 23.755 -22.486 -21.108 1.00 31.41 52 VAL A C 10
ATOM 5519 O O . VAL A 1 27 ? 22.934 -23.111 -21.774 1.00 33.21 52 VAL A O 10
ATOM 5532 N N . VAL A 1 28 ? 23.550 -21.251 -20.672 1.00 14.35 53 VAL A N 10
ATOM 5533 C CA . VAL A 1 28 ? 22.326 -20.520 -20.958 1.00 10.31 53 VAL A CA 10
ATOM 5534 C C . VAL A 1 28 ? 22.582 -19.560 -22.109 1.00 22.25 53 VAL A C 10
ATOM 5535 O O . VAL A 1 28 ? 21.685 -19.236 -22.887 1.00 31.42 53 VAL A O 10
ATOM 5548 N N . VAL A 1 29 ? 23.836 -19.126 -22.211 1.00 14.43 54 VAL A N 10
ATOM 5549 C CA . VAL A 1 29 ? 24.260 -18.221 -23.260 1.00 43.40 54 VAL A CA 10
ATOM 5550 C C . VAL A 1 29 ? 24.551 -18.982 -24.533 1.00 34.12 54 VAL A C 10
ATOM 5551 O O . VAL A 1 29 ? 24.182 -18.551 -25.617 1.00 32.04 54 VAL A O 10
ATOM 5564 N N . GLY A 1 30 ? 25.213 -20.120 -24.392 1.00 23.05 55 GLY A N 10
ATOM 5565 C CA . GLY A 1 30 ? 25.540 -20.930 -25.546 1.00 12.43 55 GLY A CA 10
ATOM 5566 C C . GLY A 1 30 ? 24.369 -21.071 -26.487 1.00 65.23 55 GLY A C 10
ATOM 5567 O O . GLY A 1 30 ? 24.547 -21.202 -27.694 1.00 11.14 55 GLY A O 10
ATOM 5571 N N . ILE A 1 31 ? 23.165 -21.020 -25.932 1.00 64.22 56 ILE A N 10
ATOM 5572 C CA . ILE A 1 31 ? 21.953 -21.121 -26.747 1.00 43.12 56 ILE A CA 10
ATOM 5573 C C . ILE A 1 31 ? 21.605 -19.758 -27.321 1.00 12.24 56 ILE A C 10
ATOM 5574 O O . ILE A 1 31 ? 21.228 -19.635 -28.486 1.00 51.01 56 ILE A O 10
ATOM 5590 N N . LYS A 1 32 ? 21.760 -18.728 -26.497 1.00 74.24 57 LYS A N 10
ATOM 5591 C CA . LYS A 1 32 ? 21.493 -17.367 -26.929 1.00 13.21 57 LYS A CA 10
ATOM 5592 C C . LYS A 1 32 ? 22.642 -16.878 -27.805 1.00 73.43 57 LYS A C 10
ATOM 5593 O O . LYS A 1 32 ? 22.481 -15.956 -28.604 1.00 72.24 57 LYS A O 10
ATOM 5612 N N . ALA A 1 33 ? 23.801 -17.519 -27.651 1.00 44.32 58 ALA A N 10
ATOM 5613 C CA . ALA A 1 33 ? 24.977 -17.168 -28.430 1.00 11.12 58 ALA A CA 10
ATOM 5614 C C . ALA A 1 33 ? 24.963 -17.895 -29.772 1.00 23.53 58 ALA A C 10
ATOM 5615 O O . ALA A 1 33 ? 25.517 -17.412 -30.759 1.00 32.41 58 ALA A O 10
ATOM 5622 N N . ILE A 1 34 ? 24.308 -19.054 -29.800 1.00 61.22 59 ILE A N 10
ATOM 5623 C CA . ILE A 1 34 ? 24.199 -19.846 -31.019 1.00 21.43 59 ILE A CA 10
ATOM 5624 C C . ILE A 1 34 ? 22.935 -19.477 -31.778 1.00 74.54 59 ILE A C 10
ATOM 5625 O O . ILE A 1 34 ? 22.960 -19.278 -32.992 1.00 1.51 59 ILE A O 10
ATOM 5641 N N . GLY A 1 35 ? 21.838 -19.361 -31.045 1.00 54.31 60 GLY A N 10
ATOM 5642 C CA . GLY A 1 35 ? 20.582 -18.985 -31.653 1.00 23.14 60 GLY A CA 10
ATOM 5643 C C . GLY A 1 35 ? 20.427 -17.480 -31.706 1.00 42.32 60 GLY A C 10
ATOM 5644 O O . GLY A 1 35 ? 19.439 -16.964 -32.230 1.00 11.43 60 GLY A O 10
ATOM 5648 N N . LYS A 1 36 ? 21.416 -16.773 -31.159 1.00 1.30 61 LYS A N 10
ATOM 5649 C CA . LYS A 1 36 ? 21.395 -15.314 -31.141 1.00 74.14 61 LYS A CA 10
ATOM 5650 C C . LYS A 1 36 ? 20.162 -14.796 -30.409 1.00 33.30 61 LYS A C 10
ATOM 5651 O O . LYS A 1 36 ? 20.269 -14.514 -29.198 1.00 55.40 61 LYS A O 10
ATOM 5671 N N . GLY A 1 1 ? 2.835 -0.278 0.845 1.00 13.00 26 GLY A N 11
ATOM 5672 C CA . GLY A 1 1 ? 2.541 -0.425 -0.606 1.00 45.03 26 GLY A CA 11
ATOM 5673 C C . GLY A 1 1 ? 2.987 -1.766 -1.155 1.00 62.42 26 GLY A C 11
ATOM 5674 O O . GLY A 1 1 ? 4.043 -2.278 -0.782 1.00 72.41 26 GLY A O 11
ATOM 5680 N N . GLY A 1 2 ? 2.182 -2.336 -2.045 1.00 53.44 27 GLY A N 11
ATOM 5681 C CA . GLY A 1 2 ? 2.517 -3.620 -2.631 1.00 42.13 27 GLY A CA 11
ATOM 5682 C C . GLY A 1 2 ? 3.574 -3.511 -3.713 1.00 74.31 27 GLY A C 11
ATOM 5683 O O . GLY A 1 2 ? 4.253 -4.490 -4.024 1.00 4.13 27 GLY A O 11
ATOM 5687 N N . LEU A 1 3 ? 3.718 -2.318 -4.288 1.00 3.30 28 LEU A N 11
ATOM 5688 C CA . LEU A 1 3 ? 4.704 -2.089 -5.342 1.00 25.01 28 LEU A CA 11
ATOM 5689 C C . LEU A 1 3 ? 6.059 -2.663 -4.949 1.00 51.10 28 LEU A C 11
ATOM 5690 O O . LEU A 1 3 ? 6.582 -3.562 -5.607 1.00 11.31 28 LEU A O 11
ATOM 5706 N N . LYS A 1 4 ? 6.612 -2.144 -3.862 1.00 75.51 29 LYS A N 11
ATOM 5707 C CA . LYS A 1 4 ? 7.899 -2.611 -3.364 1.00 3.42 29 LYS A CA 11
ATOM 5708 C C . LYS A 1 4 ? 7.824 -4.094 -3.009 1.00 73.30 29 LYS A C 11
ATOM 5709 O O . LYS A 1 4 ? 8.837 -4.793 -2.992 1.00 2.43 29 LYS A O 11
ATOM 5728 N N . LYS A 1 5 ? 6.611 -4.565 -2.730 1.00 3.42 30 LYS A N 11
ATOM 5729 C CA . LYS A 1 5 ? 6.391 -5.963 -2.378 1.00 14.01 30 LYS A CA 11
ATOM 5730 C C . LYS A 1 5 ? 6.628 -6.871 -3.580 1.00 65.03 30 LYS A C 11
ATOM 5731 O O . LYS A 1 5 ? 7.212 -7.946 -3.453 1.00 13.11 30 LYS A O 11
ATOM 5750 N N . LEU A 1 6 ? 6.170 -6.428 -4.746 1.00 23.51 31 LEU A N 11
ATOM 5751 C CA . LEU A 1 6 ? 6.331 -7.199 -5.973 1.00 74.30 31 LEU A CA 11
ATOM 5752 C C . LEU A 1 6 ? 7.772 -7.139 -6.470 1.00 73.41 31 LEU A C 11
ATOM 5753 O O . LEU A 1 6 ? 8.322 -8.139 -6.931 1.00 62.14 31 LEU A O 11
ATOM 5769 N N . GLY A 1 7 ? 8.378 -5.959 -6.372 1.00 24.45 32 GLY A N 11
ATOM 5770 C CA . GLY A 1 7 ? 9.749 -5.792 -6.815 1.00 60.11 32 GLY A CA 11
ATOM 5771 C C . GLY A 1 7 ? 10.731 -6.590 -5.982 1.00 0.41 32 GLY A C 11
ATOM 5772 O O . GLY A 1 7 ? 11.509 -7.381 -6.515 1.00 34.42 32 GLY A O 11
ATOM 5776 N N . LYS A 1 8 ? 10.697 -6.381 -4.669 1.00 24.43 33 LYS A N 11
ATOM 5777 C CA . LYS A 1 8 ? 11.591 -7.087 -3.757 1.00 72.43 33 LYS A CA 11
ATOM 5778 C C . LYS A 1 8 ? 11.421 -8.599 -3.881 1.00 75.11 33 LYS A C 11
ATOM 5779 O O . LYS A 1 8 ? 12.349 -9.361 -3.611 1.00 3.41 33 LYS A O 11
ATOM 5798 N N . LYS A 1 9 ? 10.230 -9.027 -4.291 1.00 73.42 34 LYS A N 11
ATOM 5799 C CA . LYS A 1 9 ? 9.943 -10.448 -4.450 1.00 12.41 34 LYS A CA 11
ATOM 5800 C C . LYS A 1 9 ? 10.807 -11.058 -5.547 1.00 14.15 34 LYS A C 11
ATOM 5801 O O . LYS A 1 9 ? 11.553 -12.007 -5.310 1.00 34.31 34 LYS A O 11
ATOM 5820 N N . LEU A 1 10 ? 10.697 -10.505 -6.750 1.00 61.55 35 LEU A N 11
ATOM 5821 C CA . LEU A 1 10 ? 11.466 -10.992 -7.889 1.00 10.24 35 LEU A CA 11
ATOM 5822 C C . LEU A 1 10 ? 12.954 -10.716 -7.702 1.00 34.21 35 LEU A C 11
ATOM 5823 O O . LEU A 1 10 ? 13.791 -11.592 -7.925 1.00 13.54 35 LEU A O 11
ATOM 5839 N N . GLU A 1 11 ? 13.277 -9.493 -7.297 1.00 41.14 36 GLU A N 11
ATOM 5840 C CA . GLU A 1 11 ? 14.665 -9.100 -7.087 1.00 32.22 36 GLU A CA 11
ATOM 5841 C C . GLU A 1 11 ? 15.345 -10.014 -6.072 1.00 12.43 36 GLU A C 11
ATOM 5842 O O . GLU A 1 11 ? 16.456 -10.491 -6.299 1.00 40.55 36 GLU A O 11
ATOM 5854 N N . GLY A 1 12 ? 14.670 -10.254 -4.953 1.00 32.23 37 GLY A N 11
ATOM 5855 C CA . GLY A 1 12 ? 15.224 -11.110 -3.919 1.00 34.34 37 GLY A CA 11
ATOM 5856 C C . GLY A 1 12 ? 15.623 -12.475 -4.446 1.00 24.21 37 GLY A C 11
ATOM 5857 O O . GLY A 1 12 ? 16.724 -12.955 -4.176 1.00 35.24 37 GLY A O 11
ATOM 5861 N N . ALA A 1 13 ? 14.726 -13.101 -5.202 1.00 52.12 38 ALA A N 11
ATOM 5862 C CA . ALA A 1 13 ? 14.993 -14.417 -5.768 1.00 42.41 38 ALA A CA 11
ATOM 5863 C C . ALA A 1 13 ? 16.136 -14.353 -6.773 1.00 72.43 38 ALA A C 11
ATOM 5864 O O . ALA A 1 13 ? 17.029 -15.200 -6.770 1.00 71.44 38 ALA A O 11
ATOM 5871 N N . GLY A 1 14 ? 16.102 -13.341 -7.634 1.00 53.44 39 GLY A N 11
ATOM 5872 C CA . GLY A 1 14 ? 17.137 -13.177 -8.636 1.00 61.31 39 GLY A CA 11
ATOM 5873 C C . GLY A 1 14 ? 18.528 -13.130 -8.034 1.00 65.31 39 GLY A C 11
ATOM 5874 O O . GLY A 1 14 ? 19.476 -13.665 -8.609 1.00 43.33 39 GLY A O 11
ATOM 5878 N N . LYS A 1 15 ? 18.654 -12.491 -6.873 1.00 53.12 40 LYS A N 11
ATOM 5879 C CA . LYS A 1 15 ? 19.947 -12.388 -6.203 1.00 4.35 40 LYS A CA 11
ATOM 5880 C C . LYS A 1 15 ? 20.467 -13.770 -5.837 1.00 33.44 40 LYS A C 11
ATOM 5881 O O . LYS A 1 15 ? 21.664 -14.028 -5.909 1.00 12.13 40 LYS A O 11
ATOM 5900 N N . ARG A 1 16 ? 19.557 -14.658 -5.450 1.00 13.22 41 ARG A N 11
ATOM 5901 C CA . ARG A 1 16 ? 19.924 -16.021 -5.087 1.00 73.31 41 ARG A CA 11
ATOM 5902 C C . ARG A 1 16 ? 20.078 -16.877 -6.337 1.00 23.33 41 ARG A C 11
ATOM 5903 O O . ARG A 1 16 ? 21.102 -17.529 -6.544 1.00 43.54 41 ARG A O 11
ATOM 5924 N N . VAL A 1 17 ? 19.036 -16.871 -7.160 1.00 31.21 42 VAL A N 11
ATOM 5925 C CA . VAL A 1 17 ? 19.014 -17.645 -8.395 1.00 73.44 42 VAL A CA 11
ATOM 5926 C C . VAL A 1 17 ? 20.199 -17.317 -9.289 1.00 55.34 42 VAL A C 11
ATOM 5927 O O . VAL A 1 17 ? 20.597 -18.129 -10.124 1.00 51.32 42 VAL A O 11
ATOM 5940 N N . PHE A 1 18 ? 20.762 -16.127 -9.116 1.00 21.12 43 PHE A N 11
ATOM 5941 C CA . PHE A 1 18 ? 21.904 -15.710 -9.917 1.00 4.41 43 PHE A CA 11
ATOM 5942 C C . PHE A 1 18 ? 22.982 -16.794 -9.915 1.00 52.42 43 PHE A C 11
ATOM 5943 O O . PHE A 1 18 ? 23.745 -16.925 -10.869 1.00 50.13 43 PHE A O 11
ATOM 5960 N N . LYS A 1 19 ? 23.022 -17.579 -8.840 1.00 3.50 44 LYS A N 11
ATOM 5961 C CA . LYS A 1 19 ? 23.986 -18.662 -8.718 1.00 51.42 44 LYS A CA 11
ATOM 5962 C C . LYS A 1 19 ? 23.533 -19.852 -9.551 1.00 71.32 44 LYS A C 11
ATOM 5963 O O . LYS A 1 19 ? 24.347 -20.575 -10.124 1.00 42.14 44 LYS A O 11
ATOM 5982 N N . ALA A 1 20 ? 22.219 -20.035 -9.624 1.00 33.15 45 ALA A N 11
ATOM 5983 C CA . ALA A 1 20 ? 21.637 -21.120 -10.397 1.00 4.24 45 ALA A CA 11
ATOM 5984 C C . ALA A 1 20 ? 21.744 -20.823 -11.887 1.00 32.10 45 ALA A C 11
ATOM 5985 O O . ALA A 1 20 ? 21.918 -21.727 -12.705 1.00 55.21 45 ALA A O 11
ATOM 5992 N N . SER A 1 21 ? 21.642 -19.541 -12.230 1.00 24.43 46 SER A N 11
ATOM 5993 C CA . SER A 1 21 ? 21.728 -19.106 -13.620 1.00 73.30 46 SER A CA 11
ATOM 5994 C C . SER A 1 21 ? 23.180 -18.903 -14.045 1.00 42.33 46 SER A C 11
ATOM 5995 O O . SER A 1 21 ? 23.608 -19.412 -15.081 1.00 32.13 46 SER A O 11
ATOM 6003 N N . GLU A 1 22 ? 23.935 -18.152 -13.243 1.00 72.33 47 GLU A N 11
ATOM 6004 C CA . GLU A 1 22 ? 25.338 -17.880 -13.548 1.00 15.44 47 GLU A CA 11
ATOM 6005 C C . GLU A 1 22 ? 26.097 -19.172 -13.841 1.00 4.43 47 GLU A C 11
ATOM 6006 O O . GLU A 1 22 ? 27.006 -19.197 -14.670 1.00 25.31 47 GLU A O 11
ATOM 6018 N N . LYS A 1 23 ? 25.716 -20.243 -13.151 1.00 23.02 48 LYS A N 11
ATOM 6019 C CA . LYS A 1 23 ? 26.360 -21.538 -13.331 1.00 10.54 48 LYS A CA 11
ATOM 6020 C C . LYS A 1 23 ? 26.078 -22.103 -14.720 1.00 23.11 48 LYS A C 11
ATOM 6021 O O . LYS A 1 23 ? 26.941 -22.735 -15.330 1.00 0.52 48 LYS A O 11
ATOM 6040 N N . ALA A 1 24 ? 24.866 -21.874 -15.216 1.00 33.45 49 ALA A N 11
ATOM 6041 C CA . ALA A 1 24 ? 24.478 -22.364 -16.533 1.00 32.42 49 ALA A CA 11
ATOM 6042 C C . ALA A 1 24 ? 24.570 -21.278 -17.592 1.00 60.33 49 ALA A C 11
ATOM 6043 O O . ALA A 1 24 ? 24.055 -21.451 -18.692 1.00 50.23 49 ALA A O 11
ATOM 6050 N N . LEU A 1 25 ? 25.236 -20.167 -17.285 1.00 51.34 50 LEU A N 11
ATOM 6051 C CA . LEU A 1 25 ? 25.377 -19.103 -18.272 1.00 30.23 50 LEU A CA 11
ATOM 6052 C C . LEU A 1 25 ? 26.056 -19.643 -19.520 1.00 13.35 50 LEU A C 11
ATOM 6053 O O . LEU A 1 25 ? 25.624 -19.390 -20.635 1.00 21.35 50 LEU A O 11
ATOM 6069 N N . PRO A 1 26 ? 27.092 -20.456 -19.328 1.00 14.32 51 PRO A N 11
ATOM 6070 C CA . PRO A 1 26 ? 27.803 -21.104 -20.423 1.00 64.45 51 PRO A CA 11
ATOM 6071 C C . PRO A 1 26 ? 26.884 -22.100 -21.120 1.00 70.01 51 PRO A C 11
ATOM 6072 O O . PRO A 1 26 ? 27.070 -22.439 -22.290 1.00 4.11 51 PRO A O 11
ATOM 6083 N N . VAL A 1 27 ? 25.885 -22.558 -20.368 1.00 34.23 52 VAL A N 11
ATOM 6084 C CA . VAL A 1 27 ? 24.902 -23.512 -20.857 1.00 25.24 52 VAL A CA 11
ATOM 6085 C C . VAL A 1 27 ? 23.654 -22.803 -21.367 1.00 62.32 52 VAL A C 11
ATOM 6086 O O . VAL A 1 27 ? 22.850 -23.392 -22.083 1.00 32.40 52 VAL A O 11
ATOM 6099 N N . VAL A 1 28 ? 23.515 -21.534 -21.007 1.00 50.10 53 VAL A N 11
ATOM 6100 C CA . VAL A 1 28 ? 22.390 -20.723 -21.443 1.00 33.51 53 VAL A CA 11
ATOM 6101 C C . VAL A 1 28 ? 22.836 -19.846 -22.604 1.00 33.23 53 VAL A C 11
ATOM 6102 O O . VAL A 1 28 ? 22.046 -19.495 -23.481 1.00 71.22 53 VAL A O 11
ATOM 6115 N N . VAL A 1 29 ? 24.124 -19.518 -22.600 1.00 24.23 54 VAL A N 11
ATOM 6116 C CA . VAL A 1 29 ? 24.720 -18.707 -23.644 1.00 73.40 54 VAL A CA 11
ATOM 6117 C C . VAL A 1 29 ? 25.067 -19.558 -24.843 1.00 4.24 54 VAL A C 11
ATOM 6118 O O . VAL A 1 29 ? 24.845 -19.161 -25.977 1.00 14.24 54 VAL A O 11
ATOM 6131 N N . GLY A 1 30 ? 25.610 -20.736 -24.577 1.00 32.01 55 GLY A N 11
ATOM 6132 C CA . GLY A 1 30 ? 25.980 -21.637 -25.648 1.00 55.20 55 GLY A CA 11
ATOM 6133 C C . GLY A 1 30 ? 24.904 -21.739 -26.700 1.00 51.43 55 GLY A C 11
ATOM 6134 O O . GLY A 1 30 ? 25.192 -21.958 -27.871 1.00 60.32 55 GLY A O 11
ATOM 6138 N N . ILE A 1 31 ? 23.658 -21.557 -26.280 1.00 51.25 56 ILE A N 11
ATOM 6139 C CA . ILE A 1 31 ? 22.531 -21.609 -27.211 1.00 43.44 56 ILE A CA 11
ATOM 6140 C C . ILE A 1 31 ? 22.365 -20.261 -27.895 1.00 14.11 56 ILE A C 11
ATOM 6141 O O . ILE A 1 31 ? 22.119 -20.184 -29.099 1.00 33.42 56 ILE A O 11
ATOM 6157 N N . LYS A 1 32 ? 22.527 -19.197 -27.119 1.00 3.34 57 LYS A N 11
ATOM 6158 C CA . LYS A 1 32 ? 22.429 -17.851 -27.652 1.00 45.43 57 LYS A CA 11
ATOM 6159 C C . LYS A 1 32 ? 23.703 -17.514 -28.418 1.00 12.24 57 LYS A C 11
ATOM 6160 O O . LYS A 1 32 ? 23.710 -16.639 -29.284 1.00 32.43 57 LYS A O 11
ATOM 6179 N N . ALA A 1 33 ? 24.780 -18.232 -28.097 1.00 62.22 58 ALA A N 11
ATOM 6180 C CA . ALA A 1 33 ? 26.058 -18.030 -28.757 1.00 1.35 58 ALA A CA 11
ATOM 6181 C C . ALA A 1 33 ? 26.121 -18.835 -30.052 1.00 24.02 58 ALA A C 11
ATOM 6182 O O . ALA A 1 33 ? 26.807 -18.455 -31.001 1.00 63.10 58 ALA A O 11
ATOM 6189 N N . ILE A 1 34 ? 25.381 -19.942 -30.086 1.00 11.13 59 ILE A N 11
ATOM 6190 C CA . ILE A 1 34 ? 25.331 -20.798 -31.266 1.00 10.10 59 ILE A CA 11
ATOM 6191 C C . ILE A 1 34 ? 24.194 -20.373 -32.179 1.00 32.32 59 ILE A C 11
ATOM 6192 O O . ILE A 1 34 ? 24.368 -20.249 -33.392 1.00 2.43 59 ILE A O 11
ATOM 6208 N N . GLY A 1 35 ? 23.038 -20.122 -31.583 1.00 44.33 60 GLY A N 11
ATOM 6209 C CA . GLY A 1 35 ? 21.894 -19.681 -32.347 1.00 13.23 60 GLY A CA 11
ATOM 6210 C C . GLY A 1 35 ? 21.895 -18.176 -32.514 1.00 44.01 60 GLY A C 11
ATOM 6211 O O . GLY A 1 35 ? 21.029 -17.615 -33.186 1.00 2.34 60 GLY A O 11
ATOM 6215 N N . LYS A 1 36 ? 22.878 -17.521 -31.896 1.00 34.31 61 LYS A N 11
ATOM 6216 C CA . LYS A 1 36 ? 22.999 -16.069 -31.974 1.00 14.11 61 LYS A CA 11
ATOM 6217 C C . LYS A 1 36 ? 21.726 -15.387 -31.483 1.00 43.44 61 LYS A C 11
ATOM 6218 O O . LYS A 1 36 ? 21.671 -14.140 -31.519 1.00 75.31 61 LYS A O 11
ATOM 6238 N N . GLY A 1 1 ? 3.591 -0.199 1.510 1.00 13.00 26 GLY A N 12
ATOM 6239 C CA . GLY A 1 1 ? 3.369 -0.177 0.038 1.00 45.03 26 GLY A CA 12
ATOM 6240 C C . GLY A 1 1 ? 3.618 -1.527 -0.607 1.00 70.02 26 GLY A C 12
ATOM 6241 O O . GLY A 1 1 ? 4.761 -1.973 -0.705 1.00 0.31 26 GLY A O 12
ATOM 6247 N N . GLY A 1 2 ? 2.546 -2.178 -1.045 1.00 51.53 27 GLY A N 12
ATOM 6248 C CA . GLY A 1 2 ? 2.676 -3.478 -1.677 1.00 2.04 27 GLY A CA 12
ATOM 6249 C C . GLY A 1 2 ? 3.404 -3.411 -3.006 1.00 12.20 27 GLY A C 12
ATOM 6250 O O . GLY A 1 2 ? 3.950 -4.412 -3.470 1.00 32.12 27 GLY A O 12
ATOM 6254 N N . LEU A 1 3 ? 3.416 -2.230 -3.621 1.00 61.10 28 LEU A N 12
ATOM 6255 C CA . LEU A 1 3 ? 4.088 -2.045 -4.904 1.00 74.41 28 LEU A CA 12
ATOM 6256 C C . LEU A 1 3 ? 5.550 -2.447 -4.791 1.00 20.54 28 LEU A C 12
ATOM 6257 O O . LEU A 1 3 ? 6.003 -3.381 -5.453 1.00 21.41 28 LEU A O 12
ATOM 6273 N N . LYS A 1 4 ? 6.277 -1.754 -3.925 1.00 72.33 29 LYS A N 12
ATOM 6274 C CA . LYS A 1 4 ? 7.679 -2.061 -3.698 1.00 41.41 29 LYS A CA 12
ATOM 6275 C C . LYS A 1 4 ? 7.811 -3.460 -3.106 1.00 31.54 29 LYS A C 12
ATOM 6276 O O . LYS A 1 4 ? 8.854 -4.103 -3.222 1.00 43.31 29 LYS A O 12
ATOM 6295 N N . LYS A 1 5 ? 6.735 -3.924 -2.470 1.00 30.10 30 LYS A N 12
ATOM 6296 C CA . LYS A 1 5 ? 6.715 -5.245 -1.858 1.00 13.01 30 LYS A CA 12
ATOM 6297 C C . LYS A 1 5 ? 6.792 -6.338 -2.919 1.00 31.13 30 LYS A C 12
ATOM 6298 O O . LYS A 1 5 ? 7.470 -7.348 -2.738 1.00 12.51 30 LYS A O 12
ATOM 6317 N N . LEU A 1 6 ? 6.089 -6.126 -4.028 1.00 40.34 31 LEU A N 12
ATOM 6318 C CA . LEU A 1 6 ? 6.076 -7.091 -5.122 1.00 55.31 31 LEU A CA 12
ATOM 6319 C C . LEU A 1 6 ? 7.339 -6.970 -5.969 1.00 11.41 31 LEU A C 12
ATOM 6320 O O . LEU A 1 6 ? 7.891 -7.971 -6.424 1.00 23.44 31 LEU A O 12
ATOM 6336 N N . GLY A 1 7 ? 7.789 -5.737 -6.177 1.00 1.20 32 GLY A N 12
ATOM 6337 C CA . GLY A 1 7 ? 8.982 -5.506 -6.969 1.00 33.44 32 GLY A CA 12
ATOM 6338 C C . GLY A 1 7 ? 10.249 -5.941 -6.257 1.00 23.02 32 GLY A C 12
ATOM 6339 O O . GLY A 1 7 ? 11.269 -6.197 -6.897 1.00 73.11 32 GLY A O 12
ATOM 6343 N N . LYS A 1 8 ? 10.187 -6.020 -4.931 1.00 21.44 33 LYS A N 12
ATOM 6344 C CA . LYS A 1 8 ? 11.341 -6.424 -4.135 1.00 31.32 33 LYS A CA 12
ATOM 6345 C C . LYS A 1 8 ? 11.276 -7.909 -3.789 1.00 24.12 33 LYS A C 12
ATOM 6346 O O . LYS A 1 8 ? 12.305 -8.549 -3.568 1.00 22.31 33 LYS A O 12
ATOM 6365 N N . LYS A 1 9 ? 10.064 -8.452 -3.744 1.00 63.45 34 LYS A N 12
ATOM 6366 C CA . LYS A 1 9 ? 9.869 -9.862 -3.425 1.00 62.14 34 LYS A CA 12
ATOM 6367 C C . LYS A 1 9 ? 10.453 -10.749 -4.517 1.00 52.15 34 LYS A C 12
ATOM 6368 O O . LYS A 1 9 ? 11.351 -11.554 -4.267 1.00 41.10 34 LYS A O 12
ATOM 6387 N N . LEU A 1 10 ? 9.933 -10.595 -5.728 1.00 2.11 35 LEU A N 12
ATOM 6388 C CA . LEU A 1 10 ? 10.395 -11.379 -6.868 1.00 40.24 35 LEU A CA 12
ATOM 6389 C C . LEU A 1 10 ? 11.885 -11.170 -7.102 1.00 10.25 35 LEU A C 12
ATOM 6390 O O . LEU A 1 10 ? 12.650 -12.129 -7.206 1.00 74.41 35 LEU A O 12
ATOM 6406 N N . GLU A 1 11 ? 12.289 -9.908 -7.187 1.00 11.45 36 GLU A N 12
ATOM 6407 C CA . GLU A 1 11 ? 13.688 -9.562 -7.413 1.00 64.53 36 GLU A CA 12
ATOM 6408 C C . GLU A 1 11 ? 14.592 -10.227 -6.376 1.00 31.15 36 GLU A C 12
ATOM 6409 O O . GLU A 1 11 ? 15.721 -10.610 -6.679 1.00 31.11 36 GLU A O 12
ATOM 6421 N N . GLY A 1 12 ? 14.086 -10.362 -5.155 1.00 72.32 37 GLY A N 12
ATOM 6422 C CA . GLY A 1 12 ? 14.861 -10.979 -4.094 1.00 53.44 37 GLY A CA 12
ATOM 6423 C C . GLY A 1 12 ? 15.335 -12.373 -4.458 1.00 71.52 37 GLY A C 12
ATOM 6424 O O . GLY A 1 12 ? 16.447 -12.768 -4.107 1.00 31.12 37 GLY A O 12
ATOM 6428 N N . ALA A 1 13 ? 14.492 -13.118 -5.165 1.00 12.05 38 ALA A N 12
ATOM 6429 C CA . ALA A 1 13 ? 14.834 -14.474 -5.577 1.00 12.00 38 ALA A CA 12
ATOM 6430 C C . ALA A 1 13 ? 15.879 -14.457 -6.686 1.00 5.33 38 ALA A C 12
ATOM 6431 O O . ALA A 1 13 ? 16.857 -15.203 -6.644 1.00 22.44 38 ALA A O 12
ATOM 6438 N N . GLY A 1 14 ? 15.669 -13.601 -7.678 1.00 72.25 39 GLY A N 12
ATOM 6439 C CA . GLY A 1 14 ? 16.602 -13.501 -8.783 1.00 20.41 39 GLY A CA 12
ATOM 6440 C C . GLY A 1 14 ? 18.020 -13.203 -8.329 1.00 55.43 39 GLY A C 12
ATOM 6441 O O . GLY A 1 14 ? 18.976 -13.469 -9.056 1.00 15.41 39 GLY A O 12
ATOM 6445 N N . LYS A 1 15 ? 18.156 -12.645 -7.129 1.00 21.03 40 LYS A N 12
ATOM 6446 C CA . LYS A 1 15 ? 19.473 -12.308 -6.592 1.00 55.50 40 LYS A CA 12
ATOM 6447 C C . LYS A 1 15 ? 20.234 -13.560 -6.168 1.00 44.40 40 LYS A C 12
ATOM 6448 O O . LYS A 1 15 ? 21.426 -13.676 -6.426 1.00 31.41 40 LYS A O 12
ATOM 6467 N N . ARG A 1 16 ? 19.544 -14.490 -5.514 1.00 14.13 41 ARG A N 12
ATOM 6468 C CA . ARG A 1 16 ? 20.180 -15.728 -5.065 1.00 74.40 41 ARG A CA 12
ATOM 6469 C C . ARG A 1 16 ? 20.264 -16.736 -6.207 1.00 3.31 41 ARG A C 12
ATOM 6470 O O . ARG A 1 16 ? 21.258 -17.449 -6.352 1.00 74.53 41 ARG A O 12
ATOM 6491 N N . VAL A 1 17 ? 19.208 -16.788 -7.009 1.00 44.44 42 VAL A N 12
ATOM 6492 C CA . VAL A 1 17 ? 19.137 -17.707 -8.138 1.00 31.53 42 VAL A CA 12
ATOM 6493 C C . VAL A 1 17 ? 20.137 -17.335 -9.224 1.00 64.24 42 VAL A C 12
ATOM 6494 O O . VAL A 1 17 ? 20.520 -18.172 -10.040 1.00 20.53 42 VAL A O 12
ATOM 6507 N N . PHE A 1 18 ? 20.551 -16.074 -9.233 1.00 0.20 43 PHE A N 12
ATOM 6508 C CA . PHE A 1 18 ? 21.504 -15.589 -10.224 1.00 52.14 43 PHE A CA 12
ATOM 6509 C C . PHE A 1 18 ? 22.688 -16.548 -10.370 1.00 42.40 43 PHE A C 12
ATOM 6510 O O . PHE A 1 18 ? 23.307 -16.622 -11.429 1.00 64.22 43 PHE A O 12
ATOM 6527 N N . LYS A 1 19 ? 22.986 -17.289 -9.304 1.00 21.32 44 LYS A N 12
ATOM 6528 C CA . LYS A 1 19 ? 24.083 -18.246 -9.319 1.00 40.20 44 LYS A CA 12
ATOM 6529 C C . LYS A 1 19 ? 23.658 -19.519 -10.041 1.00 62.21 44 LYS A C 12
ATOM 6530 O O . LYS A 1 19 ? 24.454 -20.150 -10.736 1.00 12.23 44 LYS A O 12
ATOM 6549 N N . ALA A 1 20 ? 22.389 -19.882 -9.876 1.00 5.54 45 ALA A N 12
ATOM 6550 C CA . ALA A 1 20 ? 21.841 -21.069 -10.516 1.00 45.50 45 ALA A CA 12
ATOM 6551 C C . ALA A 1 20 ? 21.980 -20.965 -12.030 1.00 72.05 45 ALA A C 12
ATOM 6552 O O . ALA A 1 20 ? 22.320 -21.937 -12.704 1.00 3.45 45 ALA A O 12
ATOM 6559 N N . SER A 1 21 ? 21.727 -19.769 -12.556 1.00 62.14 46 SER A N 12
ATOM 6560 C CA . SER A 1 21 ? 21.839 -19.526 -13.988 1.00 51.31 46 SER A CA 12
ATOM 6561 C C . SER A 1 21 ? 23.280 -19.190 -14.354 1.00 42.52 46 SER A C 12
ATOM 6562 O O . SER A 1 21 ? 23.755 -19.532 -15.437 1.00 5.02 46 SER A O 12
ATOM 6570 N N . GLU A 1 22 ? 23.973 -18.525 -13.432 1.00 33.21 47 GLU A N 12
ATOM 6571 C CA . GLU A 1 22 ? 25.366 -18.147 -13.642 1.00 34.33 47 GLU A CA 12
ATOM 6572 C C . GLU A 1 22 ? 26.213 -19.379 -13.935 1.00 22.10 47 GLU A C 12
ATOM 6573 O O . GLU A 1 22 ? 27.107 -19.347 -14.782 1.00 20.31 47 GLU A O 12
ATOM 6585 N N . LYS A 1 23 ? 25.926 -20.463 -13.223 1.00 33.31 48 LYS A N 12
ATOM 6586 C CA . LYS A 1 23 ? 26.659 -21.711 -13.399 1.00 33.10 48 LYS A CA 12
ATOM 6587 C C . LYS A 1 23 ? 26.394 -22.311 -14.776 1.00 32.55 48 LYS A C 12
ATOM 6588 O O . LYS A 1 23 ? 27.245 -23.004 -15.334 1.00 61.44 48 LYS A O 12
ATOM 6607 N N . ALA A 1 24 ? 25.211 -22.042 -15.321 1.00 1.51 49 ALA A N 12
ATOM 6608 C CA . ALA A 1 24 ? 24.847 -22.560 -16.634 1.00 0.14 49 ALA A CA 12
ATOM 6609 C C . ALA A 1 24 ? 24.887 -21.478 -17.699 1.00 43.32 49 ALA A C 12
ATOM 6610 O O . ALA A 1 24 ? 24.425 -21.698 -18.813 1.00 54.41 49 ALA A O 12
ATOM 6617 N N . LEU A 1 25 ? 25.452 -20.313 -17.380 1.00 11.20 50 LEU A N 12
ATOM 6618 C CA . LEU A 1 25 ? 25.540 -19.247 -18.369 1.00 22.52 50 LEU A CA 12
ATOM 6619 C C . LEU A 1 25 ? 26.256 -19.750 -19.613 1.00 21.01 50 LEU A C 12
ATOM 6620 O O . LEU A 1 25 ? 25.811 -19.531 -20.731 1.00 71.24 50 LEU A O 12
ATOM 6636 N N . PRO A 1 26 ? 27.341 -20.494 -19.416 1.00 33.42 51 PRO A N 12
ATOM 6637 C CA . PRO A 1 26 ? 28.093 -21.097 -20.509 1.00 52.12 51 PRO A CA 12
ATOM 6638 C C . PRO A 1 26 ? 27.252 -22.172 -21.191 1.00 72.41 51 PRO A C 12
ATOM 6639 O O . PRO A 1 26 ? 27.489 -22.535 -22.343 1.00 70.42 51 PRO A O 12
ATOM 6650 N N . VAL A 1 27 ? 26.266 -22.671 -20.448 1.00 64.25 52 VAL A N 12
ATOM 6651 C CA . VAL A 1 27 ? 25.361 -23.702 -20.932 1.00 62.41 52 VAL A CA 12
ATOM 6652 C C . VAL A 1 27 ? 24.054 -23.103 -21.436 1.00 41.43 52 VAL A C 12
ATOM 6653 O O . VAL A 1 27 ? 23.290 -23.770 -22.126 1.00 60.25 52 VAL A O 12
ATOM 6666 N N . VAL A 1 28 ? 23.819 -21.840 -21.104 1.00 24.23 53 VAL A N 12
ATOM 6667 C CA . VAL A 1 28 ? 22.626 -21.137 -21.546 1.00 3.41 53 VAL A CA 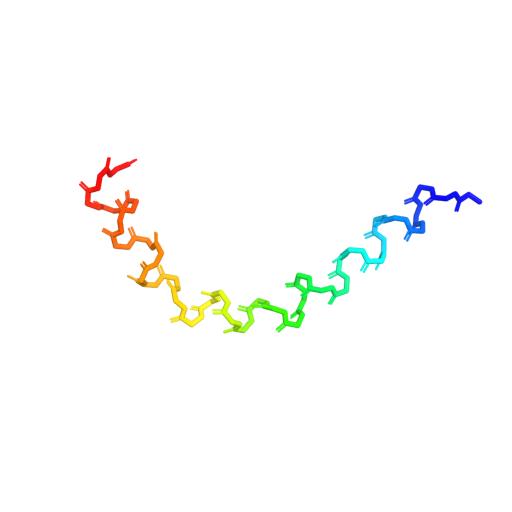12
ATOM 6668 C C . VAL A 1 28 ? 22.996 -20.217 -22.703 1.00 43.31 53 VAL A C 12
ATOM 6669 O O . VAL A 1 28 ? 22.179 -19.921 -23.574 1.00 51.40 53 VAL A O 12
ATOM 6682 N N . VAL A 1 29 ? 24.257 -19.790 -22.701 1.00 3.23 54 VAL A N 12
ATOM 6683 C CA . VAL A 1 29 ? 24.784 -18.928 -23.742 1.00 75.33 54 VAL A CA 12
ATOM 6684 C C . VAL A 1 29 ? 25.196 -19.740 -24.948 1.00 41.44 54 VAL A C 12
ATOM 6685 O O . VAL A 1 29 ? 24.947 -19.351 -26.080 1.00 20.45 54 VAL A O 12
ATOM 6698 N N . GLY A 1 30 ? 25.834 -20.871 -24.695 1.00 45.52 55 GLY A N 12
ATOM 6699 C CA . GLY A 1 30 ? 26.274 -21.725 -25.779 1.00 4.35 55 GLY A CA 12
ATOM 6700 C C . GLY A 1 30 ? 25.191 -21.948 -26.808 1.00 55.21 55 GLY A C 12
ATOM 6701 O O . GLY A 1 30 ? 25.478 -22.156 -27.981 1.00 44.43 55 GLY A O 12
ATOM 6705 N N . ILE A 1 31 ? 23.940 -21.885 -26.370 1.00 43.42 56 ILE A N 12
ATOM 6706 C CA . ILE A 1 31 ? 22.811 -22.067 -27.287 1.00 62.34 56 ILE A CA 12
ATOM 6707 C C . ILE A 1 31 ? 22.448 -20.741 -27.932 1.00 55.31 56 ILE A C 12
ATOM 6708 O O . ILE A 1 31 ? 21.967 -20.695 -29.063 1.00 45.32 56 ILE A O 12
ATOM 6724 N N . LYS A 1 32 ? 22.700 -19.662 -27.209 1.00 54.22 57 LYS A N 12
ATOM 6725 C CA . LYS A 1 32 ? 22.434 -18.330 -27.716 1.00 23.40 57 LYS A CA 12
ATOM 6726 C C . LYS A 1 32 ? 23.636 -17.840 -28.517 1.00 2.12 57 LYS A C 12
ATOM 6727 O O . LYS A 1 32 ? 23.515 -16.973 -29.377 1.00 44.41 57 LYS A O 12
ATOM 6746 N N . ALA A 1 33 ? 24.804 -18.401 -28.215 1.00 61.40 58 ALA A N 12
ATOM 6747 C CA . ALA A 1 33 ? 26.037 -18.022 -28.894 1.00 30.14 58 ALA A CA 12
ATOM 6748 C C . ALA A 1 33 ? 26.272 -18.838 -30.166 1.00 55.54 58 ALA A C 12
ATOM 6749 O O . ALA A 1 33 ? 27.034 -18.426 -31.040 1.00 71.14 58 ALA A O 12
ATOM 6756 N N . ILE A 1 34 ? 25.638 -20.004 -30.257 1.00 5.43 59 ILE A N 12
ATOM 6757 C CA . ILE A 1 34 ? 25.810 -20.876 -31.414 1.00 42.44 59 ILE A CA 12
ATOM 6758 C C . ILE A 1 34 ? 25.342 -20.222 -32.697 1.00 24.13 59 ILE A C 12
ATOM 6759 O O . ILE A 1 34 ? 26.124 -20.007 -33.625 1.00 43.43 59 ILE A O 12
ATOM 6775 N N . GLY A 1 35 ? 24.072 -19.902 -32.735 1.00 51.21 60 GLY A N 12
ATOM 6776 C CA . GLY A 1 35 ? 23.498 -19.261 -33.893 1.00 24.34 60 GLY A CA 12
ATOM 6777 C C . GLY A 1 35 ? 22.609 -18.117 -33.488 1.00 52.32 60 GLY A C 12
ATOM 6778 O O . GLY A 1 35 ? 21.904 -17.539 -34.315 1.00 45.03 60 GLY A O 12
ATOM 6782 N N . LYS A 1 36 ? 22.641 -17.792 -32.199 1.00 32.45 61 LYS A N 12
ATOM 6783 C CA . LYS A 1 36 ? 21.818 -16.703 -31.681 1.00 24.33 61 LYS A CA 12
ATOM 6784 C C . LYS A 1 36 ? 22.666 -15.476 -31.358 1.00 35.11 61 LYS A C 12
ATOM 6785 O O . LYS A 1 36 ? 23.780 -15.366 -31.911 1.00 55.51 61 LYS A O 12
ATOM 6805 N N . GLY A 1 1 ? 3.033 0.306 -1.634 1.00 13.00 26 GLY A N 13
ATOM 6806 C CA . GLY A 1 1 ? 2.054 -0.811 -1.733 1.00 45.03 26 GLY A CA 13
ATOM 6807 C C . GLY A 1 1 ? 2.702 -2.116 -2.153 1.00 52.12 26 GLY A C 13
ATOM 6808 O O . GLY A 1 1 ? 3.852 -2.386 -1.807 1.00 43.33 26 GLY A O 13
ATOM 6814 N N . GLY A 1 2 ? 1.962 -2.927 -2.904 1.00 52.22 27 GLY A N 13
ATOM 6815 C CA . GLY A 1 2 ? 2.489 -4.200 -3.360 1.00 40.12 27 GLY A CA 13
ATOM 6816 C C . GLY A 1 2 ? 3.521 -4.042 -4.461 1.00 21.23 27 GLY A C 13
ATOM 6817 O O . GLY A 1 2 ? 4.369 -4.913 -4.654 1.00 20.43 27 GLY A O 13
ATOM 6821 N N . LEU A 1 3 ? 3.449 -2.927 -5.186 1.00 72.35 28 LEU A N 13
ATOM 6822 C CA . LEU A 1 3 ? 4.385 -2.655 -6.277 1.00 73.42 28 LEU A CA 13
ATOM 6823 C C . LEU A 1 3 ? 5.817 -2.910 -5.837 1.00 21.22 28 LEU A C 13
ATOM 6824 O O . LEU A 1 3 ? 6.503 -3.784 -6.368 1.00 22.11 28 LEU A O 13
ATOM 6840 N N . LYS A 1 4 ? 6.250 -2.148 -4.848 1.00 55.13 29 LYS A N 13
ATOM 6841 C CA . LYS A 1 4 ? 7.591 -2.289 -4.305 1.00 60.35 29 LYS A CA 13
ATOM 6842 C C . LYS A 1 4 ? 7.742 -3.650 -3.635 1.00 2.22 29 LYS A C 13
ATOM 6843 O O . LYS A 1 4 ? 8.849 -4.172 -3.503 1.00 14.52 29 LYS A O 13
ATOM 6862 N N . LYS A 1 5 ? 6.614 -4.221 -3.219 1.00 52.31 30 LYS A N 13
ATOM 6863 C CA . LYS A 1 5 ? 6.610 -5.525 -2.567 1.00 52.21 30 LYS A CA 13
ATOM 6864 C C . LYS A 1 5 ? 6.931 -6.630 -3.569 1.00 1.32 30 LYS A C 13
ATOM 6865 O O . LYS A 1 5 ? 7.580 -7.619 -3.231 1.00 14.30 30 LYS A O 13
ATOM 6884 N N . LEU A 1 6 ? 6.472 -6.453 -4.805 1.00 15.32 31 LEU A N 13
ATOM 6885 C CA . LEU A 1 6 ? 6.710 -7.434 -5.858 1.00 51.53 31 LEU A CA 13
ATOM 6886 C C . LEU A 1 6 ? 8.096 -7.249 -6.469 1.00 31.24 31 LEU A C 13
ATOM 6887 O O . LEU A 1 6 ? 8.744 -8.217 -6.867 1.00 42.25 31 LEU A O 13
ATOM 6903 N N . GLY A 1 7 ? 8.540 -6.000 -6.544 1.00 33.31 32 GLY A N 13
ATOM 6904 C CA . GLY A 1 7 ? 9.843 -5.708 -7.112 1.00 30.35 32 GLY A CA 13
ATOM 6905 C C . GLY A 1 7 ? 10.986 -6.071 -6.181 1.00 73.34 32 GLY A C 13
ATOM 6906 O O . GLY A 1 7 ? 12.116 -6.266 -6.626 1.00 32.43 32 GLY A O 13
ATOM 6910 N N . LYS A 1 8 ? 10.694 -6.157 -4.885 1.00 42.12 33 LYS A N 13
ATOM 6911 C CA . LYS A 1 8 ? 11.712 -6.494 -3.896 1.00 34.34 33 LYS A CA 13
ATOM 6912 C C . LYS A 1 8 ? 11.710 -7.990 -3.591 1.00 5.12 33 LYS A C 13
ATOM 6913 O O . LYS A 1 8 ? 12.762 -8.626 -3.556 1.00 13.23 33 LYS A O 13
ATOM 6932 N N . LYS A 1 9 ? 10.523 -8.544 -3.369 1.00 44.02 34 LYS A N 13
ATOM 6933 C CA . LYS A 1 9 ? 10.388 -9.965 -3.063 1.00 43.03 34 LYS A CA 13
ATOM 6934 C C . LYS A 1 9 ? 10.993 -10.819 -4.172 1.00 51.52 34 LYS A C 13
ATOM 6935 O O . LYS A 1 9 ? 11.799 -11.713 -3.915 1.00 1.01 34 LYS A O 13
ATOM 6954 N N . LEU A 1 10 ? 10.598 -10.529 -5.402 1.00 24.40 35 LEU A N 13
ATOM 6955 C CA . LEU A 1 10 ? 11.095 -11.261 -6.562 1.00 30.13 35 LEU A CA 13
ATOM 6956 C C . LEU A 1 10 ? 12.593 -11.040 -6.742 1.00 51.31 35 LEU A C 13
ATOM 6957 O O . LEU A 1 10 ? 13.340 -11.976 -7.028 1.00 41.42 35 LEU A O 13
ATOM 6973 N N . GLU A 1 11 ? 13.024 -9.795 -6.577 1.00 41.52 36 GLU A N 13
ATOM 6974 C CA . GLU A 1 11 ? 14.431 -9.444 -6.726 1.00 22.42 36 GLU A CA 13
ATOM 6975 C C . GLU A 1 11 ? 15.302 -10.256 -5.772 1.00 25.44 36 GLU A C 13
ATOM 6976 O O . GLU A 1 11 ? 16.397 -10.689 -6.133 1.00 30.13 36 GLU A O 13
ATOM 6988 N N . GLY A 1 12 ? 14.811 -10.459 -4.554 1.00 43.33 37 GLY A N 13
ATOM 6989 C CA . GLY A 1 12 ? 15.558 -11.217 -3.567 1.00 34.34 37 GLY A CA 13
ATOM 6990 C C . GLY A 1 12 ? 15.973 -12.585 -4.073 1.00 12.24 37 GLY A C 13
ATOM 6991 O O . GLY A 1 12 ? 17.098 -13.025 -3.841 1.00 74.43 37 GLY A O 13
ATOM 6995 N N . ALA A 1 13 ? 15.061 -13.258 -4.768 1.00 44.14 38 ALA A N 13
ATOM 6996 C CA . ALA A 1 13 ? 15.340 -14.583 -5.308 1.00 4.13 38 ALA A CA 13
ATOM 6997 C C . ALA A 1 13 ? 16.388 -14.509 -6.413 1.00 53.20 38 ALA A C 13
ATOM 6998 O O . ALA A 1 13 ? 17.334 -15.297 -6.441 1.00 30.11 38 ALA A O 13
ATOM 7005 N N . GLY A 1 14 ? 16.212 -13.555 -7.321 1.00 63.32 39 GLY A N 13
ATOM 7006 C CA . GLY A 1 14 ? 17.146 -13.388 -8.420 1.00 22.33 39 GLY A CA 13
ATOM 7007 C C . GLY A 1 14 ? 18.579 -13.220 -7.950 1.00 35.24 39 GLY A C 13
ATOM 7008 O O . GLY A 1 14 ? 19.510 -13.671 -8.617 1.00 42.50 39 GLY A O 13
ATOM 7012 N N . LYS A 1 15 ? 18.759 -12.572 -6.802 1.00 14.53 40 LYS A N 13
ATOM 7013 C CA . LYS A 1 15 ? 20.097 -12.357 -6.258 1.00 71.33 40 LYS A CA 13
ATOM 7014 C C . LYS A 1 15 ? 20.746 -13.687 -5.902 1.00 72.44 40 LYS A C 13
ATOM 7015 O O . LYS A 1 15 ? 21.943 -13.871 -6.095 1.00 11.11 40 LYS A O 13
ATOM 7034 N N . ARG A 1 16 ? 19.944 -14.612 -5.386 1.00 54.34 41 ARG A N 13
ATOM 7035 C CA . ARG A 1 16 ? 20.439 -15.933 -5.015 1.00 4.51 41 ARG A CA 13
ATOM 7036 C C . ARG A 1 16 ? 20.520 -16.831 -6.245 1.00 22.14 41 ARG A C 13
ATOM 7037 O O . ARG A 1 16 ? 21.545 -17.458 -6.511 1.00 34.11 41 ARG A O 13
ATOM 7058 N N . VAL A 1 17 ? 19.416 -16.889 -6.979 1.00 62.12 42 VAL A N 13
ATOM 7059 C CA . VAL A 1 17 ? 19.323 -17.709 -8.181 1.00 74.44 42 VAL A CA 13
ATOM 7060 C C . VAL A 1 17 ? 20.399 -17.348 -9.194 1.00 31.02 42 VAL A C 13
ATOM 7061 O O . VAL A 1 17 ? 20.765 -18.163 -10.040 1.00 2.34 42 VAL A O 13
ATOM 7074 N N . PHE A 1 18 ? 20.907 -16.123 -9.107 1.00 72.42 43 PHE A N 13
ATOM 7075 C CA . PHE A 1 18 ? 21.944 -15.664 -10.023 1.00 10.32 43 PHE A CA 13
ATOM 7076 C C . PHE A 1 18 ? 23.073 -16.692 -10.121 1.00 4.13 43 PHE A C 13
ATOM 7077 O O . PHE A 1 18 ? 23.756 -16.782 -11.140 1.00 15.32 43 PHE A O 13
ATOM 7094 N N . LYS A 1 19 ? 23.250 -17.472 -9.056 1.00 15.51 44 LYS A N 13
ATOM 7095 C CA . LYS A 1 19 ? 24.279 -18.502 -9.018 1.00 55.21 44 LYS A CA 13
ATOM 7096 C C . LYS A 1 19 ? 23.786 -19.760 -9.721 1.00 0.12 44 LYS A C 13
ATOM 7097 O O . LYS A 1 19 ? 24.554 -20.460 -10.381 1.00 73.43 44 LYS A O 13
ATOM 7116 N N . ALA A 1 20 ? 22.491 -20.028 -9.586 1.00 42.25 45 ALA A N 13
ATOM 7117 C CA . ALA A 1 20 ? 21.880 -21.187 -10.217 1.00 60.31 45 ALA A CA 13
ATOM 7118 C C . ALA A 1 20 ? 21.929 -21.043 -11.732 1.00 42.23 45 ALA A C 13
ATOM 7119 O O . ALA A 1 20 ? 22.139 -22.017 -12.456 1.00 73.11 45 ALA A O 13
ATOM 7126 N N . SER A 1 21 ? 21.747 -19.812 -12.200 1.00 45.12 46 SER A N 13
ATOM 7127 C CA . SER A 1 21 ? 21.785 -19.520 -13.626 1.00 72.55 46 SER A CA 13
ATOM 7128 C C . SER A 1 21 ? 23.222 -19.295 -14.078 1.00 31.02 46 SER A C 13
ATOM 7129 O O . SER A 1 21 ? 23.593 -19.633 -15.201 1.00 44.42 46 SER A O 13
ATOM 7137 N N . GLU A 1 22 ? 24.031 -18.726 -13.186 1.00 14.22 47 GLU A N 13
ATOM 7138 C CA . GLU A 1 22 ? 25.434 -18.462 -13.486 1.00 13.10 47 GLU A CA 13
ATOM 7139 C C . GLU A 1 22 ? 26.153 -19.757 -13.842 1.00 62.30 47 GLU A C 13
ATOM 7140 O O . GLU A 1 22 ? 27.025 -19.778 -14.711 1.00 22.45 47 GLU A O 13
ATOM 7152 N N . LYS A 1 23 ? 25.778 -20.836 -13.161 1.00 71.52 48 LYS A N 13
ATOM 7153 C CA . LYS A 1 23 ? 26.384 -22.139 -13.403 1.00 74.43 48 LYS A CA 13
ATOM 7154 C C . LYS A 1 23 ? 26.042 -22.644 -14.801 1.00 24.34 48 LYS A C 13
ATOM 7155 O O . LYS A 1 23 ? 26.827 -23.360 -15.422 1.00 72.52 48 LYS A O 13
ATOM 7174 N N . ALA A 1 24 ? 24.866 -22.265 -15.292 1.00 53.12 49 ALA A N 13
ATOM 7175 C CA . ALA A 1 24 ? 24.425 -22.680 -16.618 1.00 5.35 49 ALA A CA 13
ATOM 7176 C C . ALA A 1 24 ? 24.523 -21.544 -17.622 1.00 64.52 49 ALA A C 13
ATOM 7177 O O . ALA A 1 24 ? 23.984 -21.648 -18.719 1.00 32.31 49 ALA A O 13
ATOM 7184 N N . LEU A 1 25 ? 25.224 -20.466 -17.271 1.00 1.11 50 LEU A N 13
ATOM 7185 C CA . LEU A 1 25 ? 25.373 -19.355 -18.204 1.00 4.24 50 LEU A CA 13
ATOM 7186 C C . LEU A 1 25 ? 26.006 -19.849 -19.494 1.00 63.25 50 LEU A C 13
ATOM 7187 O O . LEU A 1 25 ? 25.553 -19.527 -20.583 1.00 44.41 50 LEU A O 13
ATOM 7203 N N . PRO A 1 26 ? 27.022 -20.699 -19.371 1.00 2.25 51 PRO A N 13
ATOM 7204 C CA . PRO A 1 26 ? 27.685 -21.309 -20.516 1.00 5.14 51 PRO A CA 13
ATOM 7205 C C . PRO A 1 26 ? 26.714 -22.231 -21.245 1.00 1.01 51 PRO A C 13
ATOM 7206 O O . PRO A 1 26 ? 26.853 -22.500 -22.437 1.00 2.22 51 PRO A O 13
ATOM 7217 N N . VAL A 1 27 ? 25.722 -22.704 -20.491 1.00 41.11 52 VAL A N 13
ATOM 7218 C CA . VAL A 1 27 ? 24.693 -23.593 -21.005 1.00 30.40 52 VAL A CA 13
ATOM 7219 C C . VAL A 1 27 ? 23.460 -22.814 -21.447 1.00 43.34 52 VAL A C 13
ATOM 7220 O O . VAL A 1 27 ? 22.616 -23.338 -22.168 1.00 21.33 52 VAL A O 13
ATOM 7233 N N . VAL A 1 28 ? 23.380 -21.558 -21.026 1.00 62.24 53 VAL A N 13
ATOM 7234 C CA . VAL A 1 28 ? 22.277 -20.688 -21.394 1.00 1.50 53 VAL A CA 13
ATOM 7235 C C . VAL A 1 28 ? 22.728 -19.768 -22.519 1.00 21.53 53 VAL A C 13
ATOM 7236 O O . VAL A 1 28 ? 21.935 -19.344 -23.360 1.00 25.42 53 VAL A O 13
ATOM 7249 N N . VAL A 1 29 ? 24.027 -19.483 -22.525 1.00 64.53 54 VAL A N 13
ATOM 7250 C CA . VAL A 1 29 ? 24.630 -18.639 -23.537 1.00 51.42 54 VAL A CA 13
ATOM 7251 C C . VAL A 1 29 ? 24.923 -19.437 -24.786 1.00 22.31 54 VAL A C 13
ATOM 7252 O O . VAL A 1 29 ? 24.693 -18.974 -25.893 1.00 30.20 54 VAL A O 13
ATOM 7265 N N . GLY A 1 30 ? 25.430 -20.646 -24.595 1.00 51.04 55 GLY A N 13
ATOM 7266 C CA . GLY A 1 30 ? 25.746 -21.501 -25.720 1.00 3.53 55 GLY A CA 13
ATOM 7267 C C . GLY A 1 30 ? 24.644 -21.508 -26.751 1.00 43.03 55 GLY A C 13
ATOM 7268 O O . GLY A 1 30 ? 24.901 -21.671 -27.938 1.00 55.23 55 GLY A O 13
ATOM 7272 N N . ILE A 1 31 ? 23.414 -21.308 -26.293 1.00 11.31 56 ILE A N 13
ATOM 7273 C CA . ILE A 1 31 ? 22.268 -21.271 -27.201 1.00 74.22 56 ILE A CA 13
ATOM 7274 C C . ILE A 1 31 ? 22.143 -19.886 -27.817 1.00 14.14 56 ILE A C 13
ATOM 7275 O O . ILE A 1 31 ? 21.892 -19.742 -29.013 1.00 51.10 56 ILE A O 13
ATOM 7291 N N . LYS A 1 32 ? 22.348 -18.868 -26.992 1.00 13.51 57 LYS A N 13
ATOM 7292 C CA . LYS A 1 32 ? 22.293 -17.493 -27.459 1.00 64.13 57 LYS A CA 13
ATOM 7293 C C . LYS A 1 32 ? 23.565 -17.172 -28.234 1.00 45.25 57 LYS A C 13
ATOM 7294 O O . LYS A 1 32 ? 23.592 -16.260 -29.061 1.00 32.31 57 LYS A O 13
ATOM 7313 N N . ALA A 1 33 ? 24.619 -17.943 -27.964 1.00 33.13 58 ALA A N 13
ATOM 7314 C CA . ALA A 1 33 ? 25.894 -17.761 -28.636 1.00 32.43 58 ALA A CA 13
ATOM 7315 C C . ALA A 1 33 ? 25.903 -18.503 -29.969 1.00 42.12 58 ALA A C 13
ATOM 7316 O O . ALA A 1 33 ? 26.600 -18.114 -30.906 1.00 53.40 58 ALA A O 13
ATOM 7323 N N . ILE A 1 34 ? 25.106 -19.568 -30.048 1.00 33.31 59 ILE A N 13
ATOM 7324 C CA . ILE A 1 34 ? 25.002 -20.360 -31.269 1.00 43.25 59 ILE A CA 13
ATOM 7325 C C . ILE A 1 34 ? 23.857 -19.856 -32.129 1.00 52.42 59 ILE A C 13
ATOM 7326 O O . ILE A 1 34 ? 24.001 -19.683 -33.340 1.00 3.15 59 ILE A O 13
ATOM 7342 N N . GLY A 1 35 ? 22.727 -19.593 -31.489 1.00 34.43 60 GLY A N 13
ATOM 7343 C CA . GLY A 1 35 ? 21.579 -19.079 -32.198 1.00 44.52 60 GLY A CA 13
ATOM 7344 C C . GLY A 1 35 ? 21.628 -17.569 -32.298 1.00 40.00 60 GLY A C 13
ATOM 7345 O O . GLY A 1 35 ? 20.759 -16.948 -32.910 1.00 31.02 60 GLY A O 13
ATOM 7349 N N . LYS A 1 36 ? 22.656 -16.978 -31.689 1.00 23.14 61 LYS A N 13
ATOM 7350 C CA . LYS A 1 36 ? 22.825 -15.529 -31.708 1.00 34.22 61 LYS A CA 13
ATOM 7351 C C . LYS A 1 36 ? 21.627 -14.833 -31.069 1.00 64.10 61 LYS A C 13
ATOM 7352 O O . LYS A 1 36 ? 20.636 -14.585 -31.787 1.00 22.13 61 LYS A O 13
ATOM 7372 N N . GLY A 1 1 ? 3.201 0.175 0.134 1.00 13.00 26 GLY A N 14
ATOM 7373 C CA . GLY A 1 1 ? 3.125 -1.083 0.927 1.00 45.03 26 GLY A CA 14
ATOM 7374 C C . GLY A 1 1 ? 3.397 -2.314 0.086 1.00 22.24 26 GLY A C 14
ATOM 7375 O O . GLY A 1 1 ? 4.350 -3.051 0.341 1.00 62.14 26 GLY A O 14
ATOM 7381 N N . GLY A 1 2 ? 2.556 -2.538 -0.920 1.00 20.34 27 GLY A N 14
ATOM 7382 C CA . GLY A 1 2 ? 2.725 -3.689 -1.786 1.00 0.40 27 GLY A CA 14
ATOM 7383 C C . GLY A 1 2 ? 3.683 -3.422 -2.929 1.00 51.24 27 GLY A C 14
ATOM 7384 O O . GLY A 1 2 ? 4.323 -4.343 -3.439 1.00 74.31 27 GLY A O 14
ATOM 7388 N N . LEU A 1 3 ? 3.785 -2.158 -3.338 1.00 51.44 28 LEU A N 14
ATOM 7389 C CA . LEU A 1 3 ? 4.675 -1.776 -4.434 1.00 52.24 28 LEU A CA 14
ATOM 7390 C C . LEU A 1 3 ? 6.070 -2.331 -4.209 1.00 45.10 28 LEU A C 14
ATOM 7391 O O . LEU A 1 3 ? 6.562 -3.152 -4.984 1.00 42.41 28 LEU A O 14
ATOM 7407 N N . LYS A 1 4 ? 6.686 -1.892 -3.127 1.00 73.22 29 LYS A N 14
ATOM 7408 C CA . LYS A 1 4 ? 8.016 -2.356 -2.766 1.00 24.32 29 LYS A CA 14
ATOM 7409 C C . LYS A 1 4 ? 7.971 -3.844 -2.440 1.00 3.52 29 LYS A C 14
ATOM 7410 O O . LYS A 1 4 ? 8.977 -4.546 -2.539 1.00 43.54 29 LYS A O 14
ATOM 7429 N N . LYS A 1 5 ? 6.787 -4.317 -2.055 1.00 24.44 30 LYS A N 14
ATOM 7430 C CA . LYS A 1 5 ? 6.594 -5.721 -1.718 1.00 42.12 30 LYS A CA 14
ATOM 7431 C C . LYS A 1 5 ? 6.711 -6.596 -2.961 1.00 31.00 30 LYS A C 14
ATOM 7432 O O . LYS A 1 5 ? 7.292 -7.681 -2.916 1.00 42.15 30 LYS A O 14
ATOM 7451 N N . LEU A 1 6 ? 6.154 -6.120 -4.071 1.00 72.50 31 LEU A N 14
ATOM 7452 C CA . LEU A 1 6 ? 6.197 -6.860 -5.326 1.00 70.50 31 LEU A CA 14
ATOM 7453 C C . LEU A 1 6 ? 7.528 -6.644 -6.039 1.00 33.03 31 LEU A C 14
ATOM 7454 O O . LEU A 1 6 ? 8.057 -7.555 -6.675 1.00 4.03 31 LEU A O 14
ATOM 7470 N N . GLY A 1 7 ? 8.061 -5.433 -5.929 1.00 22.53 32 GLY A N 14
ATOM 7471 C CA . GLY A 1 7 ? 9.324 -5.116 -6.569 1.00 42.30 32 GLY A CA 14
ATOM 7472 C C . GLY A 1 7 ? 10.507 -5.794 -5.905 1.00 13.33 32 GLY A C 14
ATOM 7473 O O . GLY A 1 7 ? 11.554 -5.973 -6.525 1.00 71.00 32 GLY A O 14
ATOM 7477 N N . LYS A 1 8 ? 10.343 -6.171 -4.640 1.00 51.32 33 LYS A N 14
ATOM 7478 C CA . LYS A 1 8 ? 11.410 -6.830 -3.896 1.00 70.34 33 LYS A CA 14
ATOM 7479 C C . LYS A 1 8 ? 11.228 -8.345 -3.899 1.00 15.14 33 LYS A C 14
ATOM 7480 O O . LYS A 1 8 ? 12.198 -9.096 -3.791 1.00 71.30 33 LYS A O 14
ATOM 7499 N N . LYS A 1 9 ? 9.982 -8.791 -4.025 1.00 33.34 34 LYS A N 14
ATOM 7500 C CA . LYS A 1 9 ? 9.677 -10.216 -4.042 1.00 33.22 34 LYS A CA 14
ATOM 7501 C C . LYS A 1 9 ? 10.342 -10.896 -5.234 1.00 71.22 34 LYS A C 14
ATOM 7502 O O . LYS A 1 9 ? 11.106 -11.847 -5.076 1.00 1.42 34 LYS A O 14
ATOM 7521 N N . LEU A 1 10 ? 10.044 -10.395 -6.428 1.00 70.22 35 LEU A N 14
ATOM 7522 C CA . LEU A 1 10 ? 10.611 -10.947 -7.653 1.00 24.31 35 LEU A CA 14
ATOM 7523 C C . LEU A 1 10 ? 12.122 -10.764 -7.681 1.00 54.45 35 LEU A C 14
ATOM 7524 O O . LEU A 1 10 ? 12.873 -11.722 -7.860 1.00 13.42 35 LEU A O 14
ATOM 7540 N N . GLU A 1 11 ? 12.559 -9.522 -7.506 1.00 74.41 36 GLU A N 14
ATOM 7541 C CA . GLU A 1 11 ? 13.981 -9.199 -7.512 1.00 74.55 36 GLU A CA 14
ATOM 7542 C C . GLU A 1 11 ? 14.736 -10.026 -6.476 1.00 43.43 36 GLU A C 14
ATOM 7543 O O . GLU A 1 11 ? 15.806 -10.565 -6.757 1.00 74.01 36 GLU A O 14
ATOM 7555 N N . GLY A 1 12 ? 14.172 -10.118 -5.276 1.00 64.23 37 GLY A N 14
ATOM 7556 C CA . GLY A 1 12 ? 14.806 -10.879 -4.212 1.00 51.52 37 GLY A CA 14
ATOM 7557 C C . GLY A 1 12 ? 15.203 -12.276 -4.648 1.00 22.43 37 GLY A C 14
ATOM 7558 O O . GLY A 1 12 ? 16.303 -12.739 -4.344 1.00 51.41 37 GLY A O 14
ATOM 7562 N N . ALA A 1 13 ? 14.309 -12.947 -5.366 1.00 11.50 38 ALA A N 14
ATOM 7563 C CA . ALA A 1 13 ? 14.576 -14.297 -5.847 1.00 44.24 38 ALA A CA 14
ATOM 7564 C C . ALA A 1 13 ? 15.683 -14.291 -6.894 1.00 33.42 38 ALA A C 14
ATOM 7565 O O . ALA A 1 13 ? 16.629 -15.075 -6.818 1.00 62.43 38 ALA A O 14
ATOM 7572 N N . GLY A 1 14 ? 15.559 -13.397 -7.871 1.00 32.35 39 GLY A N 14
ATOM 7573 C CA . GLY A 1 14 ? 16.551 -13.298 -8.923 1.00 73.43 39 GLY A CA 14
ATOM 7574 C C . GLY A 1 14 ? 17.957 -13.119 -8.385 1.00 64.11 39 GLY A C 14
ATOM 7575 O O . GLY A 1 14 ? 18.918 -13.617 -8.972 1.00 31.14 39 GLY A O 14
ATOM 7579 N N . LYS A 1 15 ? 18.082 -12.412 -7.265 1.00 23.44 40 LYS A N 14
ATOM 7580 C CA . LYS A 1 15 ? 19.390 -12.182 -6.658 1.00 71.03 40 LYS A CA 14
ATOM 7581 C C . LYS A 1 15 ? 20.050 -13.506 -6.298 1.00 0.42 40 LYS A C 14
ATOM 7582 O O . LYS A 1 15 ? 21.257 -13.663 -6.442 1.00 55.45 40 LYS A O 14
ATOM 7601 N N . ARG A 1 16 ? 19.244 -14.457 -5.836 1.00 23.43 41 ARG A N 14
ATOM 7602 C CA . ARG A 1 16 ? 19.748 -15.775 -5.470 1.00 53.32 41 ARG A CA 14
ATOM 7603 C C . ARG A 1 16 ? 19.896 -16.646 -6.712 1.00 73.43 41 ARG A C 14
ATOM 7604 O O . ARG A 1 16 ? 20.950 -17.234 -6.957 1.00 22.53 41 ARG A O 14
ATOM 7625 N N . VAL A 1 17 ? 18.818 -16.728 -7.482 1.00 61.44 42 VAL A N 14
ATOM 7626 C CA . VAL A 1 17 ? 18.789 -17.528 -8.700 1.00 2.43 42 VAL A CA 14
ATOM 7627 C C . VAL A 1 17 ? 19.905 -17.137 -9.658 1.00 64.20 42 VAL A C 14
ATOM 7628 O O . VAL A 1 17 ? 20.338 -17.943 -10.481 1.00 50.14 42 VAL A O 14
ATOM 7641 N N . PHE A 1 18 ? 20.369 -15.898 -9.549 1.00 51.13 43 PHE A N 14
ATOM 7642 C CA . PHE A 1 18 ? 21.436 -15.407 -10.409 1.00 70.02 43 PHE A CA 14
ATOM 7643 C C . PHE A 1 18 ? 22.601 -16.399 -10.448 1.00 74.44 43 PHE A C 14
ATOM 7644 O O . PHE A 1 18 ? 23.341 -16.461 -11.428 1.00 3.10 43 PHE A O 14
ATOM 7661 N N . LYS A 1 19 ? 22.745 -17.179 -9.377 1.00 33.12 44 LYS A N 14
ATOM 7662 C CA . LYS A 1 19 ? 23.803 -18.174 -9.289 1.00 51.13 44 LYS A CA 14
ATOM 7663 C C . LYS A 1 19 ? 23.391 -19.443 -10.025 1.00 52.12 44 LYS A C 14
ATOM 7664 O O . LYS A 1 19 ? 24.215 -20.115 -10.643 1.00 33.21 44 LYS A O 14
ATOM 7683 N N . ALA A 1 20 ? 22.100 -19.755 -9.960 1.00 72.42 45 ALA A N 14
ATOM 7684 C CA . ALA A 1 20 ? 21.565 -20.930 -10.628 1.00 4.12 45 ALA A CA 14
ATOM 7685 C C . ALA A 1 20 ? 21.738 -20.802 -12.135 1.00 71.53 45 ALA A C 14
ATOM 7686 O O . ALA A 1 20 ? 22.044 -21.775 -12.825 1.00 52.44 45 ALA A O 14
ATOM 7693 N N . SER A 1 21 ? 21.551 -19.584 -12.636 1.00 2.22 46 SER A N 14
ATOM 7694 C CA . SER A 1 21 ? 21.698 -19.310 -14.059 1.00 65.42 46 SER A CA 14
ATOM 7695 C C . SER A 1 21 ? 23.158 -19.032 -14.397 1.00 61.41 46 SER A C 14
ATOM 7696 O O . SER A 1 21 ? 23.638 -19.393 -15.473 1.00 52.32 46 SER A O 14
ATOM 7704 N N . GLU A 1 22 ? 23.863 -18.392 -13.467 1.00 24.31 47 GLU A N 14
ATOM 7705 C CA . GLU A 1 22 ? 25.273 -18.071 -13.662 1.00 23.14 47 GLU A CA 14
ATOM 7706 C C . GLU A 1 22 ? 26.078 -19.338 -13.925 1.00 51.54 47 GLU A C 14
ATOM 7707 O O . GLU A 1 22 ? 26.996 -19.346 -14.745 1.00 73.31 47 GLU A O 14
ATOM 7719 N N . LYS A 1 23 ? 25.723 -20.408 -13.221 1.00 44.14 48 LYS A N 14
ATOM 7720 C CA . LYS A 1 23 ? 26.409 -21.685 -13.373 1.00 34.21 48 LYS A CA 14
ATOM 7721 C C . LYS A 1 23 ? 26.166 -22.278 -14.757 1.00 33.40 48 LYS A C 14
ATOM 7722 O O . LYS A 1 23 ? 27.008 -23.000 -15.289 1.00 12.41 48 LYS A O 14
ATOM 7741 N N . ALA A 1 24 ? 25.010 -21.968 -15.338 1.00 63.32 49 ALA A N 14
ATOM 7742 C CA . ALA A 1 24 ? 24.666 -22.475 -16.662 1.00 14.12 49 ALA A CA 14
ATOM 7743 C C . ALA A 1 24 ? 24.790 -21.402 -17.730 1.00 42.02 49 ALA A C 14
ATOM 7744 O O . ALA A 1 24 ? 24.347 -21.606 -18.855 1.00 2.12 49 ALA A O 14
ATOM 7751 N N . LEU A 1 25 ? 25.405 -20.266 -17.402 1.00 35.11 50 LEU A N 14
ATOM 7752 C CA . LEU A 1 25 ? 25.572 -19.213 -18.397 1.00 73.11 50 LEU A CA 14
ATOM 7753 C C . LEU A 1 25 ? 26.311 -19.759 -19.607 1.00 11.30 50 LEU A C 14
ATOM 7754 O O . LEU A 1 25 ? 25.920 -19.530 -20.744 1.00 3.12 50 LEU A O 14
ATOM 7770 N N . PRO A 1 26 ? 27.352 -20.551 -19.362 1.00 32.52 51 PRO A N 14
ATOM 7771 C CA . PRO A 1 26 ? 28.115 -21.202 -20.419 1.00 1.44 51 PRO A CA 14
ATOM 7772 C C . PRO A 1 26 ? 27.235 -22.214 -21.143 1.00 22.12 51 PRO A C 14
ATOM 7773 O O . PRO A 1 26 ? 27.457 -22.542 -22.310 1.00 44.24 51 PRO A O 14
ATOM 7784 N N . VAL A 1 27 ? 26.226 -22.696 -20.421 1.00 44.12 52 VAL A N 14
ATOM 7785 C CA . VAL A 1 27 ? 25.275 -23.667 -20.941 1.00 55.31 52 VAL A CA 14
ATOM 7786 C C . VAL A 1 27 ? 24.038 -22.980 -21.506 1.00 34.54 52 VAL A C 14
ATOM 7787 O O . VAL A 1 27 ? 23.254 -23.596 -22.222 1.00 54.41 52 VAL A O 14
ATOM 7800 N N . VAL A 1 28 ? 23.886 -21.699 -21.194 1.00 43.44 53 VAL A N 14
ATOM 7801 C CA . VAL A 1 28 ? 22.771 -20.909 -21.687 1.00 73.44 53 VAL A CA 14
ATOM 7802 C C . VAL A 1 28 ? 23.254 -20.041 -22.839 1.00 54.41 53 VAL A C 14
ATOM 7803 O O . VAL A 1 28 ? 22.500 -19.711 -23.755 1.00 30.24 53 VAL A O 14
ATOM 7816 N N . VAL A 1 29 ? 24.536 -19.694 -22.783 1.00 22.12 54 VAL A N 14
ATOM 7817 C CA . VAL A 1 29 ? 25.168 -18.887 -23.808 1.00 61.30 54 VAL A CA 14
ATOM 7818 C C . VAL A 1 29 ? 25.578 -19.750 -24.980 1.00 73.34 54 VAL A C 14
ATOM 7819 O O . VAL A 1 29 ? 25.401 -19.370 -26.129 1.00 31.40 54 VAL A O 14
ATOM 7832 N N . GLY A 1 30 ? 26.124 -20.917 -24.677 1.00 24.35 55 GLY A N 14
ATOM 7833 C CA . GLY A 1 30 ? 26.550 -21.825 -25.721 1.00 25.54 55 GLY A CA 14
ATOM 7834 C C . GLY A 1 30 ? 25.515 -21.957 -26.811 1.00 33.10 55 GLY A C 14
ATOM 7835 O O . GLY A 1 30 ? 25.848 -22.188 -27.967 1.00 51.32 55 GLY A O 14
ATOM 7839 N N . ILE A 1 31 ? 24.252 -21.788 -26.444 1.00 41.02 56 ILE A N 14
ATOM 7840 C CA . ILE A 1 31 ? 23.168 -21.869 -27.419 1.00 43.12 56 ILE A CA 14
ATOM 7841 C C . ILE A 1 31 ? 22.986 -20.521 -28.092 1.00 34.42 56 ILE A C 14
ATOM 7842 O O . ILE A 1 31 ? 22.770 -20.437 -29.302 1.00 53.52 56 ILE A O 14
ATOM 7858 N N . LYS A 1 32 ? 23.101 -19.464 -27.301 1.00 42.01 57 LYS A N 14
ATOM 7859 C CA . LYS A 1 32 ? 22.981 -18.112 -27.820 1.00 44.35 57 LYS A CA 14
ATOM 7860 C C . LYS A 1 32 ? 24.261 -17.732 -28.560 1.00 22.01 57 LYS A C 14
ATOM 7861 O O . LYS A 1 32 ? 24.271 -16.825 -29.391 1.00 13.30 57 LYS A O 14
ATOM 7880 N N . ALA A 1 33 ? 25.345 -18.434 -28.249 1.00 61.41 58 ALA A N 14
ATOM 7881 C CA . ALA A 1 33 ? 26.627 -18.172 -28.882 1.00 71.10 58 ALA A CA 14
ATOM 7882 C C . ALA A 1 33 ? 26.777 -18.964 -30.179 1.00 24.40 58 ALA A C 14
ATOM 7883 O O . ALA A 1 33 ? 27.586 -18.614 -31.039 1.00 21.44 58 ALA A O 14
ATOM 7890 N N . ILE A 1 34 ? 26.006 -20.039 -30.308 1.00 21.44 59 ILE A N 14
ATOM 7891 C CA . ILE A 1 34 ? 26.067 -20.889 -31.492 1.00 52.00 59 ILE A CA 14
ATOM 7892 C C . ILE A 1 34 ? 25.079 -20.457 -32.558 1.00 61.43 59 ILE A C 14
ATOM 7893 O O . ILE A 1 34 ? 25.424 -20.339 -33.734 1.00 73.35 59 ILE A O 14
ATOM 7909 N N . GLY A 1 35 ? 23.855 -20.217 -32.137 1.00 15.14 60 GLY A N 14
ATOM 7910 C CA . GLY A 1 35 ? 22.824 -19.793 -33.053 1.00 72.12 60 GLY A CA 14
ATOM 7911 C C . GLY A 1 35 ? 22.053 -18.621 -32.503 1.00 53.32 60 GLY A C 14
ATOM 7912 O O . GLY A 1 35 ? 21.082 -18.163 -33.105 1.00 13.23 60 GLY A O 14
ATOM 7916 N N . LYS A 1 36 ? 22.489 -18.132 -31.345 1.00 11.32 61 LYS A N 14
ATOM 7917 C CA . LYS A 1 36 ? 21.822 -16.996 -30.711 1.00 51.54 61 LYS A CA 14
ATOM 7918 C C . LYS A 1 36 ? 20.387 -17.350 -30.336 1.00 44.42 61 LYS A C 14
ATOM 7919 O O . LYS A 1 36 ? 19.944 -18.467 -30.680 1.00 22.01 61 LYS A O 14
ATOM 7939 N N . GLY A 1 1 ? 1.706 -0.202 -0.704 1.00 13.00 26 GLY A N 15
ATOM 7940 C CA . GLY A 1 1 ? 1.987 -0.362 -2.158 1.00 45.03 26 GLY A CA 15
ATOM 7941 C C . GLY A 1 1 ? 2.617 -1.703 -2.483 1.00 2.14 26 GLY A C 15
ATOM 7942 O O . GLY A 1 1 ? 3.669 -2.049 -1.945 1.00 25.21 26 GLY A O 15
ATOM 7948 N N . GLY A 1 2 ? 1.969 -2.459 -3.364 1.00 34.41 27 GLY A N 15
ATOM 7949 C CA . GLY A 1 2 ? 2.487 -3.760 -3.744 1.00 41.13 27 GLY A CA 15
ATOM 7950 C C . GLY A 1 2 ? 3.653 -3.666 -4.710 1.00 55.21 27 GLY A C 15
ATOM 7951 O O . GLY A 1 2 ? 4.448 -4.599 -4.820 1.00 55.24 27 GLY A O 15
ATOM 7955 N N . LEU A 1 3 ? 3.757 -2.538 -5.411 1.00 51.21 28 LEU A N 15
ATOM 7956 C CA . LEU A 1 3 ? 4.839 -2.328 -6.372 1.00 65.24 28 LEU A CA 15
ATOM 7957 C C . LEU A 1 3 ? 6.181 -2.727 -5.774 1.00 60.22 28 LEU A C 15
ATOM 7958 O O . LEU A 1 3 ? 6.849 -3.637 -6.266 1.00 23.24 28 LEU A O 15
ATOM 7974 N N . LYS A 1 4 ? 6.560 -2.047 -4.701 1.00 34.14 29 LYS A N 15
ATOM 7975 C CA . LYS A 1 4 ? 7.815 -2.336 -4.018 1.00 55.42 29 LYS A CA 15
ATOM 7976 C C . LYS A 1 4 ? 7.826 -3.775 -3.512 1.00 33.14 29 LYS A C 15
ATOM 7977 O O . LYS A 1 4 ? 8.886 -4.366 -3.307 1.00 33.10 29 LYS A O 15
ATOM 7996 N N . LYS A 1 5 ? 6.634 -4.333 -3.313 1.00 44.31 30 LYS A N 15
ATOM 7997 C CA . LYS A 1 5 ? 6.493 -5.701 -2.832 1.00 21.23 30 LYS A CA 15
ATOM 7998 C C . LYS A 1 5 ? 6.933 -6.703 -3.896 1.00 72.41 30 LYS A C 15
ATOM 7999 O O . LYS A 1 5 ? 7.591 -7.697 -3.592 1.00 30.54 30 LYS A O 15
ATOM 8018 N N . LEU A 1 6 ? 6.562 -6.434 -5.144 1.00 34.53 31 LEU A N 15
ATOM 8019 C CA . LEU A 1 6 ? 6.915 -7.313 -6.253 1.00 73.01 31 LEU A CA 15
ATOM 8020 C C . LEU A 1 6 ? 8.352 -7.072 -6.707 1.00 33.51 31 LEU A C 15
ATOM 8021 O O . LEU A 1 6 ? 9.053 -8.003 -7.104 1.00 54.22 31 LEU A O 15
ATOM 8037 N N . GLY A 1 7 ? 8.782 -5.817 -6.648 1.00 60.32 32 GLY A N 15
ATOM 8038 C CA . GLY A 1 7 ? 10.131 -5.472 -7.060 1.00 14.44 32 GLY A CA 15
ATOM 8039 C C . GLY A 1 7 ? 11.191 -6.007 -6.114 1.00 70.01 32 GLY A C 15
ATOM 8040 O O . GLY A 1 7 ? 12.350 -6.158 -6.496 1.00 31.33 32 GLY A O 15
ATOM 8044 N N . LYS A 1 8 ? 10.797 -6.289 -4.876 1.00 73.15 33 LYS A N 15
ATOM 8045 C CA . LYS A 1 8 ? 11.728 -6.805 -3.878 1.00 31.34 33 LYS A CA 15
ATOM 8046 C C . LYS A 1 8 ? 11.703 -8.331 -3.838 1.00 45.52 33 LYS A C 15
ATOM 8047 O O . LYS A 1 8 ? 12.749 -8.976 -3.762 1.00 22.25 33 LYS A O 15
ATOM 8066 N N . LYS A 1 9 ? 10.503 -8.902 -3.886 1.00 4.41 34 LYS A N 15
ATOM 8067 C CA . LYS A 1 9 ? 10.345 -10.352 -3.851 1.00 22.33 34 LYS A CA 15
ATOM 8068 C C . LYS A 1 9 ? 11.084 -11.011 -5.011 1.00 14.12 34 LYS A C 15
ATOM 8069 O O . LYS A 1 9 ? 11.857 -11.950 -4.818 1.00 2.24 34 LYS A O 15
ATOM 8088 N N . LEU A 1 10 ? 10.833 -10.514 -6.212 1.00 61.42 35 LEU A N 15
ATOM 8089 C CA . LEU A 1 10 ? 11.464 -11.047 -7.413 1.00 13.04 35 LEU A CA 15
ATOM 8090 C C . LEU A 1 10 ? 12.981 -10.902 -7.346 1.00 2.23 35 LEU A C 15
ATOM 8091 O O . LEU A 1 10 ? 13.717 -11.854 -7.603 1.00 71.34 35 LEU A O 15
ATOM 8107 N N . GLU A 1 11 ? 13.439 -9.702 -7.005 1.00 33.40 36 GLU A N 15
ATOM 8108 C CA . GLU A 1 11 ? 14.868 -9.428 -6.912 1.00 5.54 36 GLU A CA 15
ATOM 8109 C C . GLU A 1 11 ? 15.550 -10.381 -5.934 1.00 54.13 36 GLU A C 15
ATOM 8110 O O . GLU A 1 11 ? 16.615 -10.925 -6.224 1.00 33.22 36 GLU A O 15
ATOM 8122 N N . GLY A 1 12 ? 14.930 -10.575 -4.774 1.00 11.05 37 GLY A N 15
ATOM 8123 C CA . GLY A 1 12 ? 15.492 -11.460 -3.768 1.00 30.20 37 GLY A CA 15
ATOM 8124 C C . GLY A 1 12 ? 15.852 -12.824 -4.323 1.00 60.14 37 GLY A C 15
ATOM 8125 O O . GLY A 1 12 ? 16.922 -13.358 -4.029 1.00 60.41 37 GLY A O 15
ATOM 8129 N N . ALA A 1 13 ? 14.958 -13.389 -5.126 1.00 23.13 38 ALA A N 15
ATOM 8130 C CA . ALA A 1 13 ? 15.189 -14.698 -5.724 1.00 12.15 38 ALA A CA 15
ATOM 8131 C C . ALA A 1 13 ? 16.353 -14.649 -6.708 1.00 21.11 38 ALA A C 15
ATOM 8132 O O . ALA A 1 13 ? 17.253 -15.488 -6.666 1.00 34.14 38 ALA A O 15
ATOM 8139 N N . GLY A 1 14 ? 16.326 -13.659 -7.594 1.00 13.34 39 GLY A N 15
ATOM 8140 C CA . GLY A 1 14 ? 17.380 -13.510 -8.580 1.00 63.23 39 GLY A CA 15
ATOM 8141 C C . GLY A 1 14 ? 18.760 -13.453 -7.955 1.00 30.42 39 GLY A C 15
ATOM 8142 O O . GLY A 1 14 ? 19.722 -13.969 -8.520 1.00 12.43 39 GLY A O 15
ATOM 8146 N N . LYS A 1 15 ? 18.858 -12.828 -6.785 1.00 44.01 40 LYS A N 15
ATOM 8147 C CA . LYS A 1 15 ? 20.139 -12.717 -6.092 1.00 20.55 40 LYS A CA 15
ATOM 8148 C C . LYS A 1 15 ? 20.664 -14.097 -5.722 1.00 13.13 40 LYS A C 15
ATOM 8149 O O . LYS A 1 15 ? 21.861 -14.350 -5.789 1.00 65.21 40 LYS A O 15
ATOM 8168 N N . ARG A 1 16 ? 19.755 -14.986 -5.337 1.00 61.42 41 ARG A N 15
ATOM 8169 C CA . ARG A 1 16 ? 20.126 -16.348 -4.970 1.00 31.44 41 ARG A CA 15
ATOM 8170 C C . ARG A 1 16 ? 20.289 -17.207 -6.219 1.00 74.51 41 ARG A C 15
ATOM 8171 O O . ARG A 1 16 ? 21.311 -17.863 -6.414 1.00 24.22 41 ARG A O 15
ATOM 8192 N N . VAL A 1 17 ? 19.256 -17.199 -7.052 1.00 20.15 42 VAL A N 15
ATOM 8193 C CA . VAL A 1 17 ? 19.244 -17.975 -8.286 1.00 24.14 42 VAL A CA 15
ATOM 8194 C C . VAL A 1 17 ? 20.436 -17.643 -9.170 1.00 40.10 42 VAL A C 15
ATOM 8195 O O . VAL A 1 17 ? 20.838 -18.447 -10.010 1.00 10.43 42 VAL A O 15
ATOM 8208 N N . PHE A 1 18 ? 21.004 -16.457 -8.981 1.00 71.55 43 PHE A N 15
ATOM 8209 C CA . PHE A 1 18 ? 22.153 -16.038 -9.769 1.00 45.33 43 PHE A CA 15
ATOM 8210 C C . PHE A 1 18 ? 23.229 -17.124 -9.764 1.00 32.44 43 PHE A C 15
ATOM 8211 O O . PHE A 1 18 ? 23.999 -17.252 -10.713 1.00 12.34 43 PHE A O 15
ATOM 8228 N N . LYS A 1 19 ? 23.257 -17.917 -8.694 1.00 3.44 44 LYS A N 15
ATOM 8229 C CA . LYS A 1 19 ? 24.219 -19.003 -8.571 1.00 53.22 44 LYS A CA 15
ATOM 8230 C C . LYS A 1 19 ? 23.764 -20.192 -9.406 1.00 34.11 44 LYS A C 15
ATOM 8231 O O . LYS A 1 19 ? 24.579 -20.929 -9.960 1.00 52.14 44 LYS A O 15
ATOM 8250 N N . ALA A 1 20 ? 22.448 -20.358 -9.501 1.00 71.31 45 ALA A N 15
ATOM 8251 C CA . ALA A 1 20 ? 21.865 -21.438 -10.278 1.00 74.11 45 ALA A CA 15
ATOM 8252 C C . ALA A 1 20 ? 21.940 -21.119 -11.766 1.00 34.02 45 ALA A C 15
ATOM 8253 O O . ALA A 1 20 ? 22.091 -22.012 -12.601 1.00 21.14 45 ALA A O 15
ATOM 8260 N N . SER A 1 21 ? 21.837 -19.831 -12.087 1.00 62.31 46 SER A N 15
ATOM 8261 C CA . SER A 1 21 ? 21.895 -19.377 -13.470 1.00 40.20 46 SER A CA 15
ATOM 8262 C C . SER A 1 21 ? 23.340 -19.176 -13.921 1.00 3.02 46 SER A C 15
ATOM 8263 O O . SER A 1 21 ? 23.734 -19.638 -14.992 1.00 54.12 46 SER A O 15
ATOM 8271 N N . GLU A 1 22 ? 24.128 -18.482 -13.100 1.00 32.01 47 GLU A N 15
ATOM 8272 C CA . GLU A 1 22 ? 25.529 -18.222 -13.423 1.00 64.33 47 GLU A CA 15
ATOM 8273 C C . GLU A 1 22 ? 26.255 -19.516 -13.780 1.00 42.22 47 GLU A C 15
ATOM 8274 O O . GLU A 1 22 ? 27.153 -19.524 -14.623 1.00 62.02 47 GLU A O 15
ATOM 8286 N N . LYS A 1 23 ? 25.860 -20.606 -13.130 1.00 52.05 48 LYS A N 15
ATOM 8287 C CA . LYS A 1 23 ? 26.474 -21.906 -13.374 1.00 11.14 48 LYS A CA 15
ATOM 8288 C C . LYS A 1 23 ? 26.178 -22.395 -14.788 1.00 13.33 48 LYS A C 15
ATOM 8289 O O . LYS A 1 23 ? 27.036 -22.991 -15.439 1.00 32.32 48 LYS A O 15
ATOM 8308 N N . ALA A 1 24 ? 24.961 -22.142 -15.258 1.00 33.43 49 ALA A N 15
ATOM 8309 C CA . ALA A 1 24 ? 24.562 -22.562 -16.596 1.00 34.31 49 ALA A CA 15
ATOM 8310 C C . ALA A 1 24 ? 24.627 -21.415 -17.591 1.00 2.33 49 ALA A C 15
ATOM 8311 O O . ALA A 1 24 ? 24.120 -21.538 -18.701 1.00 32.13 49 ALA A O 15
ATOM 8318 N N . LEU A 1 25 ? 25.263 -20.304 -17.218 1.00 62.24 50 LEU A N 15
ATOM 8319 C CA . LEU A 1 25 ? 25.375 -19.182 -18.141 1.00 55.14 50 LEU A CA 15
ATOM 8320 C C . LEU A 1 25 ? 26.045 -19.637 -19.427 1.00 75.11 50 LEU A C 15
ATOM 8321 O O . LEU A 1 25 ? 25.592 -19.327 -20.520 1.00 40.30 50 LEU A O 15
ATOM 8337 N N . PRO A 1 26 ? 27.098 -20.440 -19.297 1.00 35.24 51 PRO A N 15
ATOM 8338 C CA . PRO A 1 26 ? 27.801 -21.010 -20.440 1.00 52.42 51 PRO A CA 15
ATOM 8339 C C . PRO A 1 26 ? 26.887 -21.977 -21.183 1.00 74.04 51 PRO A C 15
ATOM 8340 O O . PRO A 1 26 ? 27.049 -22.224 -22.378 1.00 13.35 51 PRO A O 15
ATOM 8351 N N . VAL A 1 27 ? 25.918 -22.514 -20.443 1.00 44.43 52 VAL A N 15
ATOM 8352 C CA . VAL A 1 27 ? 24.946 -23.455 -20.978 1.00 24.35 52 VAL A CA 15
ATOM 8353 C C . VAL A 1 27 ? 23.664 -22.745 -21.399 1.00 75.25 52 VAL A C 15
ATOM 8354 O O . VAL A 1 27 ? 22.820 -23.330 -22.074 1.00 42.24 52 VAL A O 15
ATOM 8367 N N . VAL A 1 28 ? 23.542 -21.482 -21.017 1.00 43.21 53 VAL A N 15
ATOM 8368 C CA . VAL A 1 28 ? 22.389 -20.671 -21.375 1.00 62.34 53 VAL A CA 15
ATOM 8369 C C . VAL A 1 28 ? 22.792 -19.707 -22.480 1.00 5.13 53 VAL A C 15
ATOM 8370 O O . VAL A 1 28 ? 21.980 -19.314 -23.318 1.00 32.24 53 VAL A O 15
ATOM 8383 N N . VAL A 1 29 ? 24.075 -19.351 -22.476 1.00 41.11 54 VAL A N 15
ATOM 8384 C CA . VAL A 1 29 ? 24.636 -18.459 -23.469 1.00 54.13 54 VAL A CA 15
ATOM 8385 C C . VAL A 1 29 ? 24.978 -19.220 -24.729 1.00 54.54 54 VAL A C 15
ATOM 8386 O O . VAL A 1 29 ? 24.737 -18.749 -25.831 1.00 63.44 54 VAL A O 15
ATOM 8399 N N . GLY A 1 30 ? 25.545 -20.404 -24.555 1.00 73.45 55 GLY A N 15
ATOM 8400 C CA . GLY A 1 30 ? 25.913 -21.218 -25.692 1.00 73.41 55 GLY A CA 15
ATOM 8401 C C . GLY A 1 30 ? 24.809 -21.290 -26.720 1.00 21.22 55 GLY A C 15
ATOM 8402 O O . GLY A 1 30 ? 25.069 -21.435 -27.908 1.00 65.35 55 GLY A O 15
ATOM 8406 N N . ILE A 1 31 ? 23.572 -21.166 -26.261 1.00 25.14 56 ILE A N 15
ATOM 8407 C CA . ILE A 1 31 ? 22.429 -21.197 -27.172 1.00 11.43 56 ILE A CA 15
ATOM 8408 C C . ILE A 1 31 ? 22.160 -19.799 -27.699 1.00 23.31 56 ILE A C 15
ATOM 8409 O O . ILE A 1 31 ? 21.788 -19.616 -28.860 1.00 45.33 56 ILE A O 15
ATOM 8425 N N . LYS A 1 32 ? 22.377 -18.811 -26.843 1.00 1.15 57 LYS A N 15
ATOM 8426 C CA . LYS A 1 32 ? 22.193 -17.421 -27.222 1.00 25.23 57 LYS A CA 15
ATOM 8427 C C . LYS A 1 32 ? 23.403 -16.947 -28.023 1.00 62.30 57 LYS A C 15
ATOM 8428 O O . LYS A 1 32 ? 23.328 -15.982 -28.782 1.00 22.30 57 LYS A O 15
ATOM 8447 N N . ALA A 1 33 ? 24.524 -17.640 -27.847 1.00 62.51 58 ALA A N 15
ATOM 8448 C CA . ALA A 1 33 ? 25.746 -17.299 -28.554 1.00 71.03 58 ALA A CA 15
ATOM 8449 C C . ALA A 1 33 ? 25.809 -17.998 -29.908 1.00 24.21 58 ALA A C 15
ATOM 8450 O O . ALA A 1 33 ? 26.537 -17.572 -30.805 1.00 73.21 58 ALA A O 15
ATOM 8457 N N . ILE A 1 34 ? 25.051 -19.082 -30.045 1.00 54.15 59 ILE A N 15
ATOM 8458 C CA . ILE A 1 34 ? 25.028 -19.854 -31.282 1.00 5.02 59 ILE A CA 15
ATOM 8459 C C . ILE A 1 34 ? 23.864 -19.467 -32.175 1.00 25.22 59 ILE A C 15
ATOM 8460 O O . ILE A 1 34 ? 24.021 -19.296 -33.383 1.00 25.33 59 ILE A O 15
ATOM 8476 N N . GLY A 1 35 ? 22.701 -19.326 -31.570 1.00 41.01 60 GLY A N 15
ATOM 8477 C CA . GLY A 1 35 ? 21.519 -18.955 -32.315 1.00 23.42 60 GLY A CA 15
ATOM 8478 C C . GLY A 1 35 ? 20.797 -17.798 -31.671 1.00 1.05 60 GLY A C 15
ATOM 8479 O O . GLY A 1 35 ? 19.723 -17.397 -32.119 1.00 42.43 60 GLY A O 15
ATOM 8483 N N . LYS A 1 36 ? 21.389 -17.257 -30.609 1.00 52.11 61 LYS A N 15
ATOM 8484 C CA . LYS A 1 36 ? 20.781 -16.132 -29.902 1.00 42.00 61 LYS A CA 15
ATOM 8485 C C . LYS A 1 36 ? 19.405 -16.508 -29.359 1.00 33.52 61 LYS A C 15
ATOM 8486 O O . LYS A 1 36 ? 18.862 -17.547 -29.788 1.00 10.34 61 LYS A O 15
ATOM 8506 N N . GLY A 1 1 ? 4.111 0.204 -0.248 1.00 13.00 26 GLY A N 16
ATOM 8507 C CA . GLY A 1 1 ? 3.101 -0.211 -1.260 1.00 45.03 26 GLY A CA 16
ATOM 8508 C C . GLY A 1 1 ? 3.376 -1.591 -1.823 1.00 65.30 26 GLY A C 16
ATOM 8509 O O . GLY A 1 1 ? 4.434 -2.170 -1.574 1.00 33.52 26 GLY A O 16
ATOM 8515 N N . GLY A 1 2 ? 2.424 -2.121 -2.583 1.00 50.30 27 GLY A N 16
ATOM 8516 C CA . GLY A 1 2 ? 2.590 -3.437 -3.171 1.00 62.42 27 GLY A CA 16
ATOM 8517 C C . GLY A 1 2 ? 3.596 -3.447 -4.307 1.00 21.23 27 GLY A C 16
ATOM 8518 O O . GLY A 1 2 ? 4.151 -4.494 -4.640 1.00 33.03 27 GLY A O 16
ATOM 8522 N N . LEU A 1 3 ? 3.834 -2.280 -4.902 1.00 30.21 28 LEU A N 16
ATOM 8523 C CA . LEU A 1 3 ? 4.784 -2.166 -6.006 1.00 0.55 28 LEU A CA 16
ATOM 8524 C C . LEU A 1 3 ? 6.141 -2.711 -5.590 1.00 70.43 28 LEU A C 16
ATOM 8525 O O . LEU A 1 3 ? 6.633 -3.686 -6.159 1.00 61.55 28 LEU A O 16
ATOM 8541 N N . LYS A 1 4 ? 6.726 -2.094 -4.572 1.00 60.23 29 LYS A N 16
ATOM 8542 C CA . LYS A 1 4 ? 8.010 -2.537 -4.056 1.00 74.20 29 LYS A CA 16
ATOM 8543 C C . LYS A 1 4 ? 7.883 -3.956 -3.508 1.00 73.53 29 LYS A C 16
ATOM 8544 O O . LYS A 1 4 ? 8.866 -4.690 -3.416 1.00 2.21 29 LYS A O 16
ATOM 8563 N N . LYS A 1 5 ? 6.656 -4.330 -3.145 1.00 53.00 30 LYS A N 16
ATOM 8564 C CA . LYS A 1 5 ? 6.385 -5.656 -2.605 1.00 14.30 30 LYS A CA 16
ATOM 8565 C C . LYS A 1 5 ? 6.567 -6.728 -3.675 1.00 61.22 30 LYS A C 16
ATOM 8566 O O . LYS A 1 5 ? 7.067 -7.818 -3.398 1.00 63.05 30 LYS A O 16
ATOM 8585 N N . LEU A 1 6 ? 6.155 -6.411 -4.898 1.00 33.13 31 LEU A N 16
ATOM 8586 C CA . LEU A 1 6 ? 6.270 -7.346 -6.012 1.00 51.51 31 LEU A CA 16
ATOM 8587 C C . LEU A 1 6 ? 7.693 -7.366 -6.562 1.00 11.24 31 LEU A C 16
ATOM 8588 O O . LEU A 1 6 ? 8.198 -8.414 -6.965 1.00 40.42 31 LEU A O 16
ATOM 8604 N N . GLY A 1 7 ? 8.332 -6.201 -6.578 1.00 33.20 32 GLY A N 16
ATOM 8605 C CA . GLY A 1 7 ? 9.689 -6.106 -7.084 1.00 30.22 32 GLY A CA 16
ATOM 8606 C C . GLY A 1 7 ? 10.691 -6.823 -6.200 1.00 11.33 32 GLY A C 16
ATOM 8607 O O . GLY A 1 7 ? 11.409 -7.713 -6.658 1.00 42.00 32 GLY A O 16
ATOM 8611 N N . LYS A 1 8 ? 10.743 -6.434 -4.931 1.00 43.01 33 LYS A N 16
ATOM 8612 C CA . LYS A 1 8 ? 11.667 -7.043 -3.979 1.00 34.35 33 LYS A CA 16
ATOM 8613 C C . LYS A 1 8 ? 11.424 -8.546 -3.862 1.00 20.35 33 LYS A C 16
ATOM 8614 O O . LYS A 1 8 ? 12.327 -9.304 -3.510 1.00 62.44 33 LYS A O 16
ATOM 8633 N N . LYS A 1 9 ? 10.200 -8.971 -4.159 1.00 55.33 34 LYS A N 16
ATOM 8634 C CA . LYS A 1 9 ? 9.843 -10.383 -4.085 1.00 3.44 34 LYS A CA 16
ATOM 8635 C C . LYS A 1 9 ? 10.618 -11.193 -5.118 1.00 62.13 34 LYS A C 16
ATOM 8636 O O . LYS A 1 9 ? 11.354 -12.118 -4.774 1.00 63.10 34 LYS A O 16
ATOM 8655 N N . LEU A 1 10 ? 10.445 -10.838 -6.385 1.00 14.14 35 LEU A N 16
ATOM 8656 C CA . LEU A 1 10 ? 11.126 -11.528 -7.476 1.00 62.03 35 LEU A CA 16
ATOM 8657 C C . LEU A 1 10 ? 12.623 -11.241 -7.454 1.00 34.42 35 LEU A C 16
ATOM 8658 O O . LEU A 1 10 ? 13.443 -12.149 -7.587 1.00 23.15 35 LEU A O 16
ATOM 8674 N N . GLU A 1 11 ? 12.973 -9.969 -7.292 1.00 1.05 36 GLU A N 16
ATOM 8675 C CA . GLU A 1 11 ? 14.372 -9.555 -7.260 1.00 23.42 36 GLU A CA 16
ATOM 8676 C C . GLU A 1 11 ? 15.148 -10.330 -6.199 1.00 32.14 36 GLU A C 16
ATOM 8677 O O . GLU A 1 11 ? 16.303 -10.703 -6.411 1.00 44.41 36 GLU A O 16
ATOM 8689 N N . GLY A 1 12 ? 14.509 -10.569 -5.060 1.00 0.23 37 GLY A N 16
ATOM 8690 C CA . GLY A 1 12 ? 15.157 -11.299 -3.985 1.00 52.21 37 GLY A CA 16
ATOM 8691 C C . GLY A 1 12 ? 15.615 -12.678 -4.417 1.00 54.32 37 GLY A C 16
ATOM 8692 O O . GLY A 1 12 ? 16.720 -13.105 -4.080 1.00 44.15 37 GLY A O 16
ATOM 8696 N N . ALA A 1 13 ? 14.766 -13.372 -5.167 1.00 50.21 38 ALA A N 16
ATOM 8697 C CA . ALA A 1 13 ? 15.091 -14.709 -5.648 1.00 73.12 38 ALA A CA 16
ATOM 8698 C C . ALA A 1 13 ? 16.246 -14.662 -6.642 1.00 2.05 38 ALA A C 16
ATOM 8699 O O . ALA A 1 13 ? 17.162 -15.481 -6.585 1.00 71.13 38 ALA A O 16
ATOM 8706 N N . GLY A 1 14 ? 16.193 -13.693 -7.550 1.00 31.43 39 GLY A N 16
ATOM 8707 C CA . GLY A 1 14 ? 17.237 -13.545 -8.547 1.00 33.51 39 GLY A CA 16
ATOM 8708 C C . GLY A 1 14 ? 18.618 -13.437 -7.933 1.00 75.21 39 GLY A C 16
ATOM 8709 O O . GLY A 1 14 ? 19.590 -13.948 -8.488 1.00 25.24 39 GLY A O 16
ATOM 8713 N N . LYS A 1 15 ? 18.709 -12.777 -6.782 1.00 23.12 40 LYS A N 16
ATOM 8714 C CA . LYS A 1 15 ? 19.990 -12.615 -6.100 1.00 14.02 40 LYS A CA 16
ATOM 8715 C C . LYS A 1 15 ? 20.554 -13.973 -5.708 1.00 4.41 40 LYS A C 16
ATOM 8716 O O . LYS A 1 15 ? 21.760 -14.191 -5.765 1.00 42.22 40 LYS A O 16
ATOM 8735 N N . ARG A 1 16 ? 19.671 -14.885 -5.318 1.00 14.11 41 ARG A N 16
ATOM 8736 C CA . ARG A 1 16 ? 20.079 -16.231 -4.931 1.00 54.24 41 ARG A CA 16
ATOM 8737 C C . ARG A 1 16 ? 20.274 -17.098 -6.171 1.00 62.41 41 ARG A C 16
ATOM 8738 O O . ARG A 1 16 ? 21.316 -17.727 -6.353 1.00 21.14 41 ARG A O 16
ATOM 8759 N N . VAL A 1 17 ? 19.245 -17.126 -7.009 1.00 62.52 42 VAL A N 16
ATOM 8760 C CA . VAL A 1 17 ? 19.258 -17.913 -8.236 1.00 51.31 42 VAL A CA 16
ATOM 8761 C C . VAL A 1 17 ? 20.431 -17.547 -9.131 1.00 24.11 42 VAL A C 16
ATOM 8762 O O . VAL A 1 17 ? 20.853 -18.345 -9.967 1.00 63.22 42 VAL A O 16
ATOM 8775 N N . PHE A 1 18 ? 20.957 -16.340 -8.959 1.00 51.04 43 PHE A N 16
ATOM 8776 C CA . PHE A 1 18 ? 22.083 -15.888 -9.763 1.00 45.01 43 PHE A CA 16
ATOM 8777 C C . PHE A 1 18 ? 23.195 -16.937 -9.767 1.00 75.23 43 PHE A C 16
ATOM 8778 O O . PHE A 1 18 ? 23.957 -17.042 -10.725 1.00 22.14 43 PHE A O 16
ATOM 8795 N N . LYS A 1 19 ? 23.263 -17.725 -8.696 1.00 41.22 44 LYS A N 16
ATOM 8796 C CA . LYS A 1 19 ? 24.262 -18.779 -8.584 1.00 41.13 44 LYS A CA 16
ATOM 8797 C C . LYS A 1 19 ? 23.843 -19.977 -9.423 1.00 4.13 44 LYS A C 16
ATOM 8798 O O . LYS A 1 19 ? 24.679 -20.673 -10.001 1.00 33.55 44 LYS A O 16
ATOM 8817 N N . ALA A 1 20 ? 22.535 -20.197 -9.495 1.00 40.34 45 ALA A N 16
ATOM 8818 C CA . ALA A 1 20 ? 21.982 -21.293 -10.271 1.00 72.44 45 ALA A CA 16
ATOM 8819 C C . ALA A 1 20 ? 22.036 -20.966 -11.759 1.00 41.53 45 ALA A C 16
ATOM 8820 O O . ALA A 1 20 ? 22.215 -21.851 -12.597 1.00 30.12 45 ALA A O 16
ATOM 8827 N N . SER A 1 21 ? 21.885 -19.683 -12.076 1.00 63.34 46 SER A N 16
ATOM 8828 C CA . SER A 1 21 ? 21.919 -19.222 -13.459 1.00 72.52 46 SER A CA 16
ATOM 8829 C C . SER A 1 21 ? 23.352 -18.968 -13.919 1.00 2.35 46 SER A C 16
ATOM 8830 O O . SER A 1 21 ? 23.754 -19.408 -14.996 1.00 53.22 46 SER A O 16
ATOM 8838 N N . GLU A 1 22 ? 24.121 -18.251 -13.100 1.00 11.14 47 GLU A N 16
ATOM 8839 C CA . GLU A 1 22 ? 25.509 -17.939 -13.434 1.00 63.50 47 GLU A CA 16
ATOM 8840 C C . GLU A 1 22 ? 26.283 -19.204 -13.795 1.00 11.30 47 GLU A C 16
ATOM 8841 O O . GLU A 1 22 ? 27.110 -19.202 -14.707 1.00 31.51 47 GLU A O 16
ATOM 8853 N N . LYS A 1 23 ? 26.008 -20.282 -13.068 1.00 52.25 48 LYS A N 16
ATOM 8854 C CA . LYS A 1 23 ? 26.678 -21.555 -13.304 1.00 21.23 48 LYS A CA 16
ATOM 8855 C C . LYS A 1 23 ? 26.329 -22.113 -14.681 1.00 13.11 48 LYS A C 16
ATOM 8856 O O . LYS A 1 23 ? 27.130 -22.817 -15.295 1.00 60.33 48 LYS A O 16
ATOM 8875 N N . ALA A 1 24 ? 25.129 -21.798 -15.158 1.00 40.21 49 ALA A N 16
ATOM 8876 C CA . ALA A 1 24 ? 24.680 -22.274 -16.460 1.00 20.42 49 ALA A CA 16
ATOM 8877 C C . ALA A 1 24 ? 24.740 -21.182 -17.514 1.00 42.23 49 ALA A C 16
ATOM 8878 O O . ALA A 1 24 ? 24.217 -21.358 -18.610 1.00 44.21 49 ALA A O 16
ATOM 8885 N N . LEU A 1 25 ? 25.386 -20.058 -17.206 1.00 30.22 50 LEU A N 16
ATOM 8886 C CA . LEU A 1 25 ? 25.496 -18.982 -18.185 1.00 60.44 50 LEU A CA 16
ATOM 8887 C C . LEU A 1 25 ? 26.117 -19.506 -19.471 1.00 43.20 50 LEU A C 16
ATOM 8888 O O . LEU A 1 25 ? 25.630 -19.242 -20.562 1.00 23.22 50 LEU A O 16
ATOM 8904 N N . PRO A 1 26 ? 27.163 -20.317 -19.339 1.00 52.25 51 PRO A N 16
ATOM 8905 C CA . PRO A 1 26 ? 27.822 -20.948 -20.476 1.00 10.32 51 PRO A CA 16
ATOM 8906 C C . PRO A 1 26 ? 26.878 -21.945 -21.139 1.00 20.22 51 PRO A C 16
ATOM 8907 O O . PRO A 1 26 ? 27.028 -22.292 -22.310 1.00 60.25 51 PRO A O 16
ATOM 8918 N N . VAL A 1 27 ? 25.901 -22.395 -20.355 1.00 23.23 52 VAL A N 16
ATOM 8919 C CA . VAL A 1 27 ? 24.902 -23.350 -20.808 1.00 23.25 52 VAL A CA 16
ATOM 8920 C C . VAL A 1 27 ? 23.631 -22.646 -21.261 1.00 23.34 52 VAL A C 16
ATOM 8921 O O . VAL A 1 27 ? 22.823 -23.225 -21.984 1.00 75.43 52 VAL A O 16
ATOM 8934 N N . VAL A 1 28 ? 23.473 -21.394 -20.852 1.00 1.42 53 VAL A N 16
ATOM 8935 C CA . VAL A 1 28 ? 22.319 -20.599 -21.238 1.00 55.53 53 VAL A CA 16
ATOM 8936 C C . VAL A 1 28 ? 22.708 -19.695 -22.402 1.00 51.51 53 VAL A C 16
ATOM 8937 O O . VAL A 1 28 ? 21.878 -19.335 -23.238 1.00 41.45 53 VAL A O 16
ATOM 8950 N N . VAL A 1 29 ? 23.995 -19.357 -22.449 1.00 22.03 54 VAL A N 16
ATOM 8951 C CA . VAL A 1 29 ? 24.537 -18.521 -23.504 1.00 23.33 54 VAL A CA 16
ATOM 8952 C C . VAL A 1 29 ? 24.837 -19.348 -24.734 1.00 20.23 54 VAL A C 16
ATOM 8953 O O . VAL A 1 29 ? 24.560 -18.934 -25.849 1.00 75.12 54 VAL A O 16
ATOM 8966 N N . GLY A 1 30 ? 25.405 -20.524 -24.517 1.00 3.32 55 GLY A N 16
ATOM 8967 C CA . GLY A 1 30 ? 25.736 -21.401 -25.621 1.00 72.33 55 GLY A CA 16
ATOM 8968 C C . GLY A 1 30 ? 24.612 -21.496 -26.625 1.00 35.51 55 GLY A C 16
ATOM 8969 O O . GLY A 1 30 ? 24.849 -21.686 -27.813 1.00 63.41 55 GLY A O 16
ATOM 8973 N N . ILE A 1 31 ? 23.384 -21.336 -26.144 1.00 63.42 56 ILE A N 16
ATOM 8974 C CA . ILE A 1 31 ? 22.218 -21.383 -27.026 1.00 4.34 56 ILE A CA 16
ATOM 8975 C C . ILE A 1 31 ? 22.005 -20.023 -27.670 1.00 41.14 56 ILE A C 16
ATOM 8976 O O . ILE A 1 31 ? 21.701 -19.922 -28.858 1.00 34.34 56 ILE A O 16
ATOM 8992 N N . LYS A 1 32 ? 22.196 -18.975 -26.880 1.00 63.21 57 LYS A N 16
ATOM 8993 C CA . LYS A 1 32 ? 22.058 -17.617 -27.379 1.00 52.42 57 LYS A CA 16
ATOM 8994 C C . LYS A 1 32 ? 23.290 -17.251 -28.197 1.00 22.33 57 LYS A C 16
ATOM 8995 O O . LYS A 1 32 ? 23.248 -16.359 -29.043 1.00 53.23 57 LYS A O 16
ATOM 9014 N N . ALA A 1 33 ? 24.388 -17.964 -27.943 1.00 32.53 58 ALA A N 16
ATOM 9015 C CA . ALA A 1 33 ? 25.633 -17.735 -28.659 1.00 4.23 58 ALA A CA 16
ATOM 9016 C C . ALA A 1 33 ? 25.645 -18.516 -29.971 1.00 44.15 58 ALA A C 16
ATOM 9017 O O . ALA A 1 33 ? 26.339 -18.150 -30.919 1.00 42.34 58 ALA A O 16
ATOM 9024 N N . ILE A 1 34 ? 24.856 -19.588 -30.018 1.00 24.21 59 ILE A N 16
ATOM 9025 C CA . ILE A 1 34 ? 24.752 -20.416 -31.212 1.00 30.50 59 ILE A CA 16
ATOM 9026 C C . ILE A 1 34 ? 23.543 -20.012 -32.035 1.00 40.13 59 ILE A C 16
ATOM 9027 O O . ILE A 1 34 ? 23.622 -19.875 -33.256 1.00 31.15 59 ILE A O 16
ATOM 9043 N N . GLY A 1 35 ? 22.429 -19.796 -31.350 1.00 52.32 60 GLY A N 16
ATOM 9044 C CA . GLY A 1 35 ? 21.220 -19.379 -32.023 1.00 11.13 60 GLY A CA 16
ATOM 9045 C C . GLY A 1 35 ? 21.204 -17.882 -32.247 1.00 55.31 60 GLY A C 16
ATOM 9046 O O . GLY A 1 35 ? 20.299 -17.349 -32.888 1.00 4.34 60 GLY A O 16
ATOM 9050 N N . LYS A 1 36 ? 22.219 -17.202 -31.713 1.00 51.03 61 LYS A N 16
ATOM 9051 C CA . LYS A 1 36 ? 22.326 -15.754 -31.856 1.00 1.20 61 LYS A CA 16
ATOM 9052 C C . LYS A 1 36 ? 23.728 -15.272 -31.500 1.00 23.20 61 LYS A C 16
ATOM 9053 O O . LYS A 1 36 ? 23.867 -14.093 -31.112 1.00 24.42 61 LYS A O 16
ATOM 9073 N N . GLY A 1 1 ? 2.784 -0.217 1.043 1.00 13.00 26 GLY A N 17
ATOM 9074 C CA . GLY A 1 1 ? 2.281 -0.463 -0.337 1.00 45.03 26 GLY A CA 17
ATOM 9075 C C . GLY A 1 1 ? 2.757 -1.787 -0.900 1.00 55.42 26 GLY A C 17
ATOM 9076 O O . GLY A 1 1 ? 3.655 -2.419 -0.344 1.00 45.45 26 GLY A O 17
ATOM 9082 N N . GLY A 1 2 ? 2.154 -2.209 -2.008 1.00 71.23 27 GLY A N 17
ATOM 9083 C CA . GLY A 1 2 ? 2.537 -3.464 -2.629 1.00 11.22 27 GLY A CA 17
ATOM 9084 C C . GLY A 1 2 ? 3.714 -3.312 -3.573 1.00 25.30 27 GLY A C 17
ATOM 9085 O O . GLY A 1 2 ? 4.444 -4.271 -3.824 1.00 3.24 27 GLY A O 17
ATOM 9089 N N . LEU A 1 3 ? 3.900 -2.103 -4.098 1.00 31.02 28 LEU A N 17
ATOM 9090 C CA . LEU A 1 3 ? 4.999 -1.825 -5.024 1.00 0.15 28 LEU 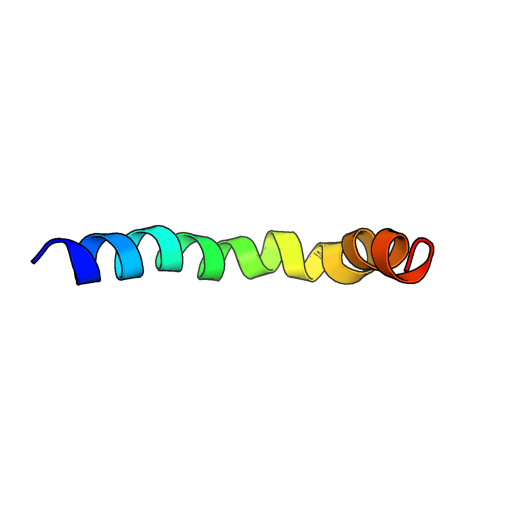A CA 17
ATOM 9091 C C . LEU A 1 3 ? 6.310 -2.381 -4.493 1.00 53.00 28 LEU A C 17
ATOM 9092 O O . LEU A 1 3 ? 6.919 -3.263 -5.097 1.00 60.31 28 LEU A O 17
ATOM 9108 N N . LYS A 1 4 ? 6.722 -1.865 -3.348 1.00 2.21 29 LYS A N 17
ATOM 9109 C CA . LYS A 1 4 ? 7.949 -2.313 -2.708 1.00 33.53 29 LYS A CA 17
ATOM 9110 C C . LYS A 1 4 ? 7.806 -3.767 -2.271 1.00 44.03 29 LYS A C 17
ATOM 9111 O O . LYS A 1 4 ? 8.797 -4.483 -2.123 1.00 21.51 29 LYS A O 17
ATOM 9130 N N . LYS A 1 5 ? 6.562 -4.196 -2.073 1.00 44.11 30 LYS A N 17
ATOM 9131 C CA . LYS A 1 5 ? 6.280 -5.565 -1.661 1.00 54.11 30 LYS A CA 17
ATOM 9132 C C . LYS A 1 5 ? 6.564 -6.540 -2.798 1.00 23.53 30 LYS A C 17
ATOM 9133 O O . LYS A 1 5 ? 7.008 -7.665 -2.568 1.00 23.40 30 LYS A O 17
ATOM 9152 N N . LEU A 1 6 ? 6.305 -6.100 -4.026 1.00 33.42 31 LEU A N 17
ATOM 9153 C CA . LEU A 1 6 ? 6.534 -6.934 -5.200 1.00 11.50 31 LEU A CA 17
ATOM 9154 C C . LEU A 1 6 ? 7.999 -6.894 -5.621 1.00 44.35 31 LEU A C 17
ATOM 9155 O O . LEU A 1 6 ? 8.548 -7.889 -6.093 1.00 53.14 31 LEU A O 17
ATOM 9171 N N . GLY A 1 7 ? 8.625 -5.735 -5.448 1.00 33.01 32 GLY A N 17
ATOM 9172 C CA . GLY A 1 7 ? 10.020 -5.584 -5.818 1.00 51.40 32 GLY A CA 17
ATOM 9173 C C . GLY A 1 7 ? 10.953 -6.354 -4.902 1.00 1.01 32 GLY A C 17
ATOM 9174 O O . GLY A 1 7 ? 11.706 -7.216 -5.357 1.00 14.11 32 GLY A O 17
ATOM 9178 N N . LYS A 1 8 ? 10.905 -6.041 -3.611 1.00 52.31 33 LYS A N 17
ATOM 9179 C CA . LYS A 1 8 ? 11.755 -6.707 -2.628 1.00 42.43 33 LYS A CA 17
ATOM 9180 C C . LYS A 1 8 ? 11.586 -8.223 -2.692 1.00 51.42 33 LYS A C 17
ATOM 9181 O O . LYS A 1 8 ? 12.550 -8.972 -2.531 1.00 15.13 33 LYS A O 17
ATOM 9200 N N . LYS A 1 9 ? 10.357 -8.669 -2.929 1.00 61.05 34 LYS A N 17
ATOM 9201 C CA . LYS A 1 9 ? 10.064 -10.095 -3.013 1.00 34.23 34 LYS A CA 17
ATOM 9202 C C . LYS A 1 9 ? 10.769 -10.724 -4.209 1.00 73.43 34 LYS A C 17
ATOM 9203 O O . LYS A 1 9 ? 11.546 -11.668 -4.060 1.00 21.24 34 LYS A O 17
ATOM 9222 N N . LEU A 1 10 ? 10.491 -10.197 -5.396 1.00 41.21 35 LEU A N 17
ATOM 9223 C CA . LEU A 1 10 ? 11.095 -10.705 -6.622 1.00 12.12 35 LEU A CA 17
ATOM 9224 C C . LEU A 1 10 ? 12.616 -10.610 -6.564 1.00 34.34 35 LEU A C 17
ATOM 9225 O O . LEU A 1 10 ? 13.322 -11.532 -6.975 1.00 51.30 35 LEU A O 17
ATOM 9241 N N . GLU A 1 11 ? 13.115 -9.488 -6.057 1.00 20.32 36 GLU A N 17
ATOM 9242 C CA . GLU A 1 11 ? 14.553 -9.270 -5.953 1.00 45.41 36 GLU A CA 17
ATOM 9243 C C . GLU A 1 11 ? 15.212 -10.367 -5.123 1.00 51.34 36 GLU A C 17
ATOM 9244 O O . GLU A 1 11 ? 16.228 -10.937 -5.523 1.00 63.53 36 GLU A O 17
ATOM 9256 N N . GLY A 1 12 ? 14.628 -10.660 -3.966 1.00 13.31 37 GLY A N 17
ATOM 9257 C CA . GLY A 1 12 ? 15.172 -11.689 -3.098 1.00 21.22 37 GLY A CA 17
ATOM 9258 C C . GLY A 1 12 ? 15.360 -13.011 -3.817 1.00 52.54 37 GLY A C 17
ATOM 9259 O O . GLY A 1 12 ? 16.426 -13.622 -3.737 1.00 23.32 37 GLY A O 17
ATOM 9263 N N . ALA A 1 13 ? 14.324 -13.450 -4.523 1.00 1.41 38 ALA A N 17
ATOM 9264 C CA . ALA A 1 13 ? 14.384 -14.703 -5.263 1.00 72.33 38 ALA A CA 17
ATOM 9265 C C . ALA A 1 13 ? 15.294 -14.567 -6.477 1.00 5.50 38 ALA A C 17
ATOM 9266 O O . ALA A 1 13 ? 16.155 -15.412 -6.720 1.00 21.10 38 ALA A O 17
ATOM 9273 N N . GLY A 1 14 ? 15.098 -13.491 -7.234 1.00 12.23 39 GLY A N 17
ATOM 9274 C CA . GLY A 1 14 ? 15.906 -13.249 -8.414 1.00 33.41 39 GLY A CA 17
ATOM 9275 C C . GLY A 1 14 ? 17.390 -13.319 -8.125 1.00 62.30 39 GLY A C 17
ATOM 9276 O O . GLY A 1 14 ? 18.181 -13.664 -9.002 1.00 24.22 39 GLY A O 17
ATOM 9280 N N . LYS A 1 15 ? 17.773 -12.999 -6.893 1.00 2.32 40 LYS A N 17
ATOM 9281 C CA . LYS A 1 15 ? 19.177 -13.042 -6.508 1.00 64.21 40 LYS A CA 17
ATOM 9282 C C . LYS A 1 15 ? 19.689 -14.476 -6.561 1.00 43.13 40 LYS A C 17
ATOM 9283 O O . LYS A 1 15 ? 20.619 -14.792 -7.301 1.00 13.40 40 LYS A O 17
ATOM 9302 N N . ARG A 1 16 ? 19.061 -15.349 -5.784 1.00 3.44 41 ARG A N 17
ATOM 9303 C CA . ARG A 1 16 ? 19.443 -16.756 -5.761 1.00 64.14 41 ARG A CA 17
ATOM 9304 C C . ARG A 1 16 ? 19.346 -17.350 -7.164 1.00 61.44 41 ARG A C 17
ATOM 9305 O O . ARG A 1 16 ? 20.059 -18.293 -7.506 1.00 52.44 41 ARG A O 17
ATOM 9326 N N . VAL A 1 17 ? 18.444 -16.791 -7.962 1.00 3.10 42 VAL A N 17
ATOM 9327 C CA . VAL A 1 17 ? 18.224 -17.257 -9.322 1.00 11.22 42 VAL A CA 17
ATOM 9328 C C . VAL A 1 17 ? 19.291 -16.736 -10.273 1.00 54.32 42 VAL A C 17
ATOM 9329 O O . VAL A 1 17 ? 19.805 -17.482 -11.107 1.00 25.54 42 VAL A O 17
ATOM 9342 N N . PHE A 1 18 ? 19.629 -15.455 -10.147 1.00 70.43 43 PHE A N 17
ATOM 9343 C CA . PHE A 1 18 ? 20.644 -14.856 -11.004 1.00 53.34 43 PHE A CA 17
ATOM 9344 C C . PHE A 1 18 ? 21.896 -15.728 -11.009 1.00 75.42 43 PHE A C 17
ATOM 9345 O O . PHE A 1 18 ? 22.549 -15.892 -12.039 1.00 54.54 43 PHE A O 17
ATOM 9362 N N . LYS A 1 19 ? 22.205 -16.301 -9.850 1.00 15.22 44 LYS A N 17
ATOM 9363 C CA . LYS A 1 19 ? 23.357 -17.180 -9.714 1.00 43.40 44 LYS A CA 17
ATOM 9364 C C . LYS A 1 19 ? 23.045 -18.542 -10.323 1.00 13.23 44 LYS A C 17
ATOM 9365 O O . LYS A 1 19 ? 23.930 -19.223 -10.841 1.00 11.23 44 LYS A O 17
ATOM 9384 N N . ALA A 1 20 ? 21.770 -18.925 -10.264 1.00 50.30 45 ALA A N 17
ATOM 9385 C CA . ALA A 1 20 ? 21.324 -20.195 -10.816 1.00 41.32 45 ALA A CA 17
ATOM 9386 C C . ALA A 1 20 ? 21.546 -20.229 -12.323 1.00 45.23 45 ALA A C 17
ATOM 9387 O O . ALA A 1 20 ? 21.973 -21.241 -12.878 1.00 24.31 45 ALA A O 17
ATOM 9394 N N . SER A 1 21 ? 21.257 -19.108 -12.978 1.00 74.41 46 SER A N 17
ATOM 9395 C CA . SER A 1 21 ? 21.429 -18.998 -14.420 1.00 35.51 46 SER A CA 17
ATOM 9396 C C . SER A 1 21 ? 22.866 -18.619 -14.758 1.00 43.40 46 SER A C 17
ATOM 9397 O O . SER A 1 21 ? 23.419 -19.074 -15.760 1.00 15.31 46 SER A O 17
ATOM 9405 N N . GLU A 1 22 ? 23.467 -17.785 -13.913 1.00 51.45 47 GLU A N 17
ATOM 9406 C CA . GLU A 1 22 ? 24.843 -17.350 -14.121 1.00 44.43 47 GLU A CA 17
ATOM 9407 C C . GLU A 1 22 ? 25.773 -18.554 -14.215 1.00 21.54 47 GLU A C 17
ATOM 9408 O O . GLU A 1 22 ? 26.757 -18.536 -14.955 1.00 23.41 47 GLU A O 17
ATOM 9420 N N . LYS A 1 23 ? 25.450 -19.599 -13.461 1.00 51.22 48 LYS A N 17
ATOM 9421 C CA . LYS A 1 23 ? 26.252 -20.815 -13.458 1.00 12.44 48 LYS A CA 17
ATOM 9422 C C . LYS A 1 23 ? 26.127 -21.548 -14.789 1.00 53.24 48 LYS A C 17
ATOM 9423 O O . LYS A 1 23 ? 27.067 -22.204 -15.238 1.00 12.30 48 LYS A O 17
ATOM 9442 N N . ALA A 1 24 ? 24.962 -21.430 -15.419 1.00 12.01 49 ALA A N 17
ATOM 9443 C CA . ALA A 1 24 ? 24.722 -22.080 -16.701 1.00 54.42 49 ALA A CA 17
ATOM 9444 C C . ALA A 1 24 ? 24.727 -21.081 -17.845 1.00 5.03 49 ALA A C 17
ATOM 9445 O O . ALA A 1 24 ? 24.329 -21.418 -18.955 1.00 31.11 49 ALA A O 17
ATOM 9452 N N . LEU A 1 25 ? 25.192 -19.856 -17.596 1.00 50.50 50 LEU A N 17
ATOM 9453 C CA . LEU A 1 25 ? 25.244 -18.862 -18.660 1.00 65.44 50 LEU A CA 17
ATOM 9454 C C . LEU A 1 25 ? 26.081 -19.390 -19.814 1.00 42.35 50 LEU A C 17
ATOM 9455 O O . LEU A 1 25 ? 25.697 -19.293 -20.970 1.00 31.52 50 LEU A O 17
ATOM 9471 N N . PRO A 1 26 ? 27.209 -20.021 -19.492 1.00 42.13 51 PRO A N 17
ATOM 9472 C CA . PRO A 1 26 ? 28.079 -20.640 -20.484 1.00 72.11 51 PRO A CA 17
ATOM 9473 C C . PRO A 1 26 ? 27.359 -21.808 -21.148 1.00 51.15 51 PRO A C 17
ATOM 9474 O O . PRO A 1 26 ? 27.672 -22.203 -22.270 1.00 4.11 51 PRO A O 17
ATOM 9485 N N . VAL A 1 27 ? 26.381 -22.346 -20.420 1.00 3.50 52 VAL A N 17
ATOM 9486 C CA . VAL A 1 27 ? 25.576 -23.466 -20.883 1.00 44.13 52 VAL A CA 17
ATOM 9487 C C . VAL A 1 27 ? 24.282 -22.985 -21.530 1.00 51.01 52 VAL A C 17
ATOM 9488 O O . VAL A 1 27 ? 23.623 -23.737 -22.242 1.00 10.22 52 VAL A O 17
ATOM 9501 N N . VAL A 1 28 ? 23.942 -21.726 -21.290 1.00 41.34 53 VAL A N 17
ATOM 9502 C CA . VAL A 1 28 ? 22.752 -21.122 -21.864 1.00 20.12 53 VAL A CA 17
ATOM 9503 C C . VAL A 1 28 ? 23.154 -20.281 -23.065 1.00 2.22 53 VAL A C 17
ATOM 9504 O O . VAL A 1 28 ? 22.391 -20.114 -24.016 1.00 71.42 53 VAL A O 17
ATOM 9517 N N . VAL A 1 29 ? 24.381 -19.772 -23.009 1.00 74.42 54 VAL A N 17
ATOM 9518 C CA . VAL A 1 29 ? 24.934 -18.964 -24.079 1.00 63.22 54 VAL A CA 17
ATOM 9519 C C . VAL A 1 29 ? 25.483 -19.845 -25.177 1.00 5.41 54 VAL A C 17
ATOM 9520 O O . VAL A 1 29 ? 25.293 -19.569 -26.352 1.00 75.34 54 VAL A O 17
ATOM 9533 N N . GLY A 1 30 ? 26.164 -20.908 -24.781 1.00 75.05 55 GLY A N 17
ATOM 9534 C CA . GLY A 1 30 ? 26.732 -21.824 -25.749 1.00 63.40 55 GLY A CA 17
ATOM 9535 C C . GLY A 1 30 ? 25.757 -22.156 -26.851 1.00 53.41 55 GLY A C 17
ATOM 9536 O O . GLY A 1 30 ? 26.155 -22.416 -27.982 1.00 25.10 55 GLY A O 17
ATOM 9540 N N . ILE A 1 31 ? 24.471 -22.126 -26.523 1.00 13.34 56 ILE A N 17
ATOM 9541 C CA . ILE A 1 31 ? 23.433 -22.408 -27.515 1.00 51.52 56 ILE A CA 17
ATOM 9542 C C . ILE A 1 31 ? 23.125 -21.150 -28.310 1.00 64.11 56 ILE A C 17
ATOM 9543 O O . ILE A 1 31 ? 22.946 -21.195 -29.527 1.00 74.15 56 ILE A O 17
ATOM 9559 N N . LYS A 1 32 ? 23.092 -20.021 -27.614 1.00 62.41 57 LYS A N 17
ATOM 9560 C CA . LYS A 1 32 ? 22.843 -18.743 -28.258 1.00 13.41 57 LYS A CA 17
ATOM 9561 C C . LYS A 1 32 ? 24.107 -18.277 -28.970 1.00 71.43 57 LYS A C 17
ATOM 9562 O O . LYS A 1 32 ? 24.051 -17.467 -29.896 1.00 15.34 57 LYS A O 17
ATOM 9581 N N . ALA A 1 33 ? 25.248 -18.810 -28.535 1.00 14.23 58 ALA A N 17
ATOM 9582 C CA . ALA A 1 33 ? 26.529 -18.470 -29.131 1.00 32.33 58 ALA A CA 17
ATOM 9583 C C . ALA A 1 33 ? 26.794 -19.345 -30.351 1.00 22.33 58 ALA A C 17
ATOM 9584 O O . ALA A 1 33 ? 27.480 -18.934 -31.289 1.00 14.33 58 ALA A O 17
ATOM 9591 N N . ILE A 1 34 ? 26.230 -20.551 -30.337 1.00 13.13 59 ILE A N 17
ATOM 9592 C CA . ILE A 1 34 ? 26.384 -21.486 -31.446 1.00 34.41 59 ILE A CA 17
ATOM 9593 C C . ILE A 1 34 ? 25.277 -21.286 -32.466 1.00 14.41 59 ILE A C 17
ATOM 9594 O O . ILE A 1 34 ? 25.526 -21.223 -33.669 1.00 52.35 59 ILE A O 17
ATOM 9610 N N . GLY A 1 35 ? 24.054 -21.157 -31.970 1.00 23.32 60 GLY A N 17
ATOM 9611 C CA . GLY A 1 35 ? 22.924 -20.930 -32.843 1.00 13.22 60 GLY A CA 17
ATOM 9612 C C . GLY A 1 35 ? 22.727 -19.453 -33.112 1.00 23.43 60 GLY A C 17
ATOM 9613 O O . GLY A 1 35 ? 21.847 -19.064 -33.879 1.00 24.01 60 GLY A O 17
ATOM 9617 N N . LYS A 1 36 ? 23.558 -18.628 -32.475 1.00 1.33 61 LYS A N 17
ATOM 9618 C CA . LYS A 1 36 ? 23.479 -17.182 -32.644 1.00 64.43 61 LYS A CA 17
ATOM 9619 C C . LYS A 1 36 ? 22.100 -16.661 -32.251 1.00 42.13 61 LYS A C 17
ATOM 9620 O O . LYS A 1 36 ? 21.812 -15.478 -32.534 1.00 61.34 61 LYS A O 17
ATOM 9640 N N . GLY A 1 1 ? 2.382 0.661 0.627 1.00 13.00 26 GLY A N 18
ATOM 9641 C CA . GLY A 1 1 ? 2.672 0.425 -0.814 1.00 45.03 26 GLY A CA 18
ATOM 9642 C C . GLY A 1 1 ? 3.166 -0.984 -1.083 1.00 73.31 26 GLY A C 18
ATOM 9643 O O . GLY A 1 1 ? 4.209 -1.391 -0.572 1.00 22.41 26 GLY A O 18
ATOM 9649 N N . GLY A 1 2 ? 2.414 -1.729 -1.886 1.00 10.32 27 GLY A N 18
ATOM 9650 C CA . GLY A 1 2 ? 2.797 -3.091 -2.208 1.00 5.02 27 GLY A CA 18
ATOM 9651 C C . GLY A 1 2 ? 3.819 -3.162 -3.326 1.00 54.02 27 GLY A C 18
ATOM 9652 O O . GLY A 1 2 ? 4.538 -4.152 -3.454 1.00 35.42 27 GLY A O 18
ATOM 9656 N N . LEU A 1 3 ? 3.886 -2.109 -4.140 1.00 33.32 28 LEU A N 18
ATOM 9657 C CA . LEU A 1 3 ? 4.832 -2.060 -5.253 1.00 13.02 28 LEU A CA 18
ATOM 9658 C C . LEU A 1 3 ? 6.226 -2.462 -4.793 1.00 51.52 28 LEU A C 18
ATOM 9659 O O . LEU A 1 3 ? 6.786 -3.454 -5.261 1.00 3.01 28 LEU A O 18
ATOM 9675 N N . LYS A 1 4 ? 6.771 -1.693 -3.860 1.00 3.25 29 LYS A N 18
ATOM 9676 C CA . LYS A 1 4 ? 8.094 -1.974 -3.319 1.00 3.44 29 LYS A CA 18
ATOM 9677 C C . LYS A 1 4 ? 8.115 -3.351 -2.660 1.00 72.54 29 LYS A C 18
ATOM 9678 O O . LYS A 1 4 ? 9.167 -3.975 -2.532 1.00 12.23 29 LYS A O 18
ATOM 9697 N N . LYS A 1 5 ? 6.938 -3.818 -2.249 1.00 70.54 30 LYS A N 18
ATOM 9698 C CA . LYS A 1 5 ? 6.809 -5.119 -1.608 1.00 55.41 30 LYS A CA 18
ATOM 9699 C C . LYS A 1 5 ? 7.094 -6.241 -2.601 1.00 42.42 30 LYS A C 18
ATOM 9700 O O . LYS A 1 5 ? 7.773 -7.214 -2.277 1.00 62.13 30 LYS A O 18
ATOM 9719 N N . LEU A 1 6 ? 6.570 -6.093 -3.814 1.00 14.11 31 LEU A N 18
ATOM 9720 C CA . LEU A 1 6 ? 6.769 -7.092 -4.858 1.00 44.21 31 LEU A CA 18
ATOM 9721 C C . LEU A 1 6 ? 8.154 -6.957 -5.481 1.00 60.13 31 LEU A C 18
ATOM 9722 O O . LEU A 1 6 ? 8.826 -7.953 -5.745 1.00 42.44 31 LEU A O 18
ATOM 9738 N N . GLY A 1 7 ? 8.573 -5.718 -5.714 1.00 0.22 32 GLY A N 18
ATOM 9739 C CA . GLY A 1 7 ? 9.876 -5.473 -6.303 1.00 23.11 32 GLY A CA 18
ATOM 9740 C C . GLY A 1 7 ? 11.014 -5.944 -5.419 1.00 25.03 32 GLY A C 18
ATOM 9741 O O . GLY A 1 7 ? 12.116 -6.204 -5.902 1.00 64.01 32 GLY A O 18
ATOM 9745 N N . LYS A 1 8 ? 10.751 -6.054 -4.120 1.00 22.12 33 LYS A N 18
ATOM 9746 C CA . LYS A 1 8 ? 11.764 -6.496 -3.170 1.00 1.34 33 LYS A CA 18
ATOM 9747 C C . LYS A 1 8 ? 11.673 -8.001 -2.933 1.00 32.02 33 LYS A C 18
ATOM 9748 O O . LYS A 1 8 ? 12.672 -8.653 -2.630 1.00 32.33 33 LYS A O 18
ATOM 9767 N N . LYS A 1 9 ? 10.468 -8.545 -3.073 1.00 52.41 34 LYS A N 18
ATOM 9768 C CA . LYS A 1 9 ? 10.246 -9.972 -2.875 1.00 64.25 34 LYS A CA 18
ATOM 9769 C C . LYS A 1 9 ? 10.888 -10.781 -3.991 1.00 54.15 34 LYS A C 18
ATOM 9770 O O . LYS A 1 9 ? 11.813 -11.560 -3.764 1.00 42.54 34 LYS A O 18
ATOM 9789 N N . LEU A 1 10 ? 10.382 -10.585 -5.201 1.00 40.03 35 LEU A N 18
ATOM 9790 C CA . LEU A 1 10 ? 10.891 -11.287 -6.376 1.00 33.31 35 LEU A CA 18
ATOM 9791 C C . LEU A 1 10 ? 12.408 -11.166 -6.469 1.00 71.33 35 LEU A C 18
ATOM 9792 O O . LEU A 1 10 ? 13.100 -12.127 -6.805 1.00 22.41 35 LEU A O 18
ATOM 9808 N N . GLU A 1 11 ? 12.915 -9.977 -6.170 1.00 34.15 36 GLU A N 18
ATOM 9809 C CA . GLU A 1 11 ? 14.351 -9.725 -6.222 1.00 70.25 36 GLU A CA 18
ATOM 9810 C C . GLU A 1 11 ? 15.106 -10.686 -5.309 1.00 53.45 36 GLU A C 18
ATOM 9811 O O . GLU A 1 11 ? 16.194 -11.152 -5.645 1.00 64.52 36 GLU A O 18
ATOM 9823 N N . GLY A 1 12 ? 14.518 -10.981 -4.153 1.00 23.21 37 GLY A N 18
ATOM 9824 C CA . GLY A 1 12 ? 15.148 -11.887 -3.212 1.00 13.41 37 GLY A CA 18
ATOM 9825 C C . GLY A 1 12 ? 15.277 -13.294 -3.761 1.00 23.22 37 GLY A C 18
ATOM 9826 O O . GLY A 1 12 ? 16.332 -13.916 -3.650 1.00 3.13 37 GLY A O 18
ATOM 9830 N N . ALA A 1 13 ? 14.199 -13.794 -4.356 1.00 75.14 38 ALA A N 18
ATOM 9831 C CA . ALA A 1 13 ? 14.196 -15.136 -4.927 1.00 41.11 38 ALA A CA 18
ATOM 9832 C C . ALA A 1 13 ? 14.985 -15.175 -6.231 1.00 31.43 38 ALA A C 18
ATOM 9833 O O . ALA A 1 13 ? 15.731 -16.115 -6.489 1.00 1.31 38 ALA A O 18
ATOM 9840 N N . GLY A 1 14 ? 14.816 -14.143 -7.049 1.00 11.15 39 GLY A N 18
ATOM 9841 C CA . GLY A 1 14 ? 15.516 -14.070 -8.314 1.00 3.00 39 GLY A CA 18
ATOM 9842 C C . GLY A 1 14 ? 17.015 -13.933 -8.141 1.00 30.45 39 GLY A C 18
ATOM 9843 O O . GLY A 1 14 ? 17.777 -14.248 -9.051 1.00 72.35 39 GLY A O 18
ATOM 9847 N N . LYS A 1 15 ? 17.440 -13.461 -6.973 1.00 52.30 40 LYS A N 18
ATOM 9848 C CA . LYS A 1 15 ? 18.861 -13.290 -6.699 1.00 73.34 40 LYS A CA 18
ATOM 9849 C C . LYS A 1 15 ? 19.573 -14.639 -6.702 1.00 30.05 40 LYS A C 18
ATOM 9850 O O . LYS A 1 15 ? 20.500 -14.863 -7.479 1.00 4.15 40 LYS A O 18
ATOM 9869 N N . ARG A 1 16 ? 19.124 -15.543 -5.840 1.00 72.12 41 ARG A N 18
ATOM 9870 C CA . ARG A 1 16 ? 19.721 -16.873 -5.771 1.00 73.40 41 ARG A CA 18
ATOM 9871 C C . ARG A 1 16 ? 19.530 -17.605 -7.098 1.00 71.44 41 ARG A C 18
ATOM 9872 O O . ARG A 1 16 ? 20.246 -18.558 -7.405 1.00 22.51 41 ARG A O 18
ATOM 9893 N N . VAL A 1 17 ? 18.561 -17.139 -7.884 1.00 32.40 42 VAL A N 18
ATOM 9894 C CA . VAL A 1 17 ? 18.268 -17.726 -9.185 1.00 0.31 42 VAL A CA 18
ATOM 9895 C C . VAL A 1 17 ? 19.201 -17.170 -10.248 1.00 52.13 42 VAL A C 18
ATOM 9896 O O . VAL A 1 17 ? 19.791 -17.919 -11.026 1.00 52.43 42 VAL A O 18
ATOM 9909 N N . PHE A 1 18 ? 19.335 -15.849 -10.269 1.00 5.21 43 PHE A N 18
ATOM 9910 C CA . PHE A 1 18 ? 20.204 -15.185 -11.228 1.00 64.43 43 PHE A CA 18
ATOM 9911 C C . PHE A 1 18 ? 21.584 -15.835 -11.210 1.00 21.04 43 PHE A C 18
ATOM 9912 O O . PHE A 1 18 ? 22.200 -16.047 -12.255 1.00 62.11 43 PHE A O 18
ATOM 9929 N N . LYS A 1 19 ? 22.046 -16.175 -10.011 1.00 51.53 44 LYS A N 18
ATOM 9930 C CA . LYS A 1 19 ? 23.334 -16.833 -9.848 1.00 33.14 44 LYS A CA 18
ATOM 9931 C C . LYS A 1 19 ? 23.211 -18.301 -10.243 1.00 62.32 44 LYS A C 18
ATOM 9932 O O . LYS A 1 19 ? 24.170 -18.917 -10.708 1.00 33.22 44 LYS A O 18
ATOM 9951 N N . ALA A 1 20 ? 22.008 -18.846 -10.065 1.00 15.12 45 ALA A N 18
ATOM 9952 C CA . ALA A 1 20 ? 21.729 -20.231 -10.411 1.00 4.43 45 ALA A CA 18
ATOM 9953 C C . ALA A 1 20 ? 21.872 -20.440 -11.912 1.00 2.14 45 ALA A C 18
ATOM 9954 O O . ALA A 1 20 ? 22.501 -21.397 -12.362 1.00 3.22 45 ALA A O 18
ATOM 9961 N N . SER A 1 21 ? 21.293 -19.523 -12.683 1.00 54.43 46 SER A N 18
ATOM 9962 C CA . SER A 1 21 ? 21.364 -19.592 -14.135 1.00 63.14 46 SER A CA 18
ATOM 9963 C C . SER A 1 21 ? 22.713 -19.078 -14.617 1.00 73.54 46 SER A C 18
ATOM 9964 O O . SER A 1 21 ? 23.272 -19.584 -15.591 1.00 30.20 46 SER A O 18
ATOM 9972 N N . GLU A 1 22 ? 23.239 -18.075 -13.918 1.00 51.53 47 GLU A N 18
ATOM 9973 C CA . GLU A 1 22 ? 24.531 -17.499 -14.264 1.00 33.03 47 GLU A CA 18
ATOM 9974 C C . GLU A 1 22 ? 25.616 -18.570 -14.232 1.00 24.33 47 GLU A C 18
ATOM 9975 O O . GLU A 1 22 ? 26.663 -18.425 -14.858 1.00 1.12 47 GLU A O 18
ATOM 9987 N N . LYS A 1 23 ? 25.361 -19.653 -13.505 1.00 61.50 48 LYS A N 18
ATOM 9988 C CA . LYS A 1 23 ? 26.325 -20.741 -13.423 1.00 34.20 48 LYS A CA 18
ATOM 9989 C C . LYS A 1 23 ? 26.375 -21.483 -14.749 1.00 61.00 48 LYS A C 18
ATOM 9990 O O . LYS A 1 23 ? 27.421 -21.996 -15.147 1.00 64.45 48 LYS A O 18
ATOM 10009 N N . ALA A 1 24 ? 25.244 -21.508 -15.442 1.00 1.11 49 ALA A N 18
ATOM 10010 C CA . ALA A 1 24 ? 25.164 -22.156 -16.739 1.00 14.41 49 ALA A CA 18
ATOM 10011 C C . ALA A 1 24 ? 24.937 -21.131 -17.835 1.00 52.13 49 ALA A C 18
ATOM 10012 O O . ALA A 1 24 ? 24.537 -21.486 -18.938 1.00 50.50 49 ALA A O 18
ATOM 10019 N N . LEU A 1 25 ? 25.214 -19.855 -17.546 1.00 70.20 50 LEU A N 18
ATOM 10020 C CA . LEU A 1 25 ? 25.046 -18.833 -18.562 1.00 42.21 50 LEU A CA 18
ATOM 10021 C C . LEU A 1 25 ? 25.983 -19.087 -19.730 1.00 23.51 50 LEU A C 18
ATOM 10022 O O . LEU A 1 25 ? 25.611 -18.899 -20.881 1.00 20.33 50 LEU A O 18
ATOM 10038 N N . PRO A 1 26 ? 27.192 -19.578 -19.446 1.00 31.35 51 PRO A N 18
ATOM 10039 C CA . PRO A 1 26 ? 28.165 -19.916 -20.472 1.00 2.03 51 PRO A CA 18
ATOM 10040 C C . PRO A 1 26 ? 27.805 -21.252 -21.109 1.00 33.55 51 PRO A C 18
ATOM 10041 O O . PRO A 1 26 ? 28.335 -21.628 -22.154 1.00 23.04 51 PRO A O 18
ATOM 10052 N N . VAL A 1 27 ? 26.873 -21.947 -20.462 1.00 1.04 52 VAL A N 18
ATOM 10053 C CA . VAL A 1 27 ? 26.383 -23.230 -20.928 1.00 62.21 52 VAL A CA 18
ATOM 10054 C C . VAL A 1 27 ? 24.986 -23.082 -21.516 1.00 20.31 52 VAL A C 18
ATOM 10055 O O . VAL A 1 27 ? 24.476 -23.994 -22.162 1.00 71.33 52 VAL A O 18
ATOM 10068 N N . VAL A 1 28 ? 24.393 -21.913 -21.306 1.00 65.23 53 VAL A N 18
ATOM 10069 C CA . VAL A 1 28 ? 23.076 -21.605 -21.832 1.00 21.23 53 VAL A CA 18
ATOM 10070 C C . VAL A 1 28 ? 23.231 -20.645 -23.002 1.00 10.54 53 VAL A C 18
ATOM 10071 O O . VAL A 1 28 ? 22.452 -20.669 -23.955 1.00 52.12 53 VAL A O 18
ATOM 10084 N N . VAL A 1 29 ? 24.268 -19.813 -22.925 1.00 33.42 54 VAL A N 18
ATOM 10085 C CA . VAL A 1 29 ? 24.561 -18.859 -23.977 1.00 74.10 54 VAL A CA 18
ATOM 10086 C C . VAL A 1 29 ? 25.331 -19.527 -25.095 1.00 24.44 54 VAL A C 18
ATOM 10087 O O . VAL A 1 29 ? 25.088 -19.266 -26.264 1.00 54.33 54 VAL A O 18
ATOM 10100 N N . GLY A 1 30 ? 26.259 -20.394 -24.724 1.00 0.05 55 GLY A N 18
ATOM 10101 C CA . GLY A 1 30 ? 27.052 -21.093 -25.713 1.00 21.33 55 GLY A CA 18
ATOM 10102 C C . GLY A 1 30 ? 26.203 -21.648 -26.831 1.00 1.25 55 GLY A C 18
ATOM 10103 O O . GLY A 1 30 ? 26.657 -21.765 -27.965 1.00 70.04 55 GLY A O 18
ATOM 10107 N N . ILE A 1 31 ? 24.956 -21.973 -26.512 1.00 60.21 56 ILE A N 18
ATOM 10108 C CA . ILE A 1 31 ? 24.033 -22.500 -27.515 1.00 51.44 56 ILE A CA 18
ATOM 10109 C C . ILE A 1 31 ? 23.366 -21.351 -28.252 1.00 74.50 56 ILE A C 18
ATOM 10110 O O . ILE A 1 31 ? 23.155 -21.408 -29.464 1.00 61.22 56 ILE A O 18
ATOM 10126 N N . LYS A 1 32 ? 23.060 -20.294 -27.512 1.00 34.13 57 LYS A N 18
ATOM 10127 C CA . LYS A 1 32 ? 22.450 -19.111 -28.094 1.00 61.02 57 LYS A CA 18
ATOM 10128 C C . LYS A 1 32 ? 23.514 -18.288 -28.808 1.00 13.23 57 LYS A C 18
ATOM 10129 O O . LYS A 1 32 ? 23.208 -17.492 -29.696 1.00 21.32 57 LYS A O 18
ATOM 10148 N N . ALA A 1 33 ? 24.771 -18.498 -28.418 1.00 43.04 58 ALA A N 18
ATOM 10149 C CA . ALA A 1 33 ? 25.888 -17.791 -29.023 1.00 42.15 58 ALA A CA 18
ATOM 10150 C C . ALA A 1 33 ? 26.359 -18.518 -30.279 1.00 33.43 58 ALA A C 18
ATOM 10151 O O . ALA A 1 33 ? 26.898 -17.907 -31.201 1.00 45.14 58 ALA A O 18
ATOM 10158 N N . ILE A 1 34 ? 26.136 -19.830 -30.309 1.00 55.15 59 ILE A N 18
ATOM 10159 C CA . ILE A 1 34 ? 26.519 -20.650 -31.452 1.00 45.21 59 ILE A CA 18
ATOM 10160 C C . ILE A 1 34 ? 25.375 -20.742 -32.447 1.00 62.30 59 ILE A C 18
ATOM 10161 O O . ILE A 1 34 ? 25.566 -20.579 -33.651 1.00 40.53 59 ILE A O 18
ATOM 10177 N N . GLY A 1 35 ? 24.178 -20.978 -31.928 1.00 65.43 60 GLY A N 18
ATOM 10178 C CA . GLY A 1 35 ? 23.009 -21.055 -32.775 1.00 52.14 60 GLY A CA 18
ATOM 10179 C C . GLY A 1 35 ? 22.371 -19.694 -32.957 1.00 2.34 60 GLY A C 18
ATOM 10180 O O . GLY A 1 35 ? 21.376 -19.555 -33.670 1.00 22.32 60 GLY A O 18
ATOM 10184 N N . LYS A 1 36 ? 22.951 -18.685 -32.306 1.00 32.42 61 LYS A N 18
ATOM 10185 C CA . LYS A 1 36 ? 22.438 -17.323 -32.396 1.00 4.02 61 LYS A CA 18
ATOM 10186 C C . LYS A 1 36 ? 21.000 -17.250 -31.892 1.00 44.24 61 LYS A C 18
ATOM 10187 O O . LYS A 1 36 ? 20.429 -16.139 -31.896 1.00 23.03 61 LYS A O 18
ATOM 10207 N N . GLY A 1 1 ? 3.389 -0.116 1.175 1.00 13.00 26 GLY A N 19
ATOM 10208 C CA . GLY A 1 1 ? 2.666 -0.460 -0.081 1.00 45.03 26 GLY A CA 19
ATOM 10209 C C . GLY A 1 1 ? 3.144 -1.767 -0.683 1.00 0.34 26 GLY A C 19
ATOM 10210 O O . GLY A 1 1 ? 4.232 -2.246 -0.362 1.00 54.11 26 GLY A O 19
ATOM 10216 N N . GLY A 1 2 ? 2.328 -2.346 -1.559 1.00 23.14 27 GLY A N 19
ATOM 10217 C CA . GLY A 1 2 ? 2.691 -3.600 -2.193 1.00 54.32 27 GLY A CA 19
ATOM 10218 C C . GLY A 1 2 ? 3.677 -3.414 -3.331 1.00 11.01 27 GLY A C 19
ATOM 10219 O O . GLY A 1 2 ? 4.396 -4.344 -3.694 1.00 72.51 27 GLY A O 19
ATOM 10223 N N . LEU A 1 3 ? 3.710 -2.209 -3.896 1.00 32.11 28 LEU A N 19
ATOM 10224 C CA . LEU A 1 3 ? 4.615 -1.902 -5.004 1.00 35.45 28 LEU A CA 19
ATOM 10225 C C . LEU A 1 3 ? 6.023 -2.389 -4.708 1.00 52.14 28 LEU A C 19
ATOM 10226 O O . LEU A 1 3 ? 6.557 -3.254 -5.402 1.00 41.45 28 LEU A O 19
ATOM 10242 N N . LYS A 1 4 ? 6.607 -1.836 -3.659 1.00 31.33 29 LYS A N 19
ATOM 10243 C CA . LYS A 1 4 ? 7.947 -2.217 -3.241 1.00 22.55 29 LYS A CA 19
ATOM 10244 C C . LYS A 1 4 ? 7.956 -3.667 -2.776 1.00 34.32 29 LYS A C 19
ATOM 10245 O O . LYS A 1 4 ? 8.992 -4.332 -2.798 1.00 74.34 29 LYS A O 19
ATOM 10264 N N . LYS A 1 5 ? 6.789 -4.153 -2.359 1.00 30.25 30 LYS A N 19
ATOM 10265 C CA . LYS A 1 5 ? 6.655 -5.526 -1.892 1.00 62.03 30 LYS A CA 19
ATOM 10266 C C . LYS A 1 5 ? 6.767 -6.506 -3.056 1.00 1.21 30 LYS A C 19
ATOM 10267 O O . LYS A 1 5 ? 7.321 -7.596 -2.911 1.00 75.33 30 LYS A O 19
ATOM 10286 N N . LEU A 1 6 ? 6.238 -6.111 -4.210 1.00 24.13 31 LEU A N 19
ATOM 10287 C CA . LEU A 1 6 ? 6.279 -6.957 -5.398 1.00 62.53 31 LEU A CA 19
ATOM 10288 C C . LEU A 1 6 ? 7.625 -6.834 -6.107 1.00 4.45 31 LEU A C 19
ATOM 10289 O O . LEU A 1 6 ? 8.198 -7.829 -6.549 1.00 64.23 31 LEU A O 19
ATOM 10305 N N . GLY A 1 7 ? 8.121 -5.606 -6.213 1.00 33.13 32 GLY A N 19
ATOM 10306 C CA . GLY A 1 7 ? 9.393 -5.374 -6.870 1.00 41.23 32 GLY A CA 19
ATOM 10307 C C . GLY A 1 7 ? 10.565 -5.961 -6.106 1.00 73.13 32 GLY A C 19
ATOM 10308 O O . GLY A 1 7 ? 11.625 -6.210 -6.681 1.00 32.31 32 GLY A O 19
ATOM 10312 N N . LYS A 1 8 ? 10.380 -6.179 -4.808 1.00 43.10 33 LYS A N 19
ATOM 10313 C CA . LYS A 1 8 ? 11.434 -6.738 -3.969 1.00 30.22 33 LYS A CA 19
ATOM 10314 C C . LYS A 1 8 ? 11.263 -8.246 -3.797 1.00 51.03 33 LYS A C 19
ATOM 10315 O O . LYS A 1 8 ? 12.227 -8.959 -3.516 1.00 20.43 33 LYS A O 19
ATOM 10334 N N . LYS A 1 9 ? 10.034 -8.726 -3.964 1.00 74.33 34 LYS A N 19
ATOM 10335 C CA . LYS A 1 9 ? 9.746 -10.149 -3.824 1.00 13.41 34 LYS A CA 19
ATOM 10336 C C . LYS A 1 9 ? 10.410 -10.950 -4.939 1.00 22.53 34 LYS A C 19
ATOM 10337 O O . LYS A 1 9 ? 11.243 -11.818 -4.684 1.00 74.45 34 LYS A O 19
ATOM 10356 N N . LEU A 1 10 ? 10.030 -10.649 -6.176 1.00 72.02 35 LEU A N 19
ATOM 10357 C CA . LEU A 1 10 ? 10.585 -11.340 -7.336 1.00 43.41 35 LEU A CA 19
ATOM 10358 C C . LEU A 1 10 ? 12.090 -11.116 -7.435 1.00 1.33 35 LEU A C 19
ATOM 10359 O O . LEU A 1 10 ? 12.854 -12.053 -7.664 1.00 20.13 35 LEU A O 19
ATOM 10375 N N . GLU A 1 11 ? 12.507 -9.865 -7.267 1.00 21.35 36 GLU A N 19
ATOM 10376 C CA . GLU A 1 11 ? 13.920 -9.512 -7.344 1.00 24.11 36 GLU A CA 19
ATOM 10377 C C . GLU A 1 11 ? 14.749 -10.345 -6.370 1.00 53.43 36 GLU A C 19
ATOM 10378 O O . GLU A 1 11 ? 15.851 -10.785 -6.698 1.00 62.53 36 GLU A O 19
ATOM 10390 N N . GLY A 1 12 ? 14.213 -10.557 -5.172 1.00 22.12 37 GLY A N 19
ATOM 10391 C CA . GLY A 1 12 ? 14.919 -11.336 -4.170 1.00 53.22 37 GLY A CA 19
ATOM 10392 C C . GLY A 1 12 ? 15.356 -12.692 -4.688 1.00 52.24 37 GLY A C 19
ATOM 10393 O O . GLY A 1 12 ? 16.467 -13.142 -4.407 1.00 0.04 37 GLY A O 19
ATOM 10397 N N . ALA A 1 13 ? 14.481 -13.344 -5.448 1.00 74.13 38 ALA A N 19
ATOM 10398 C CA . ALA A 1 13 ? 14.787 -14.653 -6.008 1.00 21.33 38 ALA A CA 19
ATOM 10399 C C . ALA A 1 13 ? 15.886 -14.549 -7.059 1.00 0.04 38 ALA A C 19
ATOM 10400 O O . ALA A 1 13 ? 16.842 -15.324 -7.053 1.00 70.03 38 ALA A O 19
ATOM 10407 N N . GLY A 1 14 ? 15.741 -13.583 -7.960 1.00 32.14 39 GLY A N 19
ATOM 10408 C CA . GLY A 1 14 ? 16.725 -13.387 -9.008 1.00 24.41 39 GLY A CA 19
ATOM 10409 C C . GLY A 1 14 ? 18.123 -13.175 -8.462 1.00 45.13 39 GLY A C 19
ATOM 10410 O O . GLY A 1 14 ? 19.100 -13.642 -9.049 1.00 11.25 39 GLY A O 19
ATOM 10414 N N . LYS A 1 15 ? 18.226 -12.473 -7.337 1.00 14.35 40 LYS A N 19
ATOM 10415 C CA . LYS A 1 15 ? 19.524 -12.213 -6.723 1.00 45.43 40 LYS A CA 19
ATOM 10416 C C . LYS A 1 15 ? 20.181 -13.518 -6.297 1.00 45.22 40 LYS A C 19
ATOM 10417 O O . LYS A 1 15 ? 21.395 -13.670 -6.398 1.00 72.31 40 LYS A O 19
ATOM 10436 N N . ARG A 1 16 ? 19.370 -14.460 -5.828 1.00 3.02 41 ARG A N 19
ATOM 10437 C CA . ARG A 1 16 ? 19.872 -15.761 -5.400 1.00 60.34 41 ARG A CA 19
ATOM 10438 C C . ARG A 1 16 ? 20.066 -16.676 -6.606 1.00 33.20 41 ARG A C 19
ATOM 10439 O O . ARG A 1 16 ? 21.128 -17.266 -6.794 1.00 74.11 41 ARG A O 19
ATOM 10460 N N . VAL A 1 17 ? 19.014 -16.791 -7.407 1.00 4.43 42 VAL A N 19
ATOM 10461 C CA . VAL A 1 17 ? 19.027 -17.635 -8.595 1.00 34.24 42 VAL A CA 19
ATOM 10462 C C . VAL A 1 17 ? 20.149 -17.253 -9.549 1.00 25.03 42 VAL A C 19
ATOM 10463 O O . VAL A 1 17 ? 20.598 -18.072 -10.350 1.00 22.12 42 VAL A O 19
ATOM 10476 N N . PHE A 1 18 ? 20.600 -16.007 -9.464 1.00 73.52 43 PHE A N 19
ATOM 10477 C CA . PHE A 1 18 ? 21.670 -15.526 -10.328 1.00 70.15 43 PHE A CA 19
ATOM 10478 C C . PHE A 1 18 ? 22.841 -16.510 -10.342 1.00 42.31 43 PHE A C 19
ATOM 10479 O O . PHE A 1 18 ? 23.581 -16.593 -11.321 1.00 52.02 43 PHE A O 19
ATOM 10496 N N . LYS A 1 19 ? 22.990 -17.261 -9.253 1.00 33.02 44 LYS A N 19
ATOM 10497 C CA . LYS A 1 19 ? 24.055 -18.248 -9.143 1.00 72.13 44 LYS A CA 19
ATOM 10498 C C . LYS A 1 19 ? 23.656 -19.525 -9.868 1.00 22.11 44 LYS A C 19
ATOM 10499 O O . LYS A 1 19 ? 24.483 -20.179 -10.503 1.00 10.51 44 LYS A O 19
ATOM 10518 N N . ALA A 1 20 ? 22.373 -19.862 -9.782 1.00 32.23 45 ALA A N 19
ATOM 10519 C CA . ALA A 1 20 ? 21.850 -21.047 -10.442 1.00 33.43 45 ALA A CA 19
ATOM 10520 C C . ALA A 1 20 ? 21.956 -20.889 -11.953 1.00 55.11 45 ALA A C 19
ATOM 10521 O O . ALA A 1 20 ? 22.225 -21.849 -12.676 1.00 71.12 45 ALA A O 19
ATOM 10528 N N . SER A 1 21 ? 21.754 -19.660 -12.418 1.00 41.42 46 SER A N 19
ATOM 10529 C CA . SER A 1 21 ? 21.837 -19.352 -13.839 1.00 14.13 46 SER A CA 19
ATOM 10530 C C . SER A 1 21 ? 23.282 -19.070 -14.237 1.00 21.13 46 SER A C 19
ATOM 10531 O O . SER A 1 21 ? 23.720 -19.439 -15.327 1.00 3.03 46 SER A O 19
ATOM 10539 N N . GLU A 1 22 ? 24.017 -18.415 -13.342 1.00 24.33 47 GLU A N 19
ATOM 10540 C CA . GLU A 1 22 ? 25.415 -18.083 -13.593 1.00 62.04 47 GLU A CA 19
ATOM 10541 C C . GLU A 1 22 ? 26.227 -19.345 -13.866 1.00 44.25 47 GLU A C 19
ATOM 10542 O O . GLU A 1 22 ? 27.140 -19.342 -14.691 1.00 51.23 47 GLU A O 19
ATOM 10554 N N . LYS A 1 23 ? 25.886 -20.422 -13.165 1.00 62.12 48 LYS A N 19
ATOM 10555 C CA . LYS A 1 23 ? 26.581 -21.693 -13.332 1.00 42.31 48 LYS A CA 19
ATOM 10556 C C . LYS A 1 23 ? 26.321 -22.279 -14.716 1.00 14.33 48 LYS A C 19
ATOM 10557 O O . LYS A 1 23 ? 27.178 -22.957 -15.284 1.00 13.24 48 LYS A O 19
ATOM 10576 N N . ALA A 1 24 ? 25.136 -22.013 -15.254 1.00 65.01 49 ALA A N 19
ATOM 10577 C CA . ALA A 1 24 ? 24.768 -22.515 -16.572 1.00 51.12 49 ALA A CA 19
ATOM 10578 C C . ALA A 1 24 ? 24.882 -21.439 -17.638 1.00 32.34 49 ALA A C 19
ATOM 10579 O O . ALA A 1 24 ? 24.425 -21.637 -18.758 1.00 12.15 49 ALA A O 19
ATOM 10586 N N . LEU A 1 25 ? 25.502 -20.306 -17.311 1.00 32.05 50 LEU A N 19
ATOM 10587 C CA . LEU A 1 25 ? 25.660 -19.244 -18.297 1.00 4.21 50 LEU A CA 19
ATOM 10588 C C . LEU A 1 25 ? 26.349 -19.785 -19.541 1.00 44.13 50 LEU A C 19
ATOM 10589 O O . LEU A 1 25 ? 25.918 -19.540 -20.660 1.00 3.14 50 LEU A O 19
ATOM 10605 N N . PRO A 1 26 ? 27.392 -20.586 -19.343 1.00 61.31 51 PRO A N 19
ATOM 10606 C CA . PRO A 1 26 ? 28.113 -21.230 -20.433 1.00 42.12 51 PRO A CA 19
ATOM 10607 C C . PRO A 1 26 ? 27.213 -22.243 -21.130 1.00 54.32 51 PRO A C 19
ATOM 10608 O O . PRO A 1 26 ? 27.439 -22.619 -22.281 1.00 51.41 51 PRO A O 19
ATOM 10619 N N . VAL A 1 27 ? 26.186 -22.676 -20.402 1.00 3.01 52 VAL A N 19
ATOM 10620 C CA . VAL A 1 27 ? 25.220 -23.644 -20.897 1.00 62.14 52 VAL A CA 19
ATOM 10621 C C . VAL A 1 27 ? 23.962 -22.956 -21.413 1.00 45.01 52 VAL A C 19
ATOM 10622 O O . VAL A 1 27 ? 23.192 -23.551 -22.161 1.00 34.33 52 VAL A O 19
ATOM 10635 N N . VAL A 1 28 ? 23.776 -21.701 -21.027 1.00 20.32 53 VAL A N 19
ATOM 10636 C CA . VAL A 1 28 ? 22.634 -20.922 -21.474 1.00 1.21 53 VAL A CA 19
ATOM 10637 C C . VAL A 1 28 ? 23.065 -20.028 -22.628 1.00 20.34 53 VAL A C 19
ATOM 10638 O O . VAL A 1 28 ? 22.270 -19.679 -23.501 1.00 70.54 53 VAL A O 19
ATOM 10651 N N . VAL A 1 29 ? 24.351 -19.679 -22.624 1.00 50.25 54 VAL A N 19
ATOM 10652 C CA . VAL A 1 29 ? 24.932 -18.849 -23.662 1.00 54.24 54 VAL A CA 19
ATOM 10653 C C . VAL A 1 29 ? 25.288 -19.682 -24.871 1.00 21.11 54 VAL A C 19
ATOM 10654 O O . VAL A 1 29 ? 25.051 -19.278 -26.001 1.00 50.43 54 VAL A O 19
ATOM 10667 N N . GLY A 1 30 ? 25.857 -20.851 -24.624 1.00 73.21 55 GLY A N 19
ATOM 10668 C CA . GLY A 1 30 ? 26.237 -21.732 -25.710 1.00 10.03 55 GLY A CA 19
ATOM 10669 C C . GLY A 1 30 ? 25.153 -21.840 -26.755 1.00 55.23 55 GLY A C 19
ATOM 10670 O O . GLY A 1 30 ? 25.437 -22.032 -27.933 1.00 74.15 55 GLY A O 19
ATOM 10674 N N . ILE A 1 31 ? 23.907 -21.690 -26.323 1.00 65.14 56 ILE A N 19
ATOM 10675 C CA . ILE A 1 31 ? 22.777 -21.751 -27.248 1.00 1.43 56 ILE A CA 19
ATOM 10676 C C . ILE A 1 31 ? 22.574 -20.392 -27.900 1.00 34.05 56 ILE A C 19
ATOM 10677 O O . ILE A 1 31 ? 22.325 -20.294 -29.102 1.00 63.22 56 ILE A O 19
ATOM 10693 N N . LYS A 1 32 ? 22.712 -19.343 -27.100 1.00 75.23 57 LYS A N 19
ATOM 10694 C CA . LYS A 1 32 ? 22.578 -17.986 -27.602 1.00 2.04 57 LYS A CA 19
ATOM 10695 C C . LYS A 1 32 ? 23.833 -17.607 -28.380 1.00 20.45 57 LYS A C 19
ATOM 10696 O O . LYS A 1 32 ? 23.809 -16.707 -29.220 1.00 51.14 57 LYS A O 19
ATOM 10715 N N . ALA A 1 33 ? 24.927 -18.314 -28.099 1.00 64.02 58 ALA A N 19
ATOM 10716 C CA . ALA A 1 33 ? 26.191 -18.070 -28.774 1.00 34.11 58 ALA A CA 19
ATOM 10717 C C . ALA A 1 33 ? 26.258 -18.852 -30.082 1.00 22.21 58 ALA A C 19
ATOM 10718 O O . ALA A 1 33 ? 26.940 -18.453 -31.024 1.00 42.21 58 ALA A O 19
ATOM 10725 N N . ILE A 1 34 ? 25.530 -19.966 -30.133 1.00 13.34 59 ILE A N 19
ATOM 10726 C CA . ILE A 1 34 ? 25.485 -20.802 -31.327 1.00 60.42 59 ILE A CA 19
ATOM 10727 C C . ILE A 1 34 ? 24.318 -20.402 -32.212 1.00 61.51 59 ILE A C 19
ATOM 10728 O O . ILE A 1 34 ? 24.461 -20.260 -33.426 1.00 31.44 59 ILE A O 19
ATOM 10744 N N . GLY A 1 35 ? 23.169 -20.192 -31.587 1.00 24.51 60 GLY A N 19
ATOM 10745 C CA . GLY A 1 35 ? 21.994 -19.777 -32.320 1.00 10.04 60 GLY A CA 19
ATOM 10746 C C . GLY A 1 35 ? 21.904 -18.268 -32.402 1.00 32.24 60 GLY A C 19
ATOM 10747 O O . GLY A 1 35 ? 20.969 -17.722 -32.987 1.00 41.44 60 GLY A O 19
ATOM 10751 N N . LYS A 1 36 ? 22.887 -17.592 -31.807 1.00 22.11 61 LYS A N 19
ATOM 10752 C CA . LYS A 1 36 ? 22.923 -16.133 -31.809 1.00 41.24 61 LYS A CA 19
ATOM 10753 C C . LYS A 1 36 ? 21.699 -15.559 -31.101 1.00 22.25 61 LYS A C 19
ATOM 10754 O O . LYS A 1 36 ? 21.826 -15.177 -29.919 1.00 4.24 61 LYS A O 19
ATOM 10774 N N . GLY A 1 1 ? 2.865 -0.569 1.414 1.00 13.00 26 GLY A N 20
ATOM 10775 C CA . GLY A 1 1 ? 2.699 -0.544 -0.066 1.00 45.03 26 GLY A CA 20
ATOM 10776 C C . GLY A 1 1 ? 3.171 -1.827 -0.722 1.00 3.23 26 GLY A C 20
ATOM 10777 O O . GLY A 1 1 ? 4.295 -2.272 -0.494 1.00 52.03 26 GLY A O 20
ATOM 10783 N N . GLY A 1 2 ? 2.309 -2.421 -1.541 1.00 5.11 27 GLY A N 20
ATOM 10784 C CA . GLY A 1 2 ? 2.662 -3.655 -2.220 1.00 63.02 27 GLY A CA 20
ATOM 10785 C C . GLY A 1 2 ? 3.758 -3.456 -3.248 1.00 63.31 27 GLY A C 20
ATOM 10786 O O . GLY A 1 2 ? 4.535 -4.372 -3.522 1.00 52.33 27 GLY A O 20
ATOM 10790 N N . LEU A 1 3 ? 3.823 -2.256 -3.820 1.00 62.54 28 LEU A N 20
ATOM 10791 C CA . LEU A 1 3 ? 4.836 -1.937 -4.827 1.00 30.12 28 LEU A CA 20
ATOM 10792 C C . LEU A 1 3 ? 6.214 -2.372 -4.362 1.00 30.54 28 LEU A C 20
ATOM 10793 O O . LEU A 1 3 ? 6.849 -3.235 -4.968 1.00 3.51 28 LEU A O 20
ATOM 10809 N N . LYS A 1 4 ? 6.655 -1.779 -3.266 1.00 73.14 29 LYS A N 20
ATOM 10810 C CA . LYS A 1 4 ? 7.948 -2.111 -2.688 1.00 32.42 29 LYS A CA 20
ATOM 10811 C C . LYS A 1 4 ? 7.943 -3.558 -2.209 1.00 51.14 29 LYS A C 20
ATOM 10812 O O . LYS A 1 4 ? 8.991 -4.194 -2.102 1.00 30.35 29 LYS A O 20
ATOM 10831 N N . LYS A 1 5 ? 6.747 -4.072 -1.930 1.00 14.14 30 LYS A N 20
ATOM 10832 C CA . LYS A 1 5 ? 6.589 -5.445 -1.471 1.00 61.13 30 LYS A CA 20
ATOM 10833 C C . LYS A 1 5 ? 6.919 -6.426 -2.591 1.00 22.42 30 LYS A C 20
ATOM 10834 O O . LYS A 1 5 ? 7.575 -7.443 -2.366 1.00 3.21 30 LYS A O 20
ATOM 10853 N N . LEU A 1 6 ? 6.458 -6.112 -3.799 1.00 31.53 31 LEU A N 20
ATOM 10854 C CA . LEU A 1 6 ? 6.705 -6.965 -4.955 1.00 41.03 31 LEU A CA 20
ATOM 10855 C C . LEU A 1 6 ? 8.087 -6.698 -5.541 1.00 54.21 31 LEU A C 20
ATOM 10856 O O . LEU A 1 6 ? 8.765 -7.615 -6.003 1.00 55.00 31 LEU A O 20
ATOM 10872 N N . GLY A 1 7 ? 8.498 -5.434 -5.518 1.00 54.02 32 GLY A N 20
ATOM 10873 C CA . GLY A 1 7 ? 9.797 -5.065 -6.050 1.00 41.24 32 GLY A CA 20
ATOM 10874 C C . GLY A 1 7 ? 10.944 -5.629 -5.234 1.00 43.31 32 GLY A C 20
ATOM 10875 O O . GLY A 1 7 ? 12.062 -5.761 -5.734 1.00 64.54 32 GLY A O 20
ATOM 10879 N N . LYS A 1 8 ? 10.673 -5.960 -3.975 1.00 21.22 33 LYS A N 20
ATOM 10880 C CA . LYS A 1 8 ? 11.695 -6.511 -3.093 1.00 75.52 33 LYS A CA 20
ATOM 10881 C C . LYS A 1 8 ? 11.553 -8.025 -2.963 1.00 3.31 33 LYS A C 20
ATOM 10882 O O . LYS A 1 8 ? 12.525 -8.728 -2.690 1.00 0.34 33 LYS A O 20
ATOM 10901 N N . LYS A 1 9 ? 10.335 -8.522 -3.160 1.00 65.44 34 LYS A N 20
ATOM 10902 C CA . LYS A 1 9 ? 10.069 -9.952 -3.063 1.00 62.24 34 LYS A CA 20
ATOM 10903 C C . LYS A 1 9 ? 10.684 -10.700 -4.240 1.00 13.43 34 LYS A C 20
ATOM 10904 O O . LYS A 1 9 ? 11.580 -11.526 -4.067 1.00 11.13 34 LYS A O 20
ATOM 10923 N N . LEU A 1 10 ? 10.194 -10.403 -5.439 1.00 30.24 35 LEU A N 20
ATOM 10924 C CA . LEU A 1 10 ? 10.689 -11.044 -6.653 1.00 20.43 35 LEU A CA 20
ATOM 10925 C C . LEU A 1 10 ? 12.199 -10.876 -6.785 1.00 71.25 35 LEU A C 20
ATOM 10926 O O . LEU A 1 10 ? 12.912 -11.821 -7.123 1.00 45.43 35 LEU A O 20
ATOM 10942 N N . GLU A 1 11 ? 12.680 -9.666 -6.521 1.00 25.35 36 GLU A N 20
ATOM 10943 C CA . GLU A 1 11 ? 14.106 -9.374 -6.614 1.00 55.51 36 GLU A CA 20
ATOM 10944 C C . GLU A 1 11 ? 14.913 -10.294 -5.705 1.00 14.45 36 GLU A C 20
ATOM 10945 O O . GLU A 1 11 ? 15.994 -10.754 -6.072 1.00 21.04 36 GLU A O 20
ATOM 10957 N N . GLY A 1 12 ? 14.379 -10.562 -4.518 1.00 22.11 37 GLY A N 20
ATOM 10958 C CA . GLY A 1 12 ? 15.062 -11.429 -3.577 1.00 65.33 37 GLY A CA 20
ATOM 10959 C C . GLY A 1 12 ? 15.338 -12.802 -4.155 1.00 64.45 37 GLY A C 20
ATOM 10960 O O . GLY A 1 12 ? 16.441 -13.332 -4.019 1.00 65.21 37 GLY A O 20
ATOM 10964 N N . ALA A 1 13 ? 14.334 -13.377 -4.809 1.00 50.02 38 ALA A N 20
ATOM 10965 C CA . ALA A 1 13 ? 14.475 -14.693 -5.418 1.00 51.23 38 ALA A CA 20
ATOM 10966 C C . ALA A 1 13 ? 15.385 -14.624 -6.639 1.00 54.54 38 ALA A C 20
ATOM 10967 O O . ALA A 1 13 ? 16.333 -15.399 -6.766 1.00 54.40 38 ALA A O 20
ATOM 10974 N N . GLY A 1 14 ? 15.089 -13.684 -7.532 1.00 30.21 39 GLY A N 20
ATOM 10975 C CA . GLY A 1 14 ? 15.886 -13.517 -8.730 1.00 13.10 39 GLY A CA 20
ATOM 10976 C C . GLY A 1 14 ? 17.364 -13.380 -8.429 1.00 3.03 39 GLY A C 20
ATOM 10977 O O . GLY A 1 14 ? 18.201 -13.797 -9.224 1.00 23.23 39 GLY A O 20
ATOM 10981 N N . LYS A 1 15 ? 17.689 -12.800 -7.277 1.00 4.54 40 LYS A N 20
ATOM 10982 C CA . LYS A 1 15 ? 19.084 -12.627 -6.887 1.00 44.40 40 LYS A CA 20
ATOM 10983 C C . LYS A 1 15 ? 19.732 -13.984 -6.632 1.00 45.32 40 LYS A C 20
ATOM 10984 O O . LYS A 1 15 ? 20.902 -14.199 -6.942 1.00 33.24 40 LYS A O 20
ATOM 11003 N N . ARG A 1 16 ? 18.951 -14.903 -6.080 1.00 35.12 41 ARG A N 20
ATOM 11004 C CA . ARG A 1 16 ? 19.434 -16.248 -5.804 1.00 61.44 41 ARG A CA 20
ATOM 11005 C C . ARG A 1 16 ? 19.382 -17.087 -7.080 1.00 55.13 41 ARG A C 20
ATOM 11006 O O . ARG A 1 16 ? 20.109 -18.071 -7.224 1.00 31.11 41 ARG A O 20
ATOM 11027 N N . VAL A 1 17 ? 18.506 -16.687 -7.996 1.00 73.42 42 VAL A N 20
ATOM 11028 C CA . VAL A 1 17 ? 18.332 -17.387 -9.261 1.00 63.42 42 VAL A CA 20
ATOM 11029 C C . VAL A 1 17 ? 19.336 -16.913 -10.300 1.00 61.20 42 VAL A C 20
ATOM 11030 O O . VAL A 1 17 ? 19.886 -17.713 -11.057 1.00 22.22 42 VAL A O 20
ATOM 11043 N N . PHE A 1 18 ? 19.581 -15.607 -10.332 1.00 23.45 43 PHE A N 20
ATOM 11044 C CA . PHE A 1 18 ? 20.529 -15.035 -11.278 1.00 63.01 43 PHE A CA 20
ATOM 11045 C C . PHE A 1 18 ? 21.853 -15.790 -11.203 1.00 74.43 43 PHE A C 20
ATOM 11046 O O . PHE A 1 18 ? 22.543 -15.964 -12.208 1.00 61.01 43 PHE A O 20
ATOM 11063 N N . LYS A 1 19 ? 22.183 -16.258 -10.002 1.00 22.42 44 LYS A N 20
ATOM 11064 C CA . LYS A 1 19 ? 23.403 -17.020 -9.785 1.00 61.41 44 LYS A CA 20
ATOM 11065 C C . LYS A 1 19 ? 23.196 -18.464 -10.233 1.00 2.51 44 LYS A C 20
ATOM 11066 O O . LYS A 1 19 ? 24.130 -19.129 -10.681 1.00 14.35 44 LYS A O 20
ATOM 11085 N N . ALA A 1 20 ? 21.955 -18.933 -10.120 1.00 50.52 45 ALA A N 20
ATOM 11086 C CA . ALA A 1 20 ? 21.604 -20.286 -10.525 1.00 5.40 45 ALA A CA 20
ATOM 11087 C C . ALA A 1 20 ? 21.760 -20.440 -12.031 1.00 33.13 45 ALA A C 20
ATOM 11088 O O . ALA A 1 20 ? 22.323 -21.423 -12.513 1.00 54.14 45 ALA A O 20
ATOM 11095 N N . SER A 1 21 ? 21.269 -19.448 -12.767 1.00 61.40 46 SER A N 20
ATOM 11096 C CA . SER A 1 21 ? 21.363 -19.456 -14.220 1.00 21.22 46 SER A CA 20
ATOM 11097 C C . SER A 1 21 ? 22.771 -19.066 -14.651 1.00 61.23 46 SER A C 20
ATOM 11098 O O . SER A 1 21 ? 23.292 -19.575 -15.644 1.00 51.41 46 SER A O 20
ATOM 11106 N N . GLU A 1 22 ? 23.384 -18.166 -13.888 1.00 1.32 47 GLU A N 20
ATOM 11107 C CA . GLU A 1 22 ? 24.739 -17.716 -14.179 1.00 4.41 47 GLU A CA 20
ATOM 11108 C C . GLU A 1 22 ? 25.708 -18.893 -14.153 1.00 61.23 47 GLU A C 20
ATOM 11109 O O . GLU A 1 22 ? 26.782 -18.837 -14.746 1.00 55.22 47 GLU A O 20
ATOM 11121 N N . LYS A 1 23 ? 25.320 -19.966 -13.471 1.00 1.12 48 LYS A N 20
ATOM 11122 C CA . LYS A 1 23 ? 26.163 -21.152 -13.398 1.00 44.00 48 LYS A CA 20
ATOM 11123 C C . LYS A 1 23 ? 26.143 -21.879 -14.733 1.00 65.13 48 LYS A C 20
ATOM 11124 O O . LYS A 1 23 ? 27.137 -22.478 -15.144 1.00 72.20 48 LYS A O 20
ATOM 11143 N N . ALA A 1 24 ? 25.009 -21.796 -15.418 1.00 42.43 49 ALA A N 20
ATOM 11144 C CA . ALA A 1 24 ? 24.862 -22.416 -16.721 1.00 14.34 49 ALA A CA 20
ATOM 11145 C C . ALA A 1 24 ? 24.753 -21.360 -17.804 1.00 34.05 49 ALA A C 20
ATOM 11146 O O . ALA A 1 24 ? 24.317 -21.655 -18.912 1.00 74.34 49 ALA A O 20
ATOM 11153 N N . LEU A 1 25 ? 25.172 -20.127 -17.502 1.00 24.21 50 LEU A N 20
ATOM 11154 C CA . LEU A 1 25 ? 25.121 -19.079 -18.504 1.00 45.55 50 LEU A CA 20
ATOM 11155 C C . LEU A 1 25 ? 26.026 -19.423 -19.675 1.00 43.40 50 LEU A C 20
ATOM 11156 O O . LEU A 1 25 ? 25.678 -19.181 -20.823 1.00 52.35 50 LEU A O 20
ATOM 11172 N N . PRO A 1 26 ? 27.173 -20.049 -19.397 1.00 33.10 51 PRO A N 20
ATOM 11173 C CA . PRO A 1 26 ? 28.101 -20.483 -20.427 1.00 1.41 51 PRO A CA 20
ATOM 11174 C C . PRO A 1 26 ? 27.591 -21.757 -21.085 1.00 32.13 51 PRO A C 20
ATOM 11175 O O . PRO A 1 26 ? 28.075 -22.176 -22.136 1.00 34.20 51 PRO A O 20
ATOM 11186 N N . VAL A 1 27 ? 26.584 -22.349 -20.446 1.00 10.24 52 VAL A N 20
ATOM 11187 C CA . VAL A 1 27 ? 25.949 -23.560 -20.929 1.00 75.05 52 VAL A CA 20
ATOM 11188 C C . VAL A 1 27 ? 24.589 -23.236 -21.535 1.00 4.53 52 VAL A C 20
ATOM 11189 O O . VAL A 1 27 ? 23.993 -24.062 -22.221 1.00 21.04 52 VAL A O 20
ATOM 11202 N N . VAL A 1 28 ? 24.127 -22.015 -21.292 1.00 50.32 53 VAL A N 20
ATOM 11203 C CA . VAL A 1 28 ? 22.863 -21.540 -21.826 1.00 42.32 53 VAL A CA 20
ATOM 11204 C C . VAL A 1 28 ? 23.149 -20.593 -22.983 1.00 70.02 53 VAL A C 20
ATOM 11205 O O . VAL A 1 28 ? 22.387 -20.515 -23.947 1.00 34.52 53 VAL A O 20
ATOM 11218 N N . VAL A 1 29 ? 24.277 -19.893 -22.882 1.00 13.34 54 VAL A N 20
ATOM 11219 C CA . VAL A 1 29 ? 24.699 -18.970 -23.919 1.00 3.24 54 VAL A CA 20
ATOM 11220 C C . VAL A 1 29 ? 25.398 -19.714 -25.034 1.00 64.53 54 VAL A C 20
ATOM 11221 O O . VAL A 1 29 ? 25.205 -19.414 -26.203 1.00 51.11 54 VAL A O 20
ATOM 11234 N N . GLY A 1 30 ? 26.205 -20.693 -24.659 1.00 71.24 55 GLY A N 20
ATOM 11235 C CA . GLY A 1 30 ? 26.921 -21.475 -25.645 1.00 65.54 55 GLY A CA 20
ATOM 11236 C C . GLY A 1 30 ? 26.029 -21.902 -26.787 1.00 31.31 55 GLY A C 20
ATOM 11237 O O . GLY A 1 30 ? 26.487 -22.055 -27.915 1.00 12.25 55 GLY A O 20
ATOM 11241 N N . ILE A 1 31 ? 24.747 -22.073 -26.493 1.00 33.30 56 ILE A N 20
ATOM 11242 C CA . ILE A 1 31 ? 23.781 -22.463 -27.519 1.00 10.11 56 ILE A CA 20
ATOM 11243 C C . ILE A 1 31 ? 23.300 -21.232 -28.269 1.00 41.22 56 ILE A C 20
ATOM 11244 O O . ILE A 1 31 ? 23.149 -21.250 -29.491 1.00 44.43 56 ILE A O 20
ATOM 11260 N N . LYS A 1 32 ? 23.090 -20.153 -27.528 1.00 21.23 57 LYS A N 20
ATOM 11261 C CA . LYS A 1 32 ? 22.662 -18.899 -28.123 1.00 52.51 57 LYS A CA 20
ATOM 11262 C C . LYS A 1 32 ? 23.851 -18.227 -28.799 1.00 62.03 57 LYS A C 20
ATOM 11263 O O . LYS A 1 32 ? 23.688 -17.398 -29.694 1.00 61.11 57 LYS A O 20
ATOM 11282 N N . ALA A 1 33 ? 25.054 -18.605 -28.366 1.00 2.30 58 ALA A N 20
ATOM 11283 C CA . ALA A 1 33 ? 26.277 -18.057 -28.930 1.00 24.54 58 ALA A CA 20
ATOM 11284 C C . ALA A 1 33 ? 26.680 -18.834 -30.180 1.00 72.01 58 ALA A C 20
ATOM 11285 O O . ALA A 1 33 ? 27.312 -18.290 -31.086 1.00 62.32 58 ALA A O 20
ATOM 11292 N N . ILE A 1 34 ? 26.295 -20.108 -30.224 1.00 12.21 59 ILE A N 20
ATOM 11293 C CA . ILE A 1 34 ? 26.596 -20.964 -31.366 1.00 73.23 59 ILE A CA 20
ATOM 11294 C C . ILE A 1 34 ? 25.477 -20.894 -32.389 1.00 72.45 59 ILE A C 20
ATOM 11295 O O . ILE A 1 34 ? 25.720 -20.747 -33.586 1.00 42.21 59 ILE A O 20
ATOM 11311 N N . GLY A 1 35 ? 24.246 -20.972 -31.903 1.00 70.44 60 GLY A N 20
ATOM 11312 C CA . GLY A 1 35 ? 23.100 -20.885 -32.778 1.00 41.35 60 GLY A CA 20
ATOM 11313 C C . GLY A 1 35 ? 22.680 -19.446 -32.990 1.00 73.24 60 GLY A C 20
ATOM 11314 O O . GLY A 1 35 ? 21.750 -19.165 -33.745 1.00 51.11 60 GLY A O 20
ATOM 11318 N N . LYS A 1 36 ? 23.377 -18.530 -32.316 1.00 44.52 61 LYS A N 20
ATOM 11319 C CA . LYS A 1 36 ? 23.079 -17.107 -32.429 1.00 61.11 61 LYS A CA 20
ATOM 11320 C C . LYS A 1 36 ? 21.647 -16.815 -31.990 1.00 52.31 61 LYS A C 20
ATOM 11321 O O . LYS A 1 36 ? 20.994 -17.734 -31.454 1.00 54.44 61 LYS A O 20
#

Radius of gyration: 14.04 Å; Cα contacts (8 Å, |Δi|>4): 5; chains: 1; bounding box: 26×24×31 Å

Foldseek 3Di:
DCVVVVVVVVVVVVVVVVVVVVVCVCVVVVCVVVVD

Sequence (36 aa):
GGLKKLGKKLEGAGKRVFKASEKALPVVVGIKAIGKGGLKKLGKKLEGAGKRVFKASEKALPVVVGIKAIGKGGLKKLGKKLEGAGKRVFKASEKALPVVVGIKAIGKGGLKKLGKKLEGAGKRVFKASEKALPVVVGIKAIGKGGLKKLGKKLEGAGKRVFKASEKALPVVVGIKAIGKGGLKKLGKKLEGAGKRVFKASEKALPVVVGIKAIGKGGLKKLGKKLEGAGKRVFKASEKALPVVVGIKAIGKGGLKKLGKKLEGAGKRVFKASEKALPVVVGIKAIGKGGLKKLGKKLEGAGKRVFKASEKALPVVVGIKAIGKGGLKKLGKKLEGAGKRVFKASEKALPVVVGIKAIGKGGLKKLGKKLEGAGKRVFKASEKALPVVVGIKAIGKGGLKKLGKKLEGAGKRVFKASEKALPVVVGIKAIGKGGLKKLGKKLEGAGKRVFKASEKALPVVVGIKAIGKGGLKKLGKKLEGAGKRVFKASEKALPVVVGIKAIGKGGLKKLGKKLEGAGKRVFKASEKALPVVVGIKAIGKGGLKKLGKKLEGAGKRVFKASEKALPVVVGIKAIGKGGLKKLGKKLEGAGKRVFKASEKALPVVVGIKAIGKGGLKKLGKKLEGAGKRVFKASEKALPVVVGIKAIGKGGLKKLGKKLEGAGKRVFKASEKALPVVVGIKAIGKGGLKKLGKKLEGAGKRVFKASEKALPVVVGIKAIGK

Nearest PDB structures (foldseek):
  2mmm-assembly1_A  TM=9.795E-01  e=1.241E-03  Aedes aegypti
  2mmm-assembly1_A  TM=9.403E-01  e=2.980E-03  Aedes aegypti
  2mmm-assembly1_A  TM=9.782E-01  e=1.758E-03  Aedes aegypti
  2mmm-assembly1_A  TM=1.011E+00  e=3.395E-03  Aedes aegypti
  2mmm-assembly1_A  TM=8.905E-01  e=1.934E-03  Aedes aegypti